Protein AF-A0A8T0GB14-F1 (afdb_monomer_lite)

pLDDT: mean 72.09, std 21.38, range [23.14, 96.38]

Foldseek 3Di:
DVVVVVVVVVVVVVVVVVVVVVVVVVVVVVVVVVVVVVVVVVVVVVVVVVVVCVVPDDDPVVVVVVVVVVVVVVVVVVVVVVVVVVVVVVVVVVVVVVVVVVVVVVVVVVVVVVVVVVVVVVVVVVVVVVVVVVVVLVVVLVVLVVVLVVLVVVLVVLVCVLVVPPDDDDDPPVVVVVSVVSVVVSVVSVVVSVVSVVVSVVSVVVVVVVVVVVVVVVVVVVVVVVVVVVVVVVVVVVVVVVVVVVVVVVVVVVVVVVVVVVVVVVVVVVVVVVVVVVVPPQDPVNVVVVVVVVVVVVVVVVVVVVVVVVVVVVVVVVVVVPDDPDDDDDDDDDDDDDDDDDDDDDDDDDDDPPVLVVLLVVLVVVLVVLVVVLVVLVVVLVVLVVVLVVLVVVVCDDDDDDDDDDDDDDDDDDDDDDDDDDDDDDDDDDDDDDDDDDDDDDDDDDDDDDDPPPPVVVSVVVSVVSVVVSVVSVVVSVVSVVVSVVSVVVSVVSVVVSVVVVVVVVVVVVVVVVVVVVVVPDDPDDDDDDD

Structure (mmCIF, N/CA/C/O backbone):
data_AF-A0A8T0GB14-F1
#
_entry.id   AF-A0A8T0GB14-F1
#
loop_
_atom_site.group_PDB
_atom_site.id
_atom_site.type_symbol
_atom_site.label_atom_id
_atom_site.label_alt_id
_atom_site.label_comp_id
_atom_site.label_asym_id
_atom_site.label_entity_id
_atom_site.label_seq_id
_atom_site.pdbx_PDB_ins_code
_atom_site.Cartn_x
_atom_site.Cartn_y
_atom_site.Cartn_z
_atom_site.occupancy
_atom_site.B_iso_or_equiv
_atom_site.auth_seq_id
_atom_site.auth_comp_id
_atom_site.auth_asym_id
_atom_site.auth_atom_id
_atom_site.pdbx_PDB_model_num
ATOM 1 N N . MET A 1 1 ? 64.952 -43.228 20.933 1.00 60.72 1 MET A N 1
ATOM 2 C CA . MET A 1 1 ? 64.023 -43.382 19.787 1.00 60.72 1 MET A CA 1
ATOM 3 C C . MET A 1 1 ? 62.955 -42.285 19.702 1.00 60.72 1 MET A C 1
ATOM 5 O O . MET A 1 1 ? 62.885 -41.648 18.663 1.00 60.72 1 MET A O 1
ATOM 9 N N . LYS A 1 2 ? 62.187 -41.974 20.763 1.00 69.00 2 LYS A N 1
ATOM 10 C CA . LYS A 1 2 ? 61.096 -40.966 20.701 1.00 69.00 2 LYS A CA 1
ATOM 11 C C . LYS A 1 2 ? 61.522 -39.554 20.239 1.00 69.00 2 LYS A C 1
ATOM 13 O O . LYS A 1 2 ? 60.806 -38.935 19.465 1.00 69.00 2 LYS A O 1
ATOM 18 N N . LYS A 1 3 ? 62.702 -39.059 20.646 1.00 72.75 3 LYS A N 1
ATOM 19 C CA . LYS A 1 3 ? 63.211 -37.730 20.233 1.00 72.75 3 LYS A CA 1
ATOM 20 C C . LYS A 1 3 ? 63.535 -37.641 18.733 1.00 72.75 3 LYS A C 1
ATOM 22 O O . LYS A 1 3 ? 63.173 -36.661 18.098 1.00 72.75 3 LYS A O 1
ATOM 27 N N . SER A 1 4 ? 64.155 -38.672 18.158 1.00 74.75 4 SER A N 1
ATOM 28 C CA . SER A 1 4 ? 64.484 -38.714 16.724 1.00 74.75 4 SER A CA 1
ATOM 29 C C . SER A 1 4 ? 63.230 -38.751 15.853 1.00 74.75 4 SER A C 1
ATOM 31 O O . SER A 1 4 ? 63.183 -38.092 14.824 1.00 74.75 4 SER A O 1
ATOM 33 N N . GLN A 1 5 ? 62.189 -39.461 16.297 1.00 78.00 5 GLN A N 1
ATOM 34 C CA . GLN A 1 5 ? 60.921 -39.524 15.575 1.00 78.00 5 GLN A CA 1
ATOM 35 C C . GLN A 1 5 ? 60.226 -38.158 15.537 1.00 78.00 5 GLN A C 1
ATOM 37 O O . GLN A 1 5 ? 59.779 -37.765 14.472 1.00 78.00 5 GLN A O 1
ATOM 42 N N . ILE A 1 6 ? 60.231 -37.410 16.651 1.00 82.19 6 ILE A N 1
ATOM 43 C CA . ILE A 1 6 ? 59.679 -36.043 16.735 1.00 82.19 6 ILE A CA 1
ATOM 44 C C . ILE A 1 6 ? 60.424 -35.070 15.809 1.00 82.19 6 ILE A C 1
ATOM 46 O O . ILE A 1 6 ? 59.791 -34.249 15.150 1.00 82.19 6 ILE A O 1
ATOM 50 N N . ILE A 1 7 ? 61.756 -35.162 15.737 1.00 84.06 7 ILE A N 1
ATOM 51 C CA . ILE A 1 7 ? 62.561 -34.304 14.853 1.00 84.06 7 ILE A CA 1
ATOM 52 C C . ILE A 1 7 ? 62.223 -34.587 13.384 1.00 84.06 7 ILE A C 1
ATOM 54 O O . ILE A 1 7 ? 62.016 -33.650 12.621 1.00 84.06 7 ILE A O 1
ATOM 58 N N . VAL A 1 8 ? 62.096 -35.859 12.997 1.00 83.88 8 VAL A N 1
ATOM 59 C CA . VAL A 1 8 ? 61.751 -36.239 11.618 1.00 83.88 8 VAL A CA 1
ATOM 60 C C . VAL A 1 8 ? 60.340 -35.778 11.241 1.00 83.88 8 VAL A C 1
ATOM 62 O O . VAL A 1 8 ? 60.168 -35.206 10.167 1.00 83.88 8 VAL A O 1
ATOM 65 N N . THR A 1 9 ? 59.333 -35.938 12.111 1.00 83.69 9 THR A N 1
ATOM 66 C CA . THR A 1 9 ? 57.984 -35.413 11.826 1.00 83.69 9 THR A CA 1
ATOM 67 C C . THR A 1 9 ? 57.949 -33.892 11.767 1.00 83.69 9 THR A C 1
ATOM 69 O O . THR A 1 9 ? 57.212 -33.344 10.951 1.00 83.69 9 THR A O 1
ATOM 72 N N . PHE A 1 10 ? 58.734 -33.198 12.596 1.00 87.00 10 PHE A N 1
ATOM 73 C CA . PHE A 1 10 ? 58.817 -31.740 12.559 1.00 87.00 10 PHE A CA 1
ATOM 74 C C . PHE A 1 10 ? 59.459 -31.239 11.259 1.00 87.00 10 PHE A C 1
ATOM 76 O O . PHE A 1 10 ? 58.881 -30.383 10.595 1.00 87.00 10 PHE A O 1
ATOM 83 N N . VAL A 1 11 ? 60.598 -31.812 10.854 1.00 88.38 11 VAL A N 1
ATOM 84 C CA . VAL A 1 11 ? 61.272 -31.471 9.588 1.00 88.38 11 VAL A CA 1
ATOM 85 C C . VAL A 1 11 ? 60.353 -31.743 8.398 1.00 88.38 11 VAL A C 1
ATOM 87 O O . VAL A 1 11 ? 60.154 -30.857 7.572 1.00 88.38 11 VAL A O 1
ATOM 90 N N . TYR A 1 12 ? 59.699 -32.908 8.367 1.00 92.12 12 TYR A N 1
ATOM 91 C CA . TYR A 1 12 ? 58.742 -33.246 7.313 1.00 92.12 12 TYR A CA 1
ATOM 92 C C . TYR A 1 12 ? 57.561 -32.269 7.261 1.00 92.12 12 TYR A C 1
ATOM 94 O O . TYR A 1 12 ? 57.138 -31.858 6.182 1.00 92.12 12 TYR A O 1
ATOM 102 N N . LYS A 1 13 ? 57.032 -31.850 8.418 1.00 90.12 13 LYS A N 1
ATOM 103 C CA . LYS A 1 13 ? 55.942 -30.870 8.483 1.00 90.12 13 LYS A CA 1
ATOM 104 C C . LYS A 1 13 ? 56.375 -29.510 7.929 1.00 90.12 13 LYS A C 1
ATOM 106 O O . LYS A 1 13 ? 55.649 -28.945 7.118 1.00 90.12 13 LYS A O 1
ATOM 111 N N . VAL A 1 14 ? 57.556 -29.022 8.308 1.00 92.38 14 VAL A N 1
ATOM 112 C CA . VAL A 1 14 ? 58.104 -27.744 7.819 1.00 92.38 14 VAL A CA 1
ATOM 113 C C . VAL A 1 14 ? 58.379 -27.794 6.312 1.00 92.38 14 VAL A C 1
ATOM 115 O O . VAL A 1 14 ? 58.058 -26.852 5.587 1.00 92.38 14 VAL A O 1
ATOM 118 N N . GLU A 1 15 ? 58.932 -28.896 5.806 1.00 90.94 15 GLU A N 1
ATOM 119 C CA . GLU A 1 15 ? 59.165 -29.084 4.369 1.00 90.94 15 GLU A CA 1
ATOM 120 C C . GLU A 1 15 ? 57.858 -29.168 3.576 1.00 90.94 15 GLU A C 1
ATOM 122 O O . GLU A 1 15 ? 57.756 -28.579 2.498 1.00 90.94 15 GLU A O 1
ATOM 127 N N . ASN A 1 16 ? 56.834 -29.824 4.126 1.00 92.56 16 ASN A N 1
ATOM 128 C CA . ASN A 1 16 ? 55.515 -29.901 3.510 1.00 92.56 16 ASN A CA 1
ATOM 129 C C . ASN A 1 16 ? 54.810 -28.531 3.512 1.00 92.56 16 ASN A C 1
ATOM 131 O O . ASN A 1 16 ? 54.265 -28.118 2.494 1.00 92.56 16 ASN A O 1
ATOM 135 N N . GLU A 1 17 ? 54.900 -27.760 4.601 1.00 91.81 17 GLU A N 1
ATOM 136 C CA . GLU A 1 17 ? 54.410 -26.373 4.651 1.00 91.81 17 GLU A CA 1
ATOM 137 C C . GLU A 1 17 ? 55.110 -25.487 3.606 1.00 91.81 17 GLU A C 1
ATOM 139 O O . GLU A 1 17 ? 54.452 -24.719 2.899 1.00 91.81 17 GLU A O 1
ATOM 144 N N . LYS A 1 18 ? 56.427 -25.653 3.428 1.00 93.50 18 LYS A N 1
ATOM 145 C CA . LYS A 1 18 ? 57.202 -24.958 2.390 1.00 93.50 18 LYS A CA 1
ATOM 146 C C . LYS A 1 18 ? 56.791 -25.380 0.975 1.00 93.50 18 LYS A C 1
ATOM 148 O O . LYS A 1 18 ? 56.713 -24.531 0.087 1.00 93.50 18 LYS A O 1
ATOM 153 N N . ALA A 1 19 ? 56.513 -26.663 0.749 1.00 91.88 19 ALA A N 1
ATOM 154 C CA . ALA A 1 19 ? 56.024 -27.167 -0.533 1.00 91.88 19 ALA A CA 1
ATOM 155 C C . ALA A 1 19 ? 54.613 -26.642 -0.851 1.00 91.88 19 ALA A C 1
ATOM 157 O O . ALA A 1 19 ? 54.366 -26.181 -1.964 1.00 91.88 19 ALA A O 1
ATOM 158 N N . VAL A 1 20 ? 53.711 -26.623 0.136 1.00 92.44 20 VAL A N 1
ATOM 159 C CA . VAL A 1 20 ? 52.361 -26.054 0.003 1.00 92.44 20 VAL A CA 1
ATOM 160 C C . VAL A 1 20 ? 52.416 -24.548 -0.269 1.00 92.44 20 VAL A C 1
ATOM 162 O O . VAL A 1 20 ? 51.656 -24.059 -1.103 1.00 92.44 20 VAL A O 1
ATOM 165 N N . ALA A 1 21 ? 53.321 -23.808 0.380 1.00 91.31 21 ALA A N 1
ATOM 166 C CA . ALA A 1 21 ? 53.520 -22.384 0.110 1.00 91.31 21 ALA A CA 1
ATOM 167 C C . ALA A 1 21 ? 53.960 -22.134 -1.343 1.00 91.31 21 ALA A C 1
ATOM 169 O O . ALA A 1 21 ? 53.352 -21.312 -2.026 1.00 91.31 21 ALA A O 1
ATOM 170 N N . LYS A 1 22 ? 54.927 -22.911 -1.851 1.00 94.56 22 LYS A N 1
ATOM 171 C CA . LYS A 1 22 ? 55.356 -22.845 -3.259 1.00 94.56 22 LYS A CA 1
ATOM 172 C C . LYS A 1 22 ? 54.243 -23.222 -4.236 1.00 94.56 22 LYS A C 1
ATOM 174 O O . LYS A 1 22 ? 54.102 -22.588 -5.273 1.00 94.56 22 LYS A O 1
ATOM 179 N N . LEU A 1 23 ? 53.428 -24.230 -3.918 1.00 92.06 23 LEU A N 1
ATOM 180 C CA . LEU A 1 23 ? 52.282 -24.594 -4.756 1.00 92.06 23 LEU A CA 1
ATOM 181 C C . LEU A 1 23 ? 51.249 -23.465 -4.823 1.00 92.06 23 LEU A C 1
ATOM 183 O O . LEU A 1 23 ? 50.716 -23.203 -5.897 1.00 92.06 23 LEU A O 1
ATOM 187 N N . LYS A 1 24 ? 50.990 -22.770 -3.710 1.00 93.50 24 LYS A N 1
ATOM 188 C CA . LYS A 1 24 ? 50.107 -21.594 -3.695 1.00 93.50 24 LYS A CA 1
ATOM 189 C C . LYS A 1 24 ? 50.677 -20.437 -4.514 1.00 93.50 24 LYS A C 1
ATOM 191 O O . LYS A 1 24 ? 49.921 -19.791 -5.230 1.00 93.50 24 LYS A O 1
ATOM 196 N N . GLU A 1 25 ? 51.984 -20.202 -4.432 1.00 93.62 25 GLU A N 1
ATOM 197 C CA . GLU A 1 25 ? 52.684 -19.189 -5.229 1.00 93.62 25 GLU A CA 1
ATOM 198 C C . GLU A 1 25 ? 52.573 -19.487 -6.732 1.00 93.62 25 GLU A C 1
ATOM 200 O O . GLU A 1 25 ? 52.092 -18.648 -7.486 1.00 93.62 25 GLU A O 1
ATOM 205 N N . VAL A 1 26 ? 52.875 -20.721 -7.153 1.00 95.00 26 VAL A N 1
ATOM 206 C CA . VAL A 1 26 ? 52.737 -21.156 -8.556 1.00 95.00 26 VAL A CA 1
ATOM 207 C C . VAL A 1 26 ? 51.280 -21.093 -9.027 1.00 95.00 26 VAL A C 1
ATOM 209 O O . VAL A 1 26 ? 51.012 -20.696 -10.161 1.00 95.00 26 VAL A O 1
ATOM 212 N N . GLN A 1 27 ? 50.312 -21.456 -8.179 1.00 91.62 27 GLN A N 1
ATOM 213 C CA . GLN A 1 27 ? 48.888 -21.326 -8.505 1.00 91.62 27 GLN A CA 1
ATOM 214 C C . GLN A 1 27 ? 48.469 -19.864 -8.686 1.00 91.62 27 GLN A C 1
ATOM 216 O O . GLN A 1 27 ? 47.694 -19.571 -9.598 1.00 91.62 27 GLN A O 1
ATOM 221 N N . LEU A 1 28 ? 48.968 -18.955 -7.844 1.00 94.94 28 LEU A N 1
ATOM 222 C CA . LEU A 1 28 ? 48.699 -17.523 -7.953 1.00 94.94 28 LEU A CA 1
ATOM 223 C C . LEU A 1 28 ? 49.321 -16.944 -9.229 1.00 94.94 28 LEU A C 1
ATOM 225 O O . LEU A 1 28 ? 48.623 -16.270 -9.981 1.00 94.94 28 LEU A O 1
ATOM 229 N N . GLU A 1 29 ? 50.579 -17.281 -9.515 1.00 94.19 29 GLU A N 1
ATOM 230 C CA . GLU A 1 29 ? 51.284 -16.861 -10.730 1.00 94.19 29 GLU A CA 1
ATOM 231 C C . GLU A 1 29 ? 50.587 -17.390 -11.993 1.00 94.19 29 GLU A C 1
ATOM 233 O O . GLU A 1 29 ? 50.380 -16.660 -12.959 1.00 94.19 29 GLU A O 1
ATOM 238 N N . THR A 1 30 ? 50.128 -18.644 -11.973 1.00 92.88 30 THR A N 1
ATOM 239 C CA . THR A 1 30 ? 49.357 -19.221 -13.085 1.00 92.88 30 THR A CA 1
ATOM 240 C C . THR A 1 30 ? 48.016 -18.504 -13.263 1.00 92.88 30 THR A C 1
ATOM 242 O O . THR A 1 30 ? 47.605 -18.249 -14.393 1.00 92.88 30 THR A O 1
ATOM 245 N N . LYS A 1 31 ? 47.335 -18.135 -12.168 1.00 93.31 31 LYS A N 1
ATOM 246 C CA . LYS A 1 31 ? 46.096 -17.341 -12.220 1.00 93.31 31 LYS A CA 1
ATOM 247 C C . LYS A 1 31 ? 46.329 -15.954 -12.815 1.00 93.31 31 LYS A C 1
ATOM 249 O O . LYS A 1 31 ? 45.532 -15.530 -13.645 1.00 93.31 31 LYS A O 1
ATOM 254 N N . GLN A 1 32 ? 47.407 -15.282 -12.413 1.00 95.56 32 GLN A N 1
ATOM 255 C CA . GLN A 1 32 ? 47.788 -13.974 -12.949 1.00 95.56 32 GLN A CA 1
ATOM 256 C C . GLN A 1 32 ? 48.099 -14.065 -14.444 1.00 95.56 32 GLN A C 1
ATOM 258 O O . GLN A 1 32 ? 47.478 -13.353 -15.223 1.00 95.56 32 GLN A O 1
ATOM 263 N N . ARG A 1 33 ? 48.927 -15.026 -14.875 1.00 94.50 33 ARG A N 1
ATOM 264 C CA . ARG A 1 33 ? 49.212 -15.239 -16.307 1.00 94.50 33 ARG A CA 1
ATOM 265 C C . ARG A 1 33 ? 47.964 -15.568 -17.124 1.00 94.50 33 ARG A C 1
ATOM 267 O O . ARG A 1 33 ? 47.837 -15.127 -18.261 1.00 94.50 33 ARG A O 1
ATOM 274 N N . LEU A 1 34 ? 47.028 -16.344 -16.572 1.00 93.25 34 LEU A N 1
ATOM 275 C CA . LEU A 1 34 ? 45.751 -16.618 -17.241 1.00 93.25 34 LEU A CA 1
ATOM 276 C C . LEU A 1 34 ? 44.894 -15.355 -17.382 1.00 93.25 34 LEU A C 1
ATOM 278 O O . LEU A 1 34 ? 44.252 -15.185 -18.418 1.00 93.25 34 LEU A O 1
ATOM 282 N N . GLN A 1 35 ? 44.884 -14.482 -16.373 1.00 94.19 35 GLN A N 1
ATOM 283 C CA . GLN A 1 35 ? 44.197 -13.194 -16.443 1.00 94.19 35 GLN A CA 1
ATOM 284 C C . GLN A 1 35 ? 44.847 -12.276 -17.487 1.00 94.19 35 GLN A C 1
ATOM 286 O O . GLN A 1 35 ? 44.140 -11.762 -18.348 1.00 94.19 35 GLN A O 1
ATOM 291 N N . GLU A 1 36 ? 46.175 -12.147 -17.474 1.00 95.00 36 GLU A N 1
ATOM 292 C CA . GLU A 1 36 ? 46.932 -11.354 -18.453 1.00 95.00 36 GLU A CA 1
ATOM 293 C C . GLU A 1 36 ? 46.667 -11.832 -19.887 1.00 95.00 36 GLU A C 1
ATOM 295 O O . GLU A 1 36 ? 46.323 -11.034 -20.757 1.00 95.00 36 GLU A O 1
ATOM 300 N N . MET A 1 37 ? 46.715 -13.147 -20.133 1.00 94.19 37 MET A N 1
ATOM 301 C CA . MET A 1 37 ? 46.383 -13.705 -21.449 1.00 94.19 37 MET A CA 1
ATOM 302 C C . MET A 1 37 ? 44.919 -13.465 -21.844 1.00 94.19 37 MET A C 1
ATOM 304 O O . MET A 1 37 ? 44.621 -13.295 -23.027 1.00 94.19 37 MET A O 1
ATOM 308 N N . ALA A 1 38 ? 43.983 -13.475 -20.890 1.00 92.50 38 ALA A N 1
ATOM 309 C CA . ALA A 1 38 ? 42.577 -13.190 -21.171 1.00 92.50 38 ALA A CA 1
ATOM 310 C C . ALA A 1 38 ? 42.362 -11.714 -21.547 1.00 92.50 38 ALA A C 1
ATOM 312 O O . ALA A 1 38 ? 41.638 -11.431 -22.506 1.00 92.50 38 ALA A O 1
ATOM 313 N N . GLU A 1 39 ? 43.017 -10.791 -20.840 1.00 94.75 39 GLU A N 1
ATOM 314 C CA . GLU A 1 39 ? 43.015 -9.356 -21.139 1.00 94.75 39 GLU A CA 1
ATOM 315 C C . GLU A 1 39 ? 43.662 -9.073 -22.504 1.00 94.75 39 GLU A C 1
ATOM 317 O O . GLU A 1 39 ? 43.070 -8.374 -23.331 1.00 94.75 39 GLU A O 1
ATOM 322 N N . GLU A 1 40 ? 44.808 -9.693 -22.806 1.00 95.06 40 GLU A N 1
ATOM 323 C CA . GLU A 1 40 ? 45.477 -9.572 -24.107 1.00 95.06 40 GLU A CA 1
ATOM 324 C C . GLU A 1 40 ? 44.607 -10.128 -25.243 1.00 95.06 40 GLU A C 1
ATOM 326 O O . GLU A 1 40 ? 44.440 -9.488 -26.284 1.00 95.06 40 GLU A O 1
ATOM 331 N N . LYS A 1 41 ? 43.971 -11.287 -25.038 1.00 93.56 41 LYS A N 1
ATOM 332 C CA . LYS A 1 41 ? 43.046 -11.867 -26.019 1.00 93.56 41 LYS A CA 1
ATOM 333 C C . LYS A 1 41 ? 41.851 -10.948 -26.281 1.00 93.56 41 LYS A C 1
ATOM 335 O O . LYS A 1 41 ? 41.466 -10.782 -27.440 1.00 93.56 41 LYS A O 1
ATOM 340 N N . ALA A 1 42 ? 41.269 -10.345 -25.243 1.00 92.62 42 ALA A N 1
ATOM 341 C CA . ALA A 1 42 ? 40.176 -9.383 -25.387 1.00 92.62 42 ALA A CA 1
ATOM 342 C C . ALA A 1 42 ? 40.632 -8.116 -26.131 1.00 92.62 42 ALA A C 1
ATOM 344 O O . ALA A 1 42 ? 39.936 -7.635 -27.029 1.00 92.62 42 ALA A O 1
ATOM 345 N N . TYR A 1 43 ? 41.830 -7.620 -25.817 1.00 95.31 43 TYR A N 1
ATOM 346 C CA . TYR A 1 43 ? 42.436 -6.476 -26.488 1.00 95.31 43 TYR A CA 1
ATOM 347 C C . TYR A 1 43 ? 42.681 -6.741 -27.982 1.00 95.31 43 TYR A C 1
ATOM 349 O O . TYR A 1 43 ? 42.285 -5.937 -28.831 1.00 95.31 43 TYR A O 1
ATOM 357 N N . LEU A 1 44 ? 43.261 -7.892 -28.331 1.00 93.94 44 LEU A N 1
ATOM 358 C CA . LEU A 1 44 ? 43.482 -8.296 -29.722 1.00 93.94 44 LEU A CA 1
ATOM 359 C C . LEU A 1 44 ? 42.164 -8.516 -30.476 1.00 93.94 44 LEU A C 1
ATOM 361 O O . LEU A 1 44 ? 42.044 -8.095 -31.627 1.00 93.94 44 LEU A O 1
ATOM 365 N N . ALA A 1 45 ? 41.155 -9.118 -29.837 1.00 91.88 45 ALA A N 1
ATOM 366 C CA . ALA A 1 45 ? 39.826 -9.280 -30.427 1.00 91.88 45 ALA A CA 1
ATOM 367 C C . ALA A 1 45 ? 39.168 -7.922 -30.736 1.00 91.88 45 ALA A C 1
ATOM 369 O O . ALA A 1 45 ? 38.631 -7.737 -31.829 1.00 91.88 45 ALA A O 1
ATOM 370 N N . SER A 1 46 ? 39.275 -6.954 -29.819 1.00 90.88 46 SER A N 1
ATOM 371 C CA . SER A 1 46 ? 38.805 -5.578 -30.025 1.00 90.88 46 SER A CA 1
ATOM 372 C C . SER A 1 46 ? 39.534 -4.890 -31.187 1.00 90.88 46 SER A C 1
ATOM 374 O O . SER A 1 46 ? 38.901 -4.319 -32.076 1.00 90.88 46 SER A O 1
ATOM 376 N N . GLN A 1 47 ? 40.864 -5.020 -31.267 1.00 92.00 47 GLN A N 1
ATOM 377 C CA . GLN A 1 47 ? 41.638 -4.488 -32.395 1.00 92.00 47 GLN A CA 1
ATOM 378 C C . GLN A 1 47 ? 41.239 -5.108 -33.741 1.00 92.00 47 GLN A C 1
ATOM 380 O O . GLN A 1 47 ? 41.144 -4.395 -34.743 1.00 92.00 47 GLN A O 1
ATOM 385 N N . LEU A 1 48 ? 41.004 -6.424 -33.783 1.00 88.56 48 LEU A N 1
ATOM 386 C CA . LEU A 1 48 ? 40.545 -7.109 -34.993 1.00 88.56 48 LEU A CA 1
ATOM 387 C C . LEU A 1 48 ? 39.153 -6.628 -35.415 1.00 88.56 48 LEU A C 1
ATOM 389 O O . LEU A 1 48 ? 38.950 -6.346 -36.597 1.00 88.56 48 LEU A O 1
ATOM 393 N N . ALA A 1 49 ? 38.225 -6.472 -34.467 1.00 85.56 49 ALA A N 1
ATOM 394 C CA . ALA A 1 49 ? 36.902 -5.912 -34.731 1.00 85.56 49 ALA A CA 1
ATOM 395 C C . ALA A 1 49 ? 36.998 -4.484 -35.298 1.00 85.56 49 ALA A C 1
ATOM 397 O O . ALA A 1 49 ? 36.397 -4.191 -36.332 1.00 85.56 49 ALA A O 1
ATOM 398 N N . ASN A 1 50 ? 37.837 -3.631 -34.703 1.00 84.38 50 ASN A N 1
ATOM 399 C CA . ASN A 1 50 ? 38.066 -2.265 -35.178 1.00 84.38 50 ASN A CA 1
ATOM 400 C C . ASN A 1 50 ? 38.649 -2.229 -36.599 1.00 84.38 50 ASN A C 1
ATOM 402 O O . ASN A 1 50 ? 38.168 -1.469 -37.440 1.00 84.38 50 ASN A O 1
ATOM 406 N N . ARG A 1 51 ? 39.633 -3.087 -36.916 1.00 84.69 51 ARG A N 1
ATOM 407 C CA . ARG A 1 51 ? 40.160 -3.201 -38.290 1.00 84.69 51 ARG A CA 1
ATOM 408 C C . ARG A 1 51 ? 39.106 -3.687 -39.278 1.00 84.69 51 ARG A C 1
ATOM 410 O O . ARG A 1 51 ? 39.102 -3.233 -40.419 1.00 84.69 51 ARG A O 1
ATOM 417 N N . HIS A 1 52 ? 38.242 -4.619 -38.879 1.00 82.38 52 HIS A N 1
ATOM 418 C CA . HIS A 1 52 ? 37.154 -5.080 -39.736 1.00 82.38 52 HIS A CA 1
ATOM 419 C C . HIS A 1 52 ? 36.171 -3.951 -40.050 1.00 82.38 52 HIS A C 1
ATOM 421 O O . HIS A 1 52 ? 35.839 -3.761 -41.217 1.00 82.38 52 HIS A O 1
ATOM 427 N N . ILE A 1 53 ? 35.779 -3.159 -39.051 1.00 79.88 53 ILE A N 1
ATOM 428 C CA . ILE A 1 53 ? 34.897 -1.999 -39.239 1.00 79.88 53 ILE A CA 1
ATOM 429 C C . ILE A 1 53 ? 35.542 -0.970 -40.180 1.00 79.88 53 ILE A C 1
ATOM 431 O O . ILE A 1 53 ? 34.892 -0.506 -41.112 1.00 79.88 53 ILE A O 1
ATOM 435 N N . GLN A 1 54 ? 36.836 -0.681 -40.014 1.00 77.62 54 GLN A N 1
ATOM 436 C CA . GLN A 1 54 ? 37.571 0.243 -40.892 1.00 77.62 54 GLN A CA 1
ATOM 437 C C . GLN A 1 54 ? 37.694 -0.252 -42.341 1.00 77.62 54 GLN A C 1
ATOM 439 O O . GLN A 1 54 ? 37.716 0.558 -43.260 1.00 77.62 54 GLN A O 1
ATOM 444 N N . ARG A 1 55 ? 37.781 -1.570 -42.571 1.00 78.12 55 ARG A N 1
ATOM 445 C CA . ARG A 1 55 ? 37.907 -2.141 -43.926 1.00 78.12 55 ARG A CA 1
ATOM 446 C C . ARG A 1 55 ? 36.606 -2.143 -44.727 1.00 78.12 55 ARG A C 1
ATOM 448 O O . ARG A 1 55 ? 36.676 -2.186 -45.951 1.00 78.12 55 ARG A O 1
ATOM 455 N N . TYR A 1 56 ? 35.453 -2.147 -44.061 1.00 70.56 56 TYR A N 1
ATOM 456 C CA . TYR A 1 56 ? 34.141 -2.261 -44.712 1.00 70.56 56 TYR A CA 1
ATOM 457 C C . TYR A 1 56 ? 33.253 -1.017 -44.546 1.00 70.56 56 TYR A C 1
ATOM 459 O O . TYR A 1 56 ? 32.172 -0.968 -45.128 1.00 70.56 56 TYR A O 1
ATOM 467 N N . GLY A 1 57 ? 33.687 -0.013 -43.779 1.00 66.50 57 GLY A N 1
ATOM 468 C CA . GLY A 1 57 ? 33.013 1.279 -43.681 1.00 66.50 57 GLY A CA 1
ATOM 469 C C . GLY A 1 57 ? 33.352 2.172 -44.874 1.00 66.50 57 GLY A C 1
ATOM 470 O O . GLY A 1 57 ? 34.496 2.587 -45.032 1.00 66.50 57 GLY A O 1
ATOM 471 N N . THR A 1 58 ? 32.365 2.468 -45.715 1.00 63.97 58 THR A N 1
ATOM 472 C CA . THR A 1 58 ? 32.471 3.488 -46.765 1.00 63.97 58 THR A CA 1
ATOM 473 C C . THR A 1 58 ? 32.315 4.877 -46.134 1.00 63.97 58 THR A C 1
ATOM 475 O O . THR A 1 58 ? 31.325 5.125 -45.449 1.00 63.97 58 THR A O 1
ATOM 478 N N . ASP A 1 59 ? 33.305 5.740 -46.366 1.00 69.12 59 ASP A N 1
ATOM 479 C CA . ASP A 1 59 ? 33.464 7.132 -45.911 1.00 69.12 59 ASP A CA 1
ATOM 480 C C . ASP A 1 59 ? 33.731 7.359 -44.407 1.00 69.12 59 ASP A C 1
ATOM 482 O O . ASP A 1 59 ? 32.839 7.386 -43.556 1.00 69.12 59 ASP A O 1
ATOM 486 N N . SER A 1 60 ? 35.015 7.599 -44.099 1.00 71.56 60 SER A N 1
ATOM 487 C CA . SER A 1 60 ? 35.549 7.878 -42.754 1.00 71.56 60 SER A CA 1
ATOM 488 C C . SER A 1 60 ? 34.868 9.069 -42.069 1.00 71.56 60 SER A C 1
ATOM 490 O O . SER A 1 60 ? 34.618 9.017 -40.864 1.00 71.56 60 SER A O 1
ATOM 492 N N . ASP A 1 61 ? 34.525 10.113 -42.826 1.00 74.12 61 ASP A N 1
ATOM 493 C CA . ASP A 1 61 ? 33.940 11.341 -42.277 1.00 74.12 61 ASP A CA 1
ATOM 494 C C . ASP A 1 61 ? 32.483 11.127 -41.829 1.00 74.12 61 ASP A C 1
ATOM 496 O O . ASP A 1 61 ? 32.099 11.544 -40.736 1.00 74.12 61 ASP A O 1
ATOM 500 N N . SER A 1 62 ? 31.695 10.365 -42.600 1.00 79.62 62 SER A N 1
ATOM 501 C CA . SER A 1 62 ? 30.314 10.007 -42.235 1.00 79.62 62 SER A CA 1
ATOM 502 C C . SER A 1 62 ? 30.260 9.075 -41.018 1.00 79.62 62 SER A C 1
ATOM 504 O O . SER A 1 62 ? 29.390 9.205 -40.151 1.00 79.62 62 SER A O 1
ATOM 506 N N . LEU A 1 63 ? 31.202 8.130 -40.919 1.00 80.62 63 LEU A N 1
ATOM 507 C CA . LEU A 1 63 ? 31.301 7.239 -39.762 1.00 80.62 63 LEU A CA 1
ATOM 508 C C . LEU A 1 63 ? 31.689 8.008 -38.490 1.00 80.62 63 LEU A C 1
ATOM 510 O O . LEU A 1 63 ? 31.147 7.726 -37.419 1.00 80.62 63 LEU A O 1
ATOM 514 N N . HIS A 1 64 ? 32.596 8.981 -38.605 1.00 83.75 64 HIS A N 1
ATOM 515 C CA . HIS A 1 64 ? 33.018 9.815 -37.484 1.00 83.75 64 HIS A CA 1
ATOM 516 C C . HIS A 1 64 ? 31.863 10.664 -36.939 1.00 83.75 64 HIS A C 1
ATOM 518 O O . HIS A 1 64 ? 31.629 10.671 -35.730 1.00 83.75 64 HIS A O 1
ATOM 524 N N . GLU A 1 65 ? 31.077 11.287 -37.819 1.00 87.00 65 GLU A N 1
ATOM 525 C CA . GLU A 1 65 ? 29.892 12.056 -37.426 1.00 87.00 65 GLU A CA 1
ATOM 526 C C . GLU A 1 65 ? 28.838 11.170 -36.734 1.00 87.00 65 GLU A C 1
ATOM 528 O O . GLU A 1 65 ? 28.313 11.519 -35.674 1.00 87.00 65 GLU A O 1
ATOM 533 N N . LYS A 1 66 ? 28.569 9.970 -37.271 1.00 86.12 66 LYS A N 1
ATOM 534 C CA . LYS A 1 66 ? 27.656 8.997 -36.642 1.00 86.12 66 LYS A CA 1
ATOM 535 C C . LYS A 1 66 ? 28.143 8.551 -35.264 1.00 86.12 66 LYS A C 1
ATOM 537 O O . LYS A 1 66 ? 27.329 8.434 -34.348 1.00 86.12 66 LYS A O 1
ATOM 542 N N . LEU A 1 67 ? 29.447 8.324 -35.099 1.00 87.31 67 LEU A N 1
ATOM 543 C CA . LEU A 1 67 ? 30.044 7.971 -33.811 1.00 87.31 67 LEU A CA 1
ATOM 544 C C . LEU A 1 67 ? 29.919 9.121 -32.808 1.00 87.31 67 LEU A C 1
ATOM 546 O O . LEU A 1 67 ? 29.519 8.892 -31.670 1.00 87.31 67 LEU A O 1
ATOM 550 N N . GLN A 1 68 ? 30.208 10.354 -33.227 1.00 89.94 68 GLN A N 1
ATOM 551 C CA . GLN A 1 68 ? 30.081 11.530 -32.371 1.00 89.94 68 GLN A CA 1
ATOM 552 C C . GLN A 1 68 ? 28.626 11.737 -31.928 1.00 89.94 68 GLN A C 1
ATOM 554 O O . GLN A 1 68 ? 28.367 11.894 -30.736 1.00 89.94 68 GLN A O 1
ATOM 559 N N . ASN A 1 69 ? 27.667 11.616 -32.849 1.00 90.56 69 ASN A N 1
ATOM 560 C CA . ASN A 1 69 ? 26.239 11.674 -32.537 1.00 90.56 69 ASN A CA 1
ATOM 561 C C . ASN A 1 69 ? 25.804 10.549 -31.581 1.00 90.56 69 ASN A C 1
ATOM 563 O O . ASN A 1 69 ? 25.031 10.790 -30.649 1.00 90.56 69 ASN A O 1
ATOM 567 N N . ALA A 1 70 ? 26.316 9.328 -31.766 1.00 90.94 70 ALA A N 1
ATOM 568 C CA . ALA A 1 70 ? 26.048 8.208 -30.867 1.00 90.94 70 ALA A CA 1
ATOM 569 C C . ALA A 1 70 ? 26.610 8.453 -29.457 1.00 90.94 70 ALA A C 1
ATOM 571 O O . ALA A 1 70 ? 25.890 8.244 -28.483 1.00 90.94 70 ALA A O 1
ATOM 572 N N . LEU A 1 71 ? 27.839 8.966 -29.338 1.00 92.75 71 LEU A N 1
ATOM 573 C CA . LEU A 1 71 ? 28.464 9.317 -28.056 1.00 92.75 71 LEU A CA 1
ATOM 574 C C . LEU A 1 71 ? 27.729 10.471 -27.357 1.00 92.75 71 LEU A C 1
ATOM 576 O O . LEU A 1 71 ? 27.492 10.424 -26.148 1.00 92.75 71 LEU A O 1
ATOM 580 N N . SER A 1 72 ? 27.300 11.494 -28.100 1.00 93.69 72 SER A N 1
ATOM 581 C CA . SER A 1 72 ? 26.476 12.581 -27.559 1.00 93.69 72 SER A CA 1
ATOM 582 C C . SER A 1 72 ? 25.121 12.072 -27.058 1.00 93.69 72 SER A C 1
ATOM 584 O O . SER A 1 72 ? 24.647 12.484 -26.001 1.00 93.69 72 SER A O 1
ATOM 586 N N . ARG A 1 73 ? 24.504 11.123 -27.769 1.00 93.31 73 ARG A N 1
ATOM 587 C CA . ARG A 1 73 ? 23.259 10.493 -27.317 1.00 93.31 73 ARG A CA 1
ATOM 588 C C . ARG A 1 73 ? 23.478 9.595 -26.100 1.00 93.31 73 ARG A C 1
ATOM 590 O O . ARG A 1 73 ? 22.658 9.610 -25.188 1.00 93.31 73 ARG A O 1
ATOM 597 N N . GLU A 1 74 ? 24.567 8.834 -26.063 1.00 94.31 74 GLU A N 1
ATOM 598 C CA . GLU A 1 74 ? 24.918 7.984 -24.924 1.00 94.31 74 GLU A CA 1
ATOM 599 C C . GLU A 1 74 ? 25.162 8.818 -23.663 1.00 94.31 74 GLU A C 1
ATOM 601 O O . GLU A 1 74 ? 24.643 8.492 -22.598 1.00 94.31 74 GLU A O 1
ATOM 606 N N . THR A 1 75 ? 25.895 9.926 -23.776 1.00 95.31 75 THR A N 1
ATOM 607 C CA . THR A 1 75 ? 26.142 10.831 -22.644 1.00 95.31 75 THR A CA 1
ATOM 608 C C . THR A 1 75 ? 24.850 11.466 -22.131 1.00 95.31 75 THR A C 1
ATOM 610 O O . THR A 1 75 ? 24.634 11.485 -20.921 1.00 95.31 75 THR A O 1
ATOM 613 N N . ALA A 1 76 ? 23.944 11.888 -23.020 1.00 92.56 76 ALA A N 1
ATOM 614 C CA . ALA A 1 76 ? 22.617 12.364 -22.628 1.00 92.56 76 ALA A CA 1
ATOM 615 C C . ALA A 1 76 ? 21.805 11.284 -21.888 1.00 92.56 76 ALA A C 1
ATOM 617 O O . ALA A 1 76 ? 21.259 11.546 -20.818 1.00 92.56 76 ALA A O 1
ATOM 618 N N . LEU A 1 77 ? 21.788 10.049 -22.405 1.00 94.12 77 LEU A N 1
ATOM 619 C CA . LEU A 1 77 ? 21.095 8.928 -21.762 1.00 94.12 77 LEU A CA 1
ATOM 620 C C . LEU A 1 77 ? 21.703 8.557 -20.403 1.00 94.12 77 LEU A C 1
ATOM 622 O O . LEU A 1 77 ? 20.959 8.212 -19.489 1.00 94.12 77 LEU A O 1
ATOM 626 N N . ARG A 1 78 ? 23.030 8.643 -20.240 1.00 96.38 78 ARG A N 1
ATOM 627 C CA . ARG A 1 78 ? 23.691 8.436 -18.939 1.00 96.38 78 ARG A CA 1
ATOM 628 C C . ARG A 1 78 ? 23.257 9.488 -17.921 1.00 96.38 78 ARG A C 1
ATOM 630 O O . ARG A 1 78 ? 22.870 9.126 -16.817 1.00 96.38 78 ARG A O 1
ATOM 637 N N . ILE A 1 79 ? 23.239 10.761 -18.318 1.00 95.69 79 ILE A N 1
ATOM 638 C CA . ILE A 1 79 ? 22.767 11.858 -17.460 1.00 95.69 79 ILE A CA 1
ATOM 639 C C . ILE A 1 79 ? 21.305 11.640 -17.053 1.00 95.69 79 ILE A C 1
ATOM 641 O O . ILE A 1 79 ? 20.950 11.835 -15.892 1.00 95.69 79 ILE A O 1
ATOM 645 N N . ASP A 1 80 ? 20.446 11.231 -17.988 1.00 93.62 80 ASP A N 1
ATOM 646 C CA . ASP A 1 80 ? 19.040 10.965 -17.685 1.00 93.62 80 ASP A CA 1
ATOM 647 C C . ASP A 1 80 ? 18.868 9.743 -16.770 1.00 93.62 80 ASP A C 1
ATOM 649 O O . ASP A 1 80 ? 18.049 9.783 -15.853 1.00 93.62 80 ASP A O 1
ATOM 653 N N . LEU A 1 81 ? 19.671 8.687 -16.944 1.00 94.38 81 LEU A N 1
ATOM 654 C CA . LEU A 1 81 ? 19.693 7.542 -16.028 1.00 94.38 81 LEU A CA 1
ATOM 655 C C . LEU A 1 81 ? 20.118 7.938 -14.611 1.00 94.38 81 LEU A C 1
ATOM 657 O O . LEU A 1 81 ? 19.500 7.474 -13.652 1.00 94.38 81 LEU A O 1
ATOM 661 N N . ASP A 1 82 ? 21.127 8.794 -14.467 1.00 96.19 82 ASP A N 1
ATOM 662 C CA . ASP A 1 82 ? 21.579 9.263 -13.156 1.00 96.19 82 ASP A CA 1
ATOM 663 C C . ASP A 1 82 ? 20.516 10.140 -12.480 1.00 96.19 82 ASP A C 1
ATOM 665 O O . ASP A 1 82 ? 20.169 9.896 -11.326 1.00 96.19 82 ASP A O 1
ATOM 669 N N . LYS A 1 83 ? 19.866 11.051 -13.220 1.00 95.62 83 LYS A N 1
ATOM 670 C CA . LYS A 1 83 ? 18.708 11.808 -12.703 1.00 95.62 83 LYS A CA 1
ATOM 671 C C . LYS A 1 83 ? 17.568 10.895 -12.257 1.00 95.62 83 LYS A C 1
ATOM 673 O O . LYS A 1 83 ? 16.943 11.139 -11.226 1.00 95.62 83 LYS A O 1
ATOM 678 N N . MET A 1 84 ? 17.277 9.845 -13.029 1.00 92.88 84 MET A N 1
ATOM 679 C CA . MET A 1 84 ? 16.258 8.867 -12.653 1.00 92.88 84 MET A CA 1
ATOM 680 C C . MET A 1 84 ? 16.657 8.137 -11.368 1.00 92.88 84 MET A C 1
ATOM 682 O O . MET A 1 84 ? 15.828 8.018 -10.468 1.00 92.88 84 MET A O 1
ATOM 686 N N . ARG A 1 85 ? 17.916 7.707 -11.228 1.00 96.06 85 ARG A N 1
ATOM 687 C CA . ARG A 1 85 ? 18.430 7.087 -9.994 1.00 96.06 85 ARG A CA 1
ATOM 688 C C . ARG A 1 85 ? 18.309 8.011 -8.785 1.00 96.06 85 ARG A C 1
ATOM 690 O O . ARG A 1 85 ? 17.822 7.564 -7.747 1.00 96.06 85 ARG A O 1
ATOM 697 N N . ASP A 1 86 ? 18.668 9.281 -8.932 1.00 95.38 86 ASP A N 1
ATOM 698 C CA . ASP A 1 86 ? 18.524 10.277 -7.868 1.00 95.38 86 ASP A CA 1
ATOM 699 C C . ASP A 1 86 ? 17.055 10.453 -7.468 1.00 95.38 86 ASP A C 1
ATOM 701 O O . ASP A 1 86 ? 16.729 10.434 -6.279 1.00 95.38 86 ASP A O 1
ATOM 705 N N . SER A 1 87 ? 16.149 10.525 -8.450 1.00 91.75 87 SER A N 1
ATOM 706 C CA . SER A 1 87 ? 14.708 10.631 -8.194 1.00 91.75 87 SER A CA 1
ATOM 707 C C . SER A 1 87 ? 14.142 9.405 -7.468 1.00 91.75 87 SER A C 1
ATOM 709 O O . SER A 1 87 ? 13.333 9.556 -6.552 1.00 91.75 87 SER A O 1
ATOM 711 N N . TYR A 1 88 ? 14.608 8.196 -7.806 1.00 91.94 88 TYR A N 1
ATOM 712 C CA . TYR A 1 88 ? 14.229 6.970 -7.103 1.00 91.94 88 TYR A CA 1
ATOM 713 C C . TYR A 1 88 ? 14.761 6.960 -5.669 1.00 91.94 88 TYR A C 1
ATOM 715 O O . TYR A 1 88 ? 14.005 6.649 -4.752 1.00 91.94 88 TYR A O 1
ATOM 723 N N . SER A 1 89 ? 16.019 7.359 -5.454 1.00 96.12 89 SER A N 1
ATOM 724 C CA . SER A 1 89 ? 16.592 7.459 -4.105 1.00 96.12 89 SER A CA 1
ATOM 725 C C . SER A 1 89 ? 15.856 8.493 -3.247 1.00 96.12 89 SER A C 1
ATOM 727 O O . SER A 1 89 ? 15.652 8.289 -2.048 1.00 96.12 89 SER A O 1
ATOM 729 N N . GLU A 1 90 ? 15.435 9.614 -3.834 1.00 95.50 90 GLU A N 1
ATOM 730 C CA . GLU A 1 90 ? 14.648 10.618 -3.123 1.00 95.50 90 GLU A CA 1
ATOM 731 C C . GLU A 1 90 ? 13.242 10.107 -2.783 1.00 95.50 90 GLU A C 1
ATOM 733 O O . GLU A 1 90 ? 12.778 10.297 -1.655 1.00 95.50 90 GLU A O 1
ATOM 738 N N . LEU A 1 91 ? 12.582 9.426 -3.724 1.00 94.31 91 LEU A N 1
ATOM 739 C CA . LEU A 1 91 ? 11.271 8.822 -3.504 1.00 94.31 91 LEU A CA 1
ATOM 740 C C . LEU A 1 91 ? 11.326 7.769 -2.391 1.00 94.31 91 LEU A C 1
ATOM 742 O O . LEU A 1 91 ? 10.512 7.816 -1.473 1.00 94.31 91 LEU A O 1
ATOM 746 N N . GLU A 1 92 ? 12.323 6.887 -2.417 1.00 94.38 92 GLU A N 1
ATOM 747 C CA . GLU A 1 92 ? 12.555 5.876 -1.383 1.00 94.38 92 GLU A CA 1
ATOM 748 C C . GLU A 1 92 ? 12.744 6.519 0.001 1.00 94.38 92 GLU A C 1
ATOM 750 O O . GLU A 1 92 ? 12.120 6.111 0.980 1.00 94.38 92 GLU A O 1
ATOM 755 N N . LYS A 1 93 ? 13.528 7.602 0.094 1.00 94.62 93 LYS A N 1
ATOM 756 C CA . LYS A 1 93 ? 13.689 8.358 1.350 1.00 94.62 93 LYS A CA 1
ATOM 757 C C . LYS A 1 93 ? 12.377 8.974 1.836 1.00 94.62 93 LYS A C 1
ATOM 759 O O . LYS A 1 93 ? 12.154 9.019 3.045 1.00 94.62 93 LYS A O 1
ATOM 764 N N . ARG A 1 94 ? 11.531 9.486 0.935 1.00 91.06 94 ARG A N 1
ATOM 765 C CA . ARG A 1 94 ? 10.222 10.058 1.297 1.00 91.06 94 ARG A CA 1
ATOM 766 C C . ARG A 1 94 ? 9.274 8.978 1.811 1.00 91.06 94 ARG A C 1
ATOM 768 O O . ARG A 1 94 ? 8.717 9.166 2.888 1.00 91.06 94 ARG A O 1
ATOM 775 N N . VAL A 1 95 ? 9.182 7.847 1.110 1.00 92.06 95 VAL A N 1
ATOM 776 C CA . VAL A 1 95 ? 8.379 6.686 1.526 1.00 92.06 95 VAL A CA 1
ATOM 777 C C . VAL A 1 95 ? 8.824 6.202 2.904 1.00 92.06 95 VAL A C 1
ATOM 779 O O . VAL A 1 95 ? 8.008 6.148 3.816 1.00 92.06 95 VAL A O 1
ATOM 782 N N . ASN A 1 96 ? 10.125 5.993 3.114 1.00 91.88 96 ASN A N 1
ATOM 783 C CA . ASN A 1 96 ? 10.644 5.537 4.406 1.00 91.88 96 ASN A CA 1
ATOM 784 C C . ASN A 1 96 ? 10.344 6.518 5.554 1.00 91.88 96 ASN A C 1
ATOM 786 O O . ASN A 1 96 ? 10.070 6.100 6.680 1.00 91.88 96 ASN A O 1
ATOM 790 N N . ARG A 1 97 ? 10.384 7.834 5.302 1.00 93.25 97 ARG A N 1
ATOM 791 C CA . ARG A 1 97 ? 10.018 8.847 6.310 1.00 93.25 97 ARG A CA 1
ATOM 792 C C . ARG A 1 97 ? 8.528 8.814 6.629 1.00 93.25 97 ARG A C 1
ATOM 794 O O . ARG A 1 97 ? 8.169 8.861 7.805 1.00 93.25 97 ARG A O 1
ATOM 801 N N . GLU A 1 98 ? 7.682 8.741 5.607 1.00 91.31 98 GLU A N 1
ATOM 802 C CA . GLU A 1 98 ? 6.231 8.697 5.772 1.00 91.31 98 GLU A CA 1
ATOM 803 C C . GLU A 1 98 ? 5.805 7.412 6.492 1.00 91.31 98 GLU A C 1
ATOM 805 O O . GLU A 1 98 ? 5.113 7.485 7.506 1.00 91.31 98 GLU A O 1
ATOM 810 N N . GLU A 1 99 ? 6.310 6.254 6.066 1.00 89.50 99 GLU A N 1
ATOM 811 C CA . GLU A 1 99 ? 6.065 4.968 6.722 1.00 89.50 99 GLU A CA 1
ATOM 812 C C . GLU A 1 99 ? 6.552 4.963 8.171 1.00 89.50 99 GLU A C 1
ATOM 814 O O . GLU A 1 99 ? 5.813 4.539 9.059 1.00 89.50 99 GLU A O 1
ATOM 819 N N . SER A 1 100 ? 7.743 5.505 8.446 1.00 91.19 100 SER A N 1
ATOM 820 C CA . SER A 1 100 ? 8.254 5.615 9.816 1.00 91.19 100 SER A CA 1
ATOM 821 C C . SER A 1 100 ? 7.377 6.518 10.688 1.00 91.19 100 SER A C 1
ATOM 823 O O . SER A 1 100 ? 7.088 6.172 11.833 1.00 91.19 100 SER A O 1
ATOM 825 N N . SER A 1 101 ? 6.917 7.660 10.165 1.00 91.81 101 SER A N 1
ATOM 826 C CA . SER A 1 101 ? 6.012 8.554 10.901 1.00 91.81 101 SER A CA 1
ATOM 827 C C . SER A 1 101 ? 4.655 7.900 11.171 1.00 91.81 101 SER A C 1
ATOM 829 O O . SER A 1 101 ? 4.192 7.883 12.309 1.00 91.81 101 SER A O 1
ATOM 831 N N . ARG A 1 102 ? 4.074 7.245 10.161 1.00 92.44 102 ARG A N 1
ATOM 832 C CA . ARG A 1 102 ? 2.812 6.515 10.278 1.00 92.44 102 ARG A CA 1
ATOM 833 C C . ARG A 1 102 ? 2.915 5.353 11.264 1.00 92.44 102 ARG A C 1
ATOM 835 O O . ARG A 1 102 ? 1.973 5.118 12.014 1.00 92.44 102 ARG A O 1
ATOM 842 N N . MET A 1 103 ? 4.036 4.633 11.273 1.00 90.50 103 MET A N 1
ATOM 843 C CA . MET A 1 103 ? 4.285 3.539 12.212 1.00 90.50 103 MET A CA 1
ATOM 844 C C . MET A 1 103 ? 4.342 4.055 13.651 1.00 90.50 103 MET A C 1
ATOM 846 O O . MET A 1 103 ? 3.634 3.524 14.500 1.00 90.50 103 MET A O 1
ATOM 850 N N . LYS A 1 104 ? 5.070 5.149 13.906 1.00 93.38 104 LYS A N 1
ATOM 851 C CA . LYS A 1 104 ? 5.119 5.792 15.232 1.00 93.38 104 LYS A CA 1
ATOM 852 C C . LYS A 1 104 ? 3.743 6.264 15.705 1.00 93.38 104 LYS A C 1
ATOM 854 O O . LYS A 1 104 ? 3.389 6.055 16.863 1.00 93.38 104 LYS A O 1
ATOM 859 N N . ASP A 1 105 ? 2.945 6.853 14.816 1.00 93.50 105 ASP A N 1
ATOM 860 C CA . ASP A 1 105 ? 1.580 7.280 15.144 1.00 93.50 105 ASP A CA 1
ATOM 861 C C . ASP A 1 105 ? 0.671 6.091 15.483 1.00 93.50 105 ASP A C 1
ATOM 863 O O . ASP A 1 105 ? -0.172 6.178 16.380 1.00 93.50 105 ASP A O 1
ATOM 867 N N . LEU A 1 106 ? 0.821 4.971 14.769 1.00 90.31 106 LEU A N 1
ATOM 868 C CA . LEU A 1 106 ? 0.081 3.740 15.045 1.00 90.31 106 LEU A CA 1
ATOM 869 C C . LEU A 1 106 ? 0.533 3.081 16.351 1.00 90.31 106 LEU A C 1
ATOM 871 O O . LEU A 1 106 ? -0.318 2.638 17.116 1.00 90.31 106 LEU A O 1
ATOM 875 N N . GLU A 1 107 ? 1.831 3.068 16.648 1.00 94.19 107 GLU A N 1
ATOM 876 C CA . GLU A 1 107 ? 2.371 2.586 17.924 1.00 94.19 107 GLU A CA 1
ATOM 877 C C . GLU A 1 107 ? 1.855 3.418 19.102 1.00 94.19 107 GLU A C 1
ATOM 879 O O . GLU A 1 107 ? 1.419 2.858 20.109 1.00 94.19 107 GLU A O 1
ATOM 884 N N . LEU A 1 108 ? 1.813 4.749 18.967 1.00 95.44 108 LEU A N 1
ATOM 885 C CA . LEU A 1 108 ? 1.249 5.632 19.989 1.00 95.44 108 LEU A CA 1
ATOM 886 C C . LEU A 1 108 ? -0.253 5.371 20.196 1.00 95.44 108 LEU A C 1
ATOM 888 O O . LEU A 1 108 ? -0.726 5.298 21.332 1.00 95.44 108 LEU A O 1
ATOM 892 N N . LYS A 1 109 ? -1.014 5.178 19.111 1.00 92.81 109 LYS A N 1
ATOM 893 C CA . LYS A 1 109 ? -2.441 4.811 19.182 1.00 92.81 109 LYS A CA 1
ATOM 894 C C . LYS A 1 109 ? -2.660 3.441 19.822 1.00 92.81 109 LYS A C 1
ATOM 896 O O . LYS A 1 109 ? -3.584 3.282 20.610 1.00 92.81 109 LYS A O 1
ATOM 901 N N . LEU A 1 110 ? -1.816 2.458 19.520 1.00 91.88 110 LEU A N 1
ATOM 902 C CA . LEU A 1 110 ? -1.888 1.141 20.153 1.00 91.88 110 LEU A CA 1
ATOM 903 C C . LEU A 1 110 ? -1.579 1.221 21.645 1.00 91.88 110 LEU A C 1
ATOM 905 O O . LEU A 1 110 ? -2.290 0.615 22.441 1.00 91.88 110 LEU A O 1
ATOM 909 N N . LYS A 1 111 ? -0.564 2.000 22.030 1.00 95.31 111 LYS A N 1
ATOM 910 C CA . LYS A 1 111 ? -0.213 2.202 23.436 1.00 95.31 111 LYS A CA 1
ATOM 911 C C . LYS A 1 111 ? -1.355 2.857 24.214 1.00 95.31 111 LYS A C 1
ATOM 913 O O . LYS A 1 111 ? -1.749 2.340 25.251 1.00 95.31 111 LYS A O 1
ATOM 918 N N . THR A 1 112 ? -1.930 3.932 23.677 1.00 93.94 112 THR A N 1
ATOM 919 C CA . THR A 1 112 ? -3.080 4.608 24.303 1.00 93.94 112 THR A CA 1
ATOM 920 C C . THR A 1 112 ? -4.297 3.689 24.414 1.00 93.94 112 THR A C 1
ATOM 922 O O . THR A 1 112 ? -4.912 3.634 25.473 1.00 93.94 112 THR A O 1
ATOM 925 N N . LEU A 1 113 ? -4.605 2.894 23.381 1.00 93.56 113 LEU A N 1
ATOM 926 C CA . LEU A 1 113 ? -5.678 1.894 23.449 1.00 93.56 113 LEU A CA 1
ATOM 927 C C . LEU A 1 113 ? -5.416 0.817 24.511 1.00 93.56 113 LEU A C 1
ATOM 929 O O . LEU A 1 113 ? -6.342 0.385 25.199 1.00 93.56 113 LEU A O 1
ATOM 933 N N . HIS A 1 114 ? -4.164 0.385 24.663 1.00 93.19 114 HIS A N 1
ATOM 934 C CA . HIS A 1 114 ? -3.790 -0.587 25.684 1.00 93.19 114 HIS A CA 1
ATOM 935 C C . HIS A 1 114 ? -3.989 -0.025 27.094 1.00 93.19 114 HIS A C 1
ATOM 937 O O . HIS A 1 114 ? -4.626 -0.677 27.917 1.00 93.19 114 HIS A O 1
ATOM 943 N N . GLU A 1 115 ? -3.532 1.206 27.334 1.00 93.81 115 GLU A N 1
ATOM 944 C CA . GLU A 1 115 ? -3.729 1.919 28.600 1.00 93.81 115 GLU A CA 1
ATOM 945 C C . GLU A 1 115 ? -5.226 2.091 28.918 1.00 93.81 115 GLU A C 1
ATOM 947 O O . GLU A 1 115 ? -5.648 1.833 30.047 1.00 93.81 115 GLU A O 1
ATOM 952 N N . THR A 1 116 ? -6.062 2.435 27.927 1.00 91.50 116 THR A N 1
ATOM 953 C CA . THR A 1 116 ? -7.520 2.528 28.131 1.00 91.50 116 THR A CA 1
ATOM 954 C C . THR A 1 116 ? -8.158 1.178 28.453 1.00 91.50 116 THR A C 1
ATOM 956 O O . THR A 1 116 ? -8.994 1.101 29.349 1.00 91.50 116 THR A O 1
ATOM 959 N N . LEU A 1 117 ? -7.735 0.098 27.787 1.00 92.94 117 LEU A N 1
ATOM 960 C CA . LEU A 1 117 ? -8.253 -1.247 28.048 1.00 92.94 117 LEU A CA 1
ATOM 961 C C . LEU A 1 117 ? -7.864 -1.735 29.450 1.00 92.94 117 LEU A C 1
ATOM 963 O O . LEU A 1 117 ? -8.646 -2.407 30.123 1.00 92.94 117 LEU A O 1
ATOM 967 N N . GLU A 1 118 ? -6.654 -1.415 29.904 1.00 93.88 118 GLU A N 1
ATOM 968 C CA . GLU A 1 118 ? -6.206 -1.732 31.259 1.00 93.88 118 GLU A CA 1
ATOM 969 C C . GLU A 1 118 ? -7.007 -0.963 32.313 1.00 93.88 118 GLU A C 1
ATOM 971 O O . GLU A 1 118 ? -7.449 -1.558 33.299 1.00 93.88 118 GLU A O 1
ATOM 976 N N . ALA A 1 119 ? -7.271 0.325 32.075 1.00 92.00 119 ALA A N 1
ATOM 977 C CA . ALA A 1 119 ? -8.126 1.136 32.936 1.00 92.00 119 ALA A CA 1
ATOM 978 C C . ALA A 1 119 ? -9.566 0.588 33.003 1.00 92.00 119 ALA A C 1
ATOM 980 O O . ALA A 1 119 ? -10.131 0.475 34.093 1.00 92.00 119 ALA A O 1
ATOM 981 N N . GLU A 1 120 ? -10.142 0.171 31.870 1.00 88.69 120 GLU A N 1
ATOM 982 C CA . GLU A 1 120 ? -11.463 -0.473 31.827 1.00 88.69 120 GLU A CA 1
ATOM 983 C C . GLU A 1 120 ? -11.487 -1.793 32.605 1.00 88.69 120 GLU A C 1
ATOM 985 O O . GLU A 1 120 ? -12.411 -2.036 33.380 1.00 88.69 120 GLU A O 1
ATOM 990 N N . ARG A 1 121 ? -10.453 -2.634 32.470 1.00 92.25 121 ARG A N 1
ATOM 991 C CA . ARG A 1 121 ? -10.340 -3.889 33.234 1.00 92.25 121 ARG A CA 1
ATOM 992 C C . ARG A 1 121 ? -10.268 -3.645 34.737 1.00 92.25 121 ARG A C 1
ATOM 994 O O . ARG A 1 121 ? -10.923 -4.352 35.500 1.00 92.25 121 ARG A O 1
ATOM 1001 N N . GLN A 1 122 ? -9.499 -2.646 35.168 1.00 92.00 122 GLN A N 1
ATOM 1002 C CA . GLN A 1 122 ? -9.421 -2.265 36.580 1.00 92.00 122 GLN A CA 1
ATOM 1003 C C . GLN A 1 122 ? -10.765 -1.736 37.092 1.00 92.00 122 GLN A C 1
ATOM 1005 O O . GLN A 1 122 ? -11.200 -2.123 38.177 1.00 92.00 122 GLN A O 1
ATOM 1010 N N . SER A 1 123 ? -11.451 -0.904 36.303 1.00 89.25 123 SER A N 1
ATOM 1011 C CA . SER A 1 123 ? -12.792 -0.413 36.630 1.00 89.25 123 SER A CA 1
ATOM 1012 C C . SER A 1 123 ? -13.800 -1.562 36.751 1.00 89.25 123 SER A C 1
ATOM 1014 O O . SER A 1 123 ? -14.538 -1.633 37.734 1.00 89.25 123 SER A O 1
ATOM 1016 N N . HIS A 1 124 ? -13.774 -2.521 35.822 1.00 88.56 124 HIS A N 1
ATOM 1017 C CA . HIS A 1 124 ? -14.640 -3.697 35.864 1.00 88.56 124 HIS A CA 1
ATOM 1018 C C . HIS A 1 124 ? -14.388 -4.552 37.111 1.00 88.56 124 HIS A C 1
ATOM 1020 O O . HIS A 1 124 ? -15.336 -4.917 37.802 1.00 88.56 124 HIS A O 1
ATOM 1026 N N . ALA A 1 125 ? -13.123 -4.808 37.457 1.00 89.50 125 ALA A N 1
ATOM 1027 C CA . ALA A 1 125 ? -12.772 -5.550 38.668 1.00 89.50 125 ALA A CA 1
ATOM 1028 C C . ALA A 1 125 ? -13.269 -4.846 39.946 1.00 89.50 125 ALA A C 1
ATOM 1030 O O . ALA A 1 125 ? -13.765 -5.497 40.867 1.00 89.50 125 ALA A O 1
ATOM 1031 N N . GLN A 1 126 ? -13.195 -3.510 40.002 1.00 86.94 126 GLN A N 1
ATOM 1032 C CA . GLN A 1 126 ? -13.755 -2.737 41.117 1.00 86.94 126 GLN A CA 1
ATOM 1033 C C . GLN A 1 126 ? -15.283 -2.851 41.185 1.00 86.94 126 GLN A C 1
ATOM 1035 O O . GLN A 1 126 ? -15.838 -3.025 42.271 1.00 86.94 126 GLN A O 1
ATOM 1040 N N . MET A 1 127 ? -15.964 -2.777 40.040 1.00 84.81 127 MET A N 1
ATOM 1041 C CA . MET A 1 127 ? -17.419 -2.926 39.958 1.00 84.81 127 MET A CA 1
ATOM 1042 C C . MET A 1 127 ? -17.877 -4.331 40.363 1.00 84.81 127 MET A C 1
ATOM 1044 O O . MET A 1 127 ? -18.846 -4.457 41.112 1.00 84.81 127 MET A O 1
ATOM 1048 N N . GLU A 1 128 ? -17.166 -5.381 39.949 1.00 86.50 128 GLU A N 1
ATOM 1049 C CA . GLU A 1 128 ? -17.427 -6.752 40.400 1.00 86.50 128 GLU A CA 1
ATOM 1050 C C . GLU A 1 128 ? -17.219 -6.904 41.909 1.00 86.50 128 GLU A C 1
ATOM 1052 O O . GLU A 1 128 ? -18.076 -7.474 42.583 1.00 86.50 128 GLU A O 1
ATOM 1057 N N . GLY A 1 129 ? -16.150 -6.323 42.465 1.00 86.44 129 GLY A N 1
ATOM 1058 C CA . GLY A 1 129 ? -15.921 -6.308 43.912 1.00 86.44 129 GLY A CA 1
ATOM 1059 C C . GLY A 1 129 ? -17.059 -5.632 44.685 1.00 86.44 129 GLY A C 1
ATOM 1060 O O . GLY A 1 129 ? -17.543 -6.173 45.681 1.00 86.44 129 GLY A O 1
ATOM 1061 N N . ARG A 1 130 ? -17.551 -4.485 44.193 1.00 83.12 130 ARG A N 1
ATOM 1062 C CA . ARG A 1 130 ? -18.720 -3.792 44.768 1.00 83.12 130 ARG A CA 1
ATOM 1063 C C . ARG A 1 130 ? -19.990 -4.635 44.665 1.00 83.12 130 ARG A C 1
ATOM 1065 O O . ARG A 1 130 ? -20.735 -4.727 45.637 1.00 83.12 130 ARG A O 1
ATOM 1072 N N . LYS A 1 131 ? -20.222 -5.281 43.520 1.00 89.19 131 LYS A N 1
ATOM 1073 C CA . LYS A 1 131 ? -21.369 -6.173 43.311 1.00 89.19 131 LYS A CA 1
ATOM 1074 C C . LYS A 1 131 ? -21.345 -7.351 44.288 1.00 89.19 131 LYS A C 1
ATOM 1076 O O . LYS A 1 131 ? -22.372 -7.654 44.885 1.00 89.19 131 LYS A O 1
ATOM 1081 N N . GLN A 1 132 ? -20.185 -7.978 44.489 1.00 88.88 132 GLN A N 1
ATOM 1082 C CA . GLN A 1 132 ? -20.022 -9.079 45.441 1.00 88.88 132 GLN A CA 1
ATOM 1083 C C . GLN A 1 132 ? -20.338 -8.631 46.877 1.00 88.88 132 GLN A C 1
ATOM 1085 O O . GLN A 1 132 ? -21.054 -9.326 47.594 1.00 88.88 132 GLN A O 1
ATOM 1090 N N . ALA A 1 133 ? -19.845 -7.454 47.279 1.00 83.25 133 ALA A N 1
ATOM 1091 C CA . ALA A 1 133 ? -20.117 -6.884 48.598 1.00 83.25 133 ALA A CA 1
ATOM 1092 C C . ALA A 1 133 ? -21.610 -6.575 48.798 1.00 83.25 133 ALA A C 1
ATOM 1094 O O . ALA A 1 133 ? -22.159 -6.853 49.862 1.00 83.25 133 ALA A O 1
ATOM 1095 N N . MET A 1 134 ? -22.282 -6.057 47.766 1.00 86.62 134 MET A N 1
ATOM 1096 C CA . MET A 1 134 ? -23.722 -5.796 47.801 1.00 86.62 134 MET A CA 1
ATOM 1097 C C . MET A 1 134 ? -24.527 -7.089 47.973 1.00 86.62 134 MET A C 1
ATOM 1099 O O . MET A 1 134 ? -25.403 -7.134 48.830 1.00 86.62 134 MET A O 1
ATOM 1103 N N . ILE A 1 135 ? -24.188 -8.153 47.233 1.00 87.31 135 ILE A N 1
ATOM 1104 C CA . ILE A 1 135 ? -24.837 -9.469 47.368 1.00 87.31 135 ILE A CA 1
ATOM 1105 C C . ILE A 1 135 ? -24.686 -10.000 48.800 1.00 87.31 135 ILE A C 1
ATOM 1107 O O . ILE A 1 135 ? -25.677 -10.373 49.422 1.00 87.31 135 ILE A O 1
ATOM 1111 N N . GLN A 1 136 ? -23.474 -9.960 49.366 1.00 88.50 136 GLN A N 1
ATOM 1112 C CA . GLN A 1 136 ? -23.233 -10.389 50.752 1.00 88.50 136 GLN A CA 1
ATOM 1113 C C . GLN A 1 136 ? -24.051 -9.573 51.765 1.00 88.50 136 GLN A C 1
ATOM 1115 O O . GLN A 1 136 ? -24.539 -10.107 52.762 1.00 88.50 136 GLN A O 1
ATOM 1120 N N . GLN A 1 137 ? -24.212 -8.270 51.520 1.00 83.62 137 GLN A N 1
ATOM 1121 C CA . GLN A 1 137 ? -24.998 -7.400 52.388 1.00 83.62 137 GLN A CA 1
ATOM 1122 C C . GLN A 1 137 ? -26.506 -7.673 52.266 1.00 83.62 137 GLN A C 1
ATOM 1124 O O . GLN A 1 137 ? -27.203 -7.664 53.281 1.00 83.62 137 GLN A O 1
ATOM 1129 N N . GLU A 1 138 ? -27.014 -7.952 51.063 1.00 85.00 138 GLU A N 1
ATOM 1130 C CA . GLU A 1 138 ? -28.406 -8.361 50.831 1.00 85.00 138 GLU A CA 1
ATOM 1131 C C . GLU A 1 138 ? -28.721 -9.710 51.492 1.00 85.00 138 GLU A C 1
ATOM 1133 O O . GLU A 1 138 ? -29.740 -9.826 52.175 1.00 85.00 138 GLU A O 1
ATOM 1138 N N . GLU A 1 139 ? -27.826 -10.696 51.377 1.00 90.19 139 GLU A N 1
ATOM 1139 C CA . GLU A 1 139 ? -27.938 -11.996 52.055 1.00 90.19 139 GLU A CA 1
ATOM 1140 C C . GLU A 1 139 ? -27.980 -11.837 53.584 1.00 90.19 139 GLU A C 1
ATOM 1142 O O . GLU A 1 139 ? -28.831 -12.430 54.255 1.00 90.19 139 GLU A O 1
ATOM 1147 N N . LEU A 1 140 ? -27.119 -10.980 54.148 1.00 89.81 140 LEU A N 1
ATOM 1148 C CA . LEU A 1 140 ? -27.128 -10.674 55.581 1.00 89.81 140 LEU A CA 1
ATOM 1149 C C . LEU A 1 140 ? -28.444 -10.014 56.017 1.00 89.81 140 LEU A C 1
ATOM 1151 O O . LEU A 1 140 ? -29.000 -10.372 57.056 1.00 89.81 140 LEU A O 1
ATOM 1155 N N . ILE A 1 141 ? -28.960 -9.058 55.236 1.00 86.25 141 ILE A N 1
ATOM 1156 C CA . ILE A 1 141 ? -30.246 -8.406 55.521 1.00 86.25 141 ILE A CA 1
ATOM 1157 C C . ILE A 1 141 ? -31.384 -9.431 55.480 1.00 86.25 141 ILE A C 1
ATOM 1159 O O . ILE A 1 141 ? -32.223 -9.414 56.381 1.00 86.25 141 ILE A O 1
ATOM 1163 N N . ALA A 1 142 ? -31.403 -10.325 54.489 1.00 88.94 142 ALA A N 1
ATOM 1164 C CA . ALA A 1 142 ? -32.416 -11.370 54.373 1.00 88.94 142 ALA A CA 1
ATOM 1165 C C . ALA A 1 142 ? -32.393 -12.317 55.586 1.00 88.94 142 ALA A C 1
ATOM 1167 O O . ALA A 1 142 ? -33.434 -12.542 56.203 1.00 88.94 142 ALA A O 1
ATOM 1168 N N . SER A 1 143 ? -31.208 -12.774 56.005 1.00 90.62 143 SER A N 1
ATOM 1169 C CA . SER A 1 143 ? -31.040 -13.614 57.202 1.00 90.62 143 SER A CA 1
ATOM 1170 C C . SER A 1 143 ? -31.490 -12.904 58.489 1.00 90.62 143 SER A C 1
ATOM 1172 O O . SER A 1 143 ? -32.181 -13.482 59.335 1.00 90.62 143 SER A O 1
ATOM 1174 N N . LEU A 1 144 ? -31.168 -11.614 58.641 1.00 87.44 144 LEU A N 1
ATOM 1175 C CA . LEU A 1 144 ? -31.648 -10.815 59.773 1.00 87.44 144 LEU A CA 1
ATOM 1176 C C . LEU A 1 144 ? -33.174 -10.642 59.754 1.00 87.44 144 LEU A C 1
ATOM 1178 O O . LEU A 1 144 ? -33.807 -10.647 60.806 1.00 87.44 144 LEU A O 1
ATOM 1182 N N . GLN A 1 145 ? -33.788 -10.493 58.580 1.00 88.88 145 GLN A N 1
ATOM 1183 C CA . GLN A 1 145 ? -35.245 -10.403 58.460 1.00 88.88 145 GLN A CA 1
ATOM 1184 C C . GLN A 1 145 ? -35.935 -11.728 58.802 1.00 88.88 145 GLN A C 1
ATOM 1186 O O . GLN A 1 145 ? -36.953 -11.711 59.496 1.00 88.88 145 GLN A O 1
ATOM 1191 N N . GLU A 1 146 ? -35.377 -12.854 58.359 1.00 91.75 146 GLU A N 1
ATOM 1192 C CA . GLU A 1 146 ? -35.871 -14.196 58.680 1.00 91.75 146 GLU A CA 1
ATOM 1193 C C . GLU A 1 146 ? -35.815 -14.457 60.190 1.00 91.75 146 GLU A C 1
ATOM 1195 O O . GLU A 1 146 ? -36.840 -14.737 60.808 1.00 91.75 146 GLU A O 1
ATOM 1200 N N . THR A 1 147 ? -34.660 -14.228 60.823 1.00 89.38 147 THR A N 1
ATOM 1201 C CA . THR A 1 147 ? -34.501 -14.408 62.279 1.00 89.38 147 THR A CA 1
ATOM 1202 C C . THR A 1 147 ? -35.441 -13.521 63.100 1.00 89.38 147 THR A C 1
ATOM 1204 O O . THR A 1 147 ? -36.013 -13.984 64.089 1.00 89.38 147 THR A O 1
ATOM 1207 N N . VAL A 1 148 ? -35.659 -12.264 62.692 1.00 88.06 148 VAL A N 1
ATOM 1208 C CA . VAL A 1 148 ? -36.649 -11.379 63.332 1.00 88.06 148 VAL A CA 1
ATOM 1209 C C . VAL A 1 148 ? -38.071 -11.926 63.165 1.00 88.06 148 VAL A C 1
ATOM 1211 O O . VAL A 1 148 ? -38.847 -11.903 64.122 1.00 88.06 148 VAL A O 1
ATOM 1214 N N . SER A 1 149 ? -38.422 -12.443 61.985 1.00 91.31 149 SER A N 1
ATOM 1215 C CA . SER A 1 149 ? -39.737 -13.042 61.720 1.00 91.31 149 SER A CA 1
ATOM 1216 C C . SER A 1 149 ? -39.987 -14.301 62.559 1.00 91.31 149 SER A C 1
ATOM 1218 O O . SER A 1 149 ? -41.071 -14.459 63.136 1.00 91.31 149 SER A O 1
ATOM 1220 N N . ASP A 1 150 ? -38.983 -15.167 62.692 1.00 90.00 150 ASP A N 1
ATOM 1221 C CA . ASP A 1 150 ? -39.048 -16.380 63.510 1.00 90.00 150 ASP A CA 1
ATOM 1222 C C . ASP A 1 150 ? -39.206 -16.047 64.992 1.00 90.00 150 ASP A C 1
ATOM 1224 O O . ASP A 1 150 ? -40.087 -16.585 65.671 1.00 90.00 150 ASP A O 1
ATOM 1228 N N . GLN A 1 151 ? -38.406 -15.104 65.498 1.00 83.62 151 GLN A N 1
ATOM 1229 C CA . GLN A 1 151 ? -38.526 -14.639 66.878 1.00 83.62 151 GLN A CA 1
ATOM 1230 C C . GLN A 1 151 ? -39.887 -13.991 67.139 1.00 83.62 151 GLN A C 1
ATOM 1232 O O . GLN A 1 151 ? -40.517 -14.296 68.151 1.00 83.62 151 GLN A O 1
ATOM 1237 N N . ALA A 1 152 ? -40.389 -13.164 66.219 1.00 83.19 152 ALA A N 1
ATOM 1238 C CA . ALA A 1 152 ? -41.724 -12.582 66.325 1.00 83.19 152 ALA A CA 1
ATOM 1239 C C . ALA A 1 152 ? -42.819 -13.662 66.344 1.00 83.19 152 ALA A C 1
ATOM 1241 O O . ALA A 1 152 ? -43.779 -13.558 67.107 1.00 83.19 152 ALA A O 1
ATOM 1242 N N . SER A 1 153 ? -42.673 -14.724 65.547 1.00 86.12 153 SER A N 1
ATOM 1243 C CA . SER A 1 153 ? -43.601 -15.862 65.538 1.00 86.12 153 SER A CA 1
ATOM 1244 C C . SER A 1 153 ? -43.560 -16.652 66.846 1.00 86.12 153 SER A C 1
ATOM 1246 O O . SER A 1 153 ? -44.614 -16.991 67.382 1.00 86.12 153 SER A O 1
ATOM 1248 N N . LYS A 1 154 ? -42.368 -16.872 67.410 1.00 86.81 154 LYS A N 1
ATOM 1249 C CA . LYS A 1 154 ? -42.191 -17.526 68.713 1.00 86.81 154 LYS A CA 1
ATOM 1250 C C . LYS A 1 154 ? -42.781 -16.703 69.858 1.00 86.81 154 LYS A C 1
ATOM 1252 O O . LYS A 1 154 ? -43.447 -17.268 70.720 1.00 86.81 154 LYS A O 1
ATOM 1257 N N . ILE A 1 155 ? -42.587 -15.380 69.838 1.00 80.56 155 ILE A N 1
ATOM 1258 C CA . ILE A 1 155 ? -43.225 -14.458 70.787 1.00 80.56 155 ILE A CA 1
ATOM 1259 C C . ILE A 1 155 ? -44.743 -14.599 70.690 1.00 80.56 155 ILE A C 1
ATOM 1261 O O . ILE A 1 155 ? -45.373 -14.861 71.705 1.00 80.56 155 ILE A O 1
ATOM 1265 N N . ARG A 1 156 ? -45.319 -14.515 69.480 1.00 83.50 156 ARG A N 1
ATOM 1266 C CA . ARG A 1 156 ? -46.768 -14.686 69.282 1.00 83.50 156 ARG A CA 1
ATOM 1267 C C . ARG A 1 156 ? -47.276 -16.010 69.858 1.00 83.50 156 ARG A C 1
ATOM 1269 O O . ARG A 1 156 ? -48.250 -15.992 70.596 1.00 83.50 156 ARG A O 1
ATOM 1276 N N . ALA A 1 157 ? -46.606 -17.128 69.576 1.00 80.00 157 ALA A N 1
ATOM 1277 C CA . ALA A 1 157 ? -47.004 -18.443 70.081 1.00 80.00 157 ALA A CA 1
ATOM 1278 C C . ALA A 1 157 ? -46.983 -18.522 71.620 1.00 80.00 157 ALA A C 1
ATOM 1280 O O . ALA A 1 157 ? -47.941 -19.006 72.222 1.00 80.00 157 ALA A O 1
ATOM 1281 N N . LEU A 1 158 ? -45.925 -18.008 72.258 1.00 77.69 158 LEU A N 1
ATOM 1282 C CA . LEU A 1 158 ? -45.824 -17.949 73.721 1.00 77.69 158 LEU A CA 1
ATOM 1283 C C . LEU A 1 158 ? -46.888 -17.022 74.329 1.00 77.69 158 LEU A C 1
ATOM 1285 O O . LEU A 1 158 ? -47.480 -17.363 75.351 1.00 77.69 158 LEU A O 1
ATOM 1289 N N . THR A 1 159 ? -47.178 -15.884 73.691 1.00 78.50 159 THR A N 1
ATOM 1290 C CA . THR A 1 159 ? -48.259 -14.979 74.108 1.00 78.50 159 THR A CA 1
ATOM 1291 C C . THR A 1 159 ? -49.621 -15.671 74.029 1.00 78.50 159 THR A C 1
ATOM 1293 O O . THR A 1 159 ? -50.375 -15.630 74.995 1.00 78.50 159 THR A O 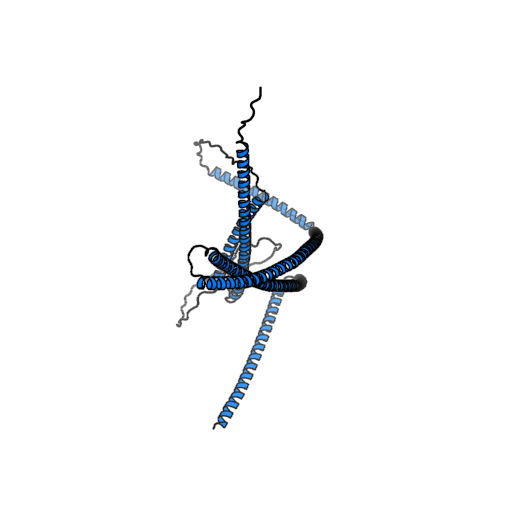1
ATOM 1296 N N . THR A 1 160 ? -49.915 -16.392 72.942 1.00 79.44 160 THR A N 1
ATOM 1297 C CA . THR A 1 160 ? -51.169 -17.153 72.811 1.00 79.44 160 THR A CA 1
ATOM 1298 C C . THR A 1 160 ? -51.277 -18.284 73.837 1.00 79.44 160 THR A C 1
ATOM 1300 O O . THR A 1 160 ? -52.368 -18.545 74.331 1.00 79.44 160 THR A O 1
ATOM 1303 N N . MET A 1 161 ? -50.172 -18.942 74.209 1.00 75.44 161 MET A N 1
ATOM 1304 C CA . MET A 1 161 ? -50.172 -19.926 75.302 1.00 75.44 161 MET A CA 1
ATOM 1305 C C . MET A 1 161 ? -50.497 -19.299 76.666 1.00 75.44 161 MET A C 1
ATOM 1307 O O . MET A 1 161 ? -51.199 -19.914 77.466 1.00 75.44 161 MET A O 1
ATOM 1311 N N . LEU A 1 162 ? -50.003 -18.087 76.935 1.00 69.56 162 LEU A N 1
ATOM 1312 C CA . LEU A 1 162 ? -50.308 -17.354 78.168 1.00 69.56 162 LEU A CA 1
ATOM 1313 C C . LEU A 1 162 ? -51.777 -16.917 78.230 1.00 69.56 162 LEU A C 1
ATOM 1315 O O . LEU A 1 162 ? -52.401 -17.052 79.281 1.00 69.56 162 LEU A O 1
ATOM 1319 N N . GLU A 1 163 ? -52.321 -16.432 77.111 1.00 71.62 163 GLU A N 1
ATOM 1320 C CA . GLU A 1 163 ? -53.710 -15.961 76.993 1.00 71.62 163 GLU A CA 1
ATOM 1321 C C . GLU A 1 163 ? -54.728 -17.115 76.909 1.00 71.62 163 GLU A C 1
ATOM 1323 O O . GLU A 1 163 ? -55.827 -17.012 77.441 1.00 71.62 163 GLU A O 1
ATOM 1328 N N . GLY A 1 164 ? -54.368 -18.249 76.296 1.00 60.34 164 GLY A N 1
ATOM 1329 C CA . GLY A 1 164 ? -55.232 -19.429 76.144 1.00 60.34 164 GLY A CA 1
ATOM 1330 C C . GLY A 1 164 ? -55.369 -20.306 77.397 1.00 60.34 164 GLY A C 1
ATOM 1331 O O . GLY A 1 164 ? -56.167 -21.242 77.410 1.00 60.34 164 GLY A O 1
ATOM 1332 N N . GLY A 1 165 ? -54.622 -20.014 78.465 1.00 53.06 165 GLY A N 1
ATOM 1333 C CA . GLY A 1 165 ? -54.649 -20.738 79.741 1.00 53.06 165 GLY A CA 1
ATOM 1334 C C . GLY A 1 165 ? -55.720 -20.254 80.728 1.00 53.06 165 GLY A C 1
ATOM 1335 O O . GLY A 1 165 ? -55.422 -20.154 81.922 1.00 53.06 165 GLY A O 1
ATOM 1336 N N . GLU A 1 166 ? -56.920 -19.910 80.248 1.00 45.81 166 GLU A N 1
ATOM 1337 C CA . GLU A 1 166 ? -58.065 -19.465 81.071 1.00 45.81 166 GLU A CA 1
ATOM 1338 C C . GLU A 1 166 ? -59.182 -20.522 81.223 1.00 45.81 166 GLU A C 1
ATOM 1340 O O . GLU A 1 166 ? -60.207 -20.273 81.857 1.00 45.81 166 GLU A O 1
ATOM 1345 N N . GLY A 1 167 ? -58.990 -21.746 80.723 1.00 47.12 167 GLY A N 1
ATOM 1346 C CA . GLY A 1 167 ? -59.998 -22.808 80.785 1.00 47.12 167 GLY A CA 1
ATOM 1347 C C . GLY A 1 167 ? -59.564 -24.051 81.562 1.00 47.12 167 GLY A C 1
ATOM 1348 O O . GLY A 1 167 ? -58.945 -24.930 80.985 1.00 47.12 167 GLY A O 1
ATOM 1349 N N . GLN A 1 168 ? -60.034 -24.154 82.812 1.00 40.47 168 GLN A N 1
ATOM 1350 C CA . GLN A 1 168 ? -60.156 -25.359 83.662 1.00 40.47 168 GLN A CA 1
ATOM 1351 C C . GLN A 1 168 ? -58.938 -25.859 84.472 1.00 40.47 168 GLN A C 1
ATOM 1353 O O . GLN A 1 168 ? -58.110 -26.617 83.990 1.00 40.47 168 GLN A O 1
ATOM 1358 N N . GLY A 1 169 ? -59.019 -25.650 85.799 1.00 41.62 169 GLY A N 1
ATOM 1359 C CA . GLY A 1 169 ? -58.787 -26.740 86.762 1.00 41.62 169 GLY A CA 1
ATOM 1360 C C . GLY A 1 169 ? -57.641 -26.588 87.770 1.00 41.62 169 GLY A C 1
ATOM 1361 O O . GLY A 1 169 ? -56.610 -27.219 87.619 1.00 41.62 169 GLY A O 1
ATOM 1362 N N . LYS A 1 170 ? -57.889 -25.851 88.867 1.00 47.06 170 LYS A N 1
ATOM 1363 C CA . LYS A 1 170 ? -57.295 -26.007 90.220 1.00 47.06 170 LYS A CA 1
ATOM 1364 C C . LYS A 1 170 ? -55.981 -26.827 90.311 1.00 47.06 170 LYS A C 1
ATOM 1366 O O . LYS A 1 170 ? -56.021 -27.961 90.770 1.00 47.06 170 LYS A O 1
ATOM 1371 N N . ASN A 1 171 ? -54.834 -26.221 89.988 1.00 47.41 171 ASN A N 1
ATOM 1372 C CA . ASN A 1 171 ? -53.506 -26.565 90.534 1.00 47.41 171 ASN A CA 1
ATOM 1373 C C . ASN A 1 171 ? -52.572 -25.335 90.446 1.00 47.41 171 ASN A C 1
ATOM 1375 O O . ASN A 1 171 ? -51.707 -25.209 89.587 1.00 47.41 171 ASN A O 1
ATOM 1379 N N . SER A 1 172 ? -52.766 -24.387 91.365 1.00 49.06 172 SER A N 1
ATOM 1380 C CA . SER A 1 172 ? -52.356 -22.977 91.244 1.00 49.06 172 SER A CA 1
ATOM 1381 C C . SER A 1 172 ? -50.875 -22.643 91.489 1.00 49.06 172 SER A C 1
ATOM 1383 O O . SER A 1 172 ? -50.529 -21.462 91.507 1.00 49.06 172 SER A O 1
ATOM 1385 N N . VAL A 1 173 ? -49.994 -23.621 91.718 1.00 51.88 173 VAL A N 1
ATOM 1386 C CA . VAL A 1 173 ? -48.575 -23.346 92.041 1.00 51.88 173 VAL A CA 1
ATOM 1387 C C . VAL A 1 173 ? -47.632 -23.716 90.893 1.00 51.88 173 VAL A C 1
ATOM 1389 O O . VAL A 1 173 ? -46.740 -22.929 90.596 1.00 51.88 173 VAL A O 1
ATOM 1392 N N . SER A 1 174 ? -47.867 -24.832 90.189 1.00 51.00 174 SER A N 1
ATOM 1393 C CA . SER A 1 174 ? -47.069 -25.214 89.006 1.00 51.00 174 SER A CA 1
ATOM 1394 C C . SER A 1 174 ? -47.378 -24.314 87.806 1.00 51.00 174 SER A C 1
ATOM 1396 O O . SER A 1 174 ? -46.468 -23.734 87.228 1.00 51.00 174 SER A O 1
ATOM 1398 N N . GLU A 1 175 ? -48.662 -24.074 87.511 1.00 55.41 175 GLU A N 1
ATOM 1399 C CA . GLU A 1 175 ? -49.073 -23.224 86.381 1.00 55.41 175 GLU A CA 1
ATOM 1400 C C . GLU A 1 175 ? -48.607 -21.765 86.519 1.00 55.41 175 GLU A C 1
ATOM 1402 O O . GLU A 1 175 ? -48.358 -21.093 85.524 1.00 55.41 175 GLU A O 1
ATOM 1407 N N . ASN A 1 176 ? -48.467 -21.250 87.744 1.00 58.06 176 ASN A N 1
ATOM 1408 C CA . ASN A 1 176 ? -47.980 -19.885 87.973 1.00 58.06 176 ASN A CA 1
ATOM 1409 C C . ASN A 1 176 ? -46.462 -19.749 87.784 1.00 58.06 176 ASN A C 1
ATOM 1411 O O . ASN A 1 176 ? -45.995 -18.667 87.423 1.00 58.06 176 ASN A O 1
ATOM 1415 N N . LEU A 1 177 ? -45.700 -20.818 88.033 1.00 60.38 177 LEU A N 1
ATOM 1416 C CA . LEU A 1 177 ? -44.266 -20.883 87.747 1.00 60.38 177 LEU A CA 1
ATOM 1417 C C . LEU A 1 177 ? -44.034 -20.944 86.234 1.00 60.38 177 LEU A C 1
ATOM 1419 O O . LEU A 1 177 ? -43.314 -20.095 85.711 1.00 60.38 177 LEU A O 1
ATOM 1423 N N . ASP A 1 178 ? -44.758 -21.818 85.531 1.00 66.75 178 ASP A N 1
ATOM 1424 C CA . ASP A 1 178 ? -44.680 -21.950 84.070 1.00 66.75 178 ASP A CA 1
ATOM 1425 C C . ASP A 1 178 ? -45.103 -20.653 83.350 1.00 66.75 178 ASP A C 1
ATOM 1427 O O . ASP A 1 178 ? -44.452 -20.212 82.401 1.00 66.75 178 ASP A O 1
ATOM 1431 N N . LYS A 1 179 ? -46.148 -19.964 83.844 1.00 69.81 179 LYS A N 1
ATOM 1432 C CA . LYS A 1 179 ? -46.557 -18.646 83.323 1.00 69.81 179 LYS A CA 1
ATOM 1433 C C . LYS A 1 179 ? -45.503 -17.561 83.582 1.00 69.81 179 LYS A C 1
ATOM 1435 O O . LYS A 1 179 ? -45.251 -16.745 82.698 1.00 69.81 179 LYS A O 1
ATOM 1440 N N . LYS A 1 180 ? -44.856 -17.538 84.756 1.00 73.50 180 LYS A N 1
ATOM 1441 C CA . LYS A 1 180 ? -43.773 -16.577 85.053 1.00 73.50 180 LYS A CA 1
ATOM 1442 C C . LYS A 1 180 ? -42.529 -16.814 84.198 1.00 73.50 180 LYS A C 1
ATOM 1444 O O . LYS A 1 180 ? -41.934 -15.843 83.732 1.00 73.50 180 LYS A O 1
ATOM 1449 N N . GLU A 1 181 ? -42.150 -18.069 83.981 1.00 74.81 181 GLU A N 1
ATOM 1450 C CA . GLU A 1 181 ? -41.018 -18.431 83.122 1.00 74.81 181 GLU A CA 1
ATOM 1451 C C . GLU A 1 181 ? -41.292 -18.087 81.652 1.00 74.81 181 GLU A C 1
ATOM 1453 O O . GLU A 1 181 ? -40.435 -17.501 80.984 1.00 74.81 181 GLU A O 1
ATOM 1458 N N . ALA A 1 182 ? -42.511 -18.343 81.163 1.00 70.38 182 ALA A N 1
ATOM 1459 C CA . ALA A 1 182 ? -42.940 -17.926 79.829 1.00 70.38 182 ALA A CA 1
ATOM 1460 C C . ALA A 1 182 ? -42.944 -16.393 79.673 1.00 70.38 182 ALA A C 1
ATOM 1462 O O . ALA A 1 182 ? -42.475 -15.875 78.657 1.00 70.38 182 ALA A O 1
ATOM 1463 N N . GLN A 1 183 ? -43.391 -15.651 80.694 1.00 74.75 183 GLN A N 1
ATOM 1464 C CA . GLN A 1 183 ? -43.362 -14.185 80.697 1.00 74.75 183 GLN A CA 1
ATOM 1465 C C . GLN A 1 183 ? -41.923 -13.641 80.629 1.00 74.75 183 GLN A C 1
ATOM 1467 O O . GLN A 1 183 ? -41.636 -12.752 79.826 1.00 74.75 183 GLN A O 1
ATOM 1472 N N . GLN A 1 184 ? -40.997 -14.208 81.414 1.00 79.50 184 GLN A N 1
ATOM 1473 C CA . GLN A 1 184 ? -39.578 -13.842 81.352 1.00 79.50 184 GLN A CA 1
ATOM 1474 C C . GLN A 1 184 ? -38.959 -14.170 79.989 1.00 79.50 184 GLN A C 1
ATOM 1476 O O . GLN A 1 184 ? -38.206 -13.358 79.445 1.00 79.50 184 GLN A O 1
ATOM 1481 N N . GLN A 1 185 ? -39.286 -15.319 79.387 1.00 78.12 185 GLN A N 1
ATOM 1482 C CA . GLN A 1 185 ? -38.820 -15.644 78.035 1.00 78.12 185 GLN A CA 1
ATOM 1483 C C . GLN A 1 185 ? -39.336 -14.655 76.988 1.00 78.12 185 GLN A C 1
ATOM 1485 O O . GLN A 1 185 ? -38.571 -14.271 76.102 1.00 78.12 185 GLN A O 1
ATOM 1490 N N . ILE A 1 186 ? -40.585 -14.196 77.098 1.00 76.81 186 ILE A N 1
ATOM 1491 C CA . ILE A 1 186 ? -41.136 -13.172 76.203 1.00 76.8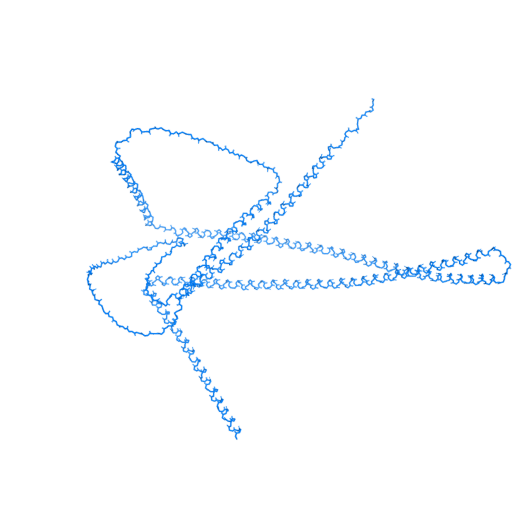1 186 ILE A CA 1
ATOM 1492 C C . ILE A 1 186 ? -40.385 -11.851 76.352 1.00 76.81 186 ILE A C 1
ATOM 1494 O O . ILE A 1 186 ? -39.976 -11.292 75.338 1.00 76.81 186 ILE A O 1
ATOM 1498 N N . GLU A 1 187 ? -40.142 -11.370 77.572 1.00 80.94 187 GLU A N 1
ATOM 1499 C CA . GLU A 1 187 ? -39.373 -10.134 77.784 1.00 80.94 187 GLU A CA 1
ATOM 1500 C C . GLU A 1 187 ? -37.949 -10.247 77.222 1.00 80.94 187 GLU A C 1
ATOM 1502 O O . GLU A 1 187 ? -37.451 -9.329 76.563 1.00 80.94 187 GLU A O 1
ATOM 1507 N N . THR A 1 188 ? -37.310 -11.406 77.407 1.00 82.44 188 THR A N 1
ATOM 1508 C CA . THR A 1 188 ? -35.959 -11.660 76.892 1.00 82.44 188 THR A CA 1
ATOM 1509 C C . THR A 1 188 ? -35.941 -11.686 75.359 1.00 82.44 188 THR A C 1
ATOM 1511 O O . THR A 1 188 ? -35.072 -11.070 74.737 1.00 82.44 188 THR A O 1
ATOM 1514 N N . LEU A 1 189 ? -36.919 -12.346 74.731 1.00 79.44 189 LEU A N 1
ATOM 1515 C CA . LEU A 1 189 ? -37.064 -12.393 73.273 1.00 79.44 189 LEU A CA 1
ATOM 1516 C C . LEU A 1 189 ? -37.432 -11.022 72.692 1.00 79.44 189 LEU A C 1
ATOM 1518 O O . LEU A 1 189 ? -36.881 -10.635 71.668 1.00 79.44 189 LEU A O 1
ATOM 1522 N N . GLN A 1 190 ? -38.285 -10.241 73.354 1.00 79.75 190 GLN A N 1
ATOM 1523 C CA . GLN A 1 190 ? -38.609 -8.872 72.940 1.00 79.75 190 GLN A CA 1
ATOM 1524 C C . GLN A 1 190 ? -37.383 -7.954 73.001 1.00 79.75 190 GLN A C 1
ATOM 1526 O O . GLN A 1 190 ? -37.162 -7.153 72.090 1.00 79.75 190 GLN A O 1
ATOM 1531 N N . ALA A 1 191 ? -36.548 -8.088 74.035 1.00 83.50 191 ALA A N 1
ATOM 1532 C CA . ALA A 1 191 ? -35.286 -7.360 74.121 1.00 83.50 191 ALA A CA 1
ATOM 1533 C C . ALA A 1 191 ? -34.319 -7.753 72.987 1.00 83.50 191 ALA A C 1
ATOM 1535 O O . ALA A 1 191 ? -33.665 -6.882 72.406 1.00 83.50 191 ALA A O 1
ATOM 1536 N N . GLN A 1 192 ? -34.261 -9.041 72.628 1.00 81.25 192 GLN A N 1
ATOM 1537 C CA . GLN A 1 192 ? -33.461 -9.529 71.499 1.00 81.25 192 GLN A CA 1
ATOM 1538 C C . GLN A 1 192 ? -33.985 -9.027 70.149 1.00 81.25 192 GLN A C 1
ATOM 1540 O O . GLN A 1 192 ? -33.192 -8.493 69.374 1.00 81.25 192 GLN A O 1
ATOM 1545 N N . VAL A 1 193 ? -35.297 -9.092 69.900 1.00 81.88 193 VAL A N 1
ATOM 1546 C CA . VAL A 1 193 ? -35.928 -8.546 68.685 1.00 81.88 193 VAL A CA 1
ATOM 1547 C C . VAL A 1 193 ? -35.642 -7.056 68.566 1.00 81.88 193 VAL A C 1
ATOM 1549 O O . VAL A 1 193 ? -35.196 -6.601 67.521 1.00 81.88 193 VAL A O 1
ATOM 1552 N N . LYS A 1 194 ? -35.785 -6.288 69.650 1.00 85.44 194 LYS A N 1
ATOM 1553 C CA . LYS A 1 194 ? -35.507 -4.846 69.640 1.00 85.44 194 LYS A CA 1
ATOM 1554 C C . LYS A 1 194 ? -34.044 -4.533 69.309 1.00 85.44 194 LYS A C 1
ATOM 1556 O O . LYS A 1 194 ? -33.763 -3.561 68.607 1.00 85.44 194 LYS A O 1
ATOM 1561 N N . LYS A 1 195 ? -33.106 -5.359 69.786 1.00 85.38 195 LYS A N 1
ATOM 1562 C CA . LYS A 1 195 ? -31.678 -5.237 69.461 1.00 85.38 195 LYS A CA 1
ATOM 1563 C C . LYS A 1 195 ? -31.404 -5.602 67.998 1.00 85.38 195 LYS A C 1
ATOM 1565 O O . LYS A 1 195 ? -30.694 -4.865 67.319 1.00 85.38 195 LYS A O 1
ATOM 1570 N N . LEU A 1 196 ? -32.014 -6.674 67.492 1.00 80.75 196 LEU A N 1
ATOM 1571 C CA . LEU A 1 196 ? -31.904 -7.088 66.090 1.00 80.75 196 LEU A CA 1
ATOM 1572 C C . LEU A 1 196 ? -32.553 -6.082 65.131 1.00 80.75 196 LEU A C 1
ATOM 1574 O O . LEU A 1 196 ? -31.977 -5.777 64.094 1.00 80.75 196 LEU A O 1
ATOM 1578 N N . GLU A 1 197 ? -33.684 -5.478 65.492 1.00 78.38 197 GLU A N 1
ATOM 1579 C CA . GLU A 1 197 ? -34.318 -4.400 64.728 1.00 78.38 197 GLU A CA 1
ATOM 1580 C C . GLU A 1 197 ? -33.441 -3.144 64.663 1.00 78.38 197 GLU A C 1
ATOM 1582 O O . GLU A 1 197 ? -33.380 -2.481 63.624 1.00 78.38 197 GLU A O 1
ATOM 1587 N N . GLN A 1 198 ? -32.740 -2.806 65.750 1.00 82.31 198 GLN A N 1
ATOM 1588 C CA . GLN A 1 198 ? -31.757 -1.720 65.741 1.00 82.31 198 GLN A CA 1
ATOM 1589 C C . GLN A 1 198 ? -30.570 -2.047 64.831 1.00 82.31 198 GLN A C 1
ATOM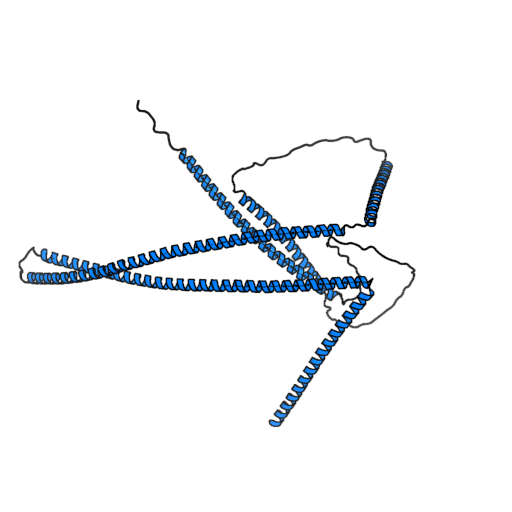 1591 O O . GLN A 1 198 ? -30.183 -1.196 64.028 1.00 82.31 198 GLN A O 1
ATOM 1596 N N . SER A 1 199 ? -30.045 -3.273 64.892 1.00 79.12 199 SER A N 1
ATOM 1597 C CA . SER A 1 199 ? -28.998 -3.746 63.978 1.00 79.12 199 SER A CA 1
ATOM 1598 C C . SER A 1 199 ? -29.461 -3.745 62.516 1.00 79.12 199 SER A C 1
ATOM 1600 O O . SER A 1 199 ? -28.721 -3.288 61.650 1.00 79.12 199 SER A O 1
ATOM 1602 N N . LEU A 1 200 ? -30.706 -4.139 62.232 1.00 77.44 200 LEU A N 1
ATOM 1603 C CA . LEU A 1 200 ? -31.301 -4.096 60.893 1.00 77.44 200 LEU A CA 1
ATOM 1604 C C . LEU A 1 200 ? -31.444 -2.655 60.381 1.00 77.44 200 LEU A C 1
ATOM 1606 O O . LEU A 1 200 ? -31.146 -2.370 59.222 1.00 77.44 200 LEU A O 1
ATOM 1610 N N . ARG A 1 201 ? -31.886 -1.719 61.232 1.00 77.56 201 ARG A N 1
ATOM 1611 C CA . ARG A 1 201 ? -31.977 -0.295 60.863 1.00 77.56 201 ARG A CA 1
ATOM 1612 C C . ARG A 1 201 ? -30.604 0.324 60.626 1.00 77.56 201 ARG A C 1
ATOM 1614 O O . ARG A 1 201 ? -30.483 1.141 59.716 1.00 77.56 201 ARG A O 1
ATOM 1621 N N . ALA A 1 202 ? -29.599 -0.045 61.417 1.00 77.69 202 ALA A N 1
ATOM 1622 C CA . ALA A 1 202 ? -28.222 0.392 61.210 1.00 77.69 202 ALA A CA 1
ATOM 1623 C C . ALA A 1 202 ? -27.682 -0.129 59.869 1.00 77.69 202 ALA A C 1
ATOM 1625 O O . ALA A 1 202 ? -27.252 0.677 59.045 1.00 77.69 202 ALA A O 1
ATOM 1626 N N . ALA A 1 203 ? -27.838 -1.430 59.600 1.00 71.50 203 ALA A N 1
ATOM 1627 C CA . ALA A 1 203 ? -27.423 -2.057 58.347 1.00 71.50 203 ALA A CA 1
ATOM 1628 C C . ALA A 1 203 ? -28.102 -1.421 57.120 1.00 71.50 203 ALA A C 1
ATOM 1630 O O . ALA A 1 203 ? -27.420 -1.103 56.150 1.00 71.50 203 ALA A O 1
ATOM 1631 N N . LYS A 1 204 ? -29.417 -1.145 57.182 1.00 71.88 204 LYS A N 1
ATOM 1632 C CA . LYS A 1 204 ? -30.171 -0.472 56.101 1.00 71.88 204 LYS A CA 1
ATOM 1633 C C . LYS A 1 204 ? -29.767 0.990 55.881 1.00 71.88 204 LYS A C 1
ATOM 1635 O O . LYS A 1 204 ? -29.796 1.478 54.752 1.00 71.88 204 LYS A O 1
ATOM 1640 N N . LYS A 1 205 ? -29.417 1.721 56.946 1.00 70.81 205 LYS A N 1
ATOM 1641 C CA . LYS A 1 205 ? -28.933 3.109 56.829 1.00 70.81 205 LYS A CA 1
ATOM 1642 C C . LYS A 1 205 ? -27.586 3.171 56.117 1.00 70.81 205 LYS A C 1
ATOM 1644 O O . LYS A 1 205 ? -27.369 4.082 55.324 1.00 70.81 205 LYS A O 1
ATOM 1649 N N . GLU A 1 206 ? -26.712 2.209 56.387 1.00 61.28 206 GLU A N 1
ATOM 1650 C CA . GLU A 1 206 ? -25.396 2.112 55.757 1.00 61.28 206 GLU A CA 1
ATOM 1651 C C . GLU A 1 206 ? -25.509 1.839 54.246 1.00 61.28 206 GLU A C 1
ATOM 1653 O O . GLU A 1 206 ? -24.841 2.500 53.450 1.00 61.28 206 GLU A O 1
ATOM 1658 N N . THR A 1 207 ? -26.453 0.983 53.834 1.00 57.31 207 THR A N 1
ATOM 1659 C CA . THR A 1 207 ? -26.777 0.729 52.415 1.00 57.31 207 THR A CA 1
ATOM 1660 C C . THR A 1 207 ? -27.353 1.970 51.723 1.00 57.31 207 THR A C 1
ATOM 1662 O O . THR A 1 207 ? -26.922 2.333 50.631 1.00 57.31 207 THR A O 1
ATOM 1665 N N . GLY A 1 208 ? -28.279 2.689 52.369 1.00 53.72 208 GLY A N 1
ATOM 1666 C CA . GLY A 1 208 ? -28.859 3.921 51.809 1.00 53.72 208 GLY A CA 1
ATOM 1667 C C . GLY A 1 208 ? -27.849 5.069 51.632 1.00 53.72 208 GLY A C 1
ATOM 1668 O O . GLY A 1 208 ? -27.959 5.867 50.697 1.00 53.72 208 GLY A O 1
ATOM 1669 N N . LEU A 1 209 ? -26.831 5.143 52.494 1.00 53.28 209 LEU A N 1
ATOM 1670 C CA . LEU A 1 209 ? -25.740 6.123 52.403 1.00 53.28 209 LEU A CA 1
ATOM 1671 C C . LEU A 1 209 ? -24.703 5.784 51.319 1.00 53.28 209 LEU A C 1
ATOM 1673 O O . LEU A 1 209 ? -24.102 6.701 50.759 1.00 53.28 209 LEU A O 1
ATOM 1677 N N . GLN A 1 210 ? -24.501 4.506 50.984 1.00 51.72 210 GLN A N 1
ATOM 1678 C CA . GLN A 1 210 ? -23.643 4.114 49.857 1.00 51.72 210 GLN A CA 1
ATOM 1679 C C . GLN A 1 210 ? -24.317 4.357 48.499 1.00 51.72 210 GLN A C 1
ATOM 1681 O O . GLN A 1 210 ? -23.677 4.895 47.599 1.00 51.72 210 GLN A O 1
ATOM 1686 N N . VAL A 1 211 ? -25.616 4.069 48.365 1.00 50.59 211 VAL A N 1
ATOM 1687 C CA . VAL A 1 211 ? -26.372 4.305 47.117 1.00 50.59 211 VAL A CA 1
ATOM 1688 C C . VAL A 1 211 ? -26.456 5.799 46.770 1.00 50.59 211 VAL A C 1
ATOM 1690 O O . VAL A 1 211 ? -26.320 6.185 45.611 1.00 50.59 211 VAL A O 1
ATOM 1693 N N . THR A 1 212 ? -26.609 6.670 47.771 1.00 49.88 212 THR A N 1
ATOM 1694 C CA . THR A 1 212 ? -26.669 8.130 47.559 1.00 49.88 212 THR A CA 1
ATOM 1695 C C . THR A 1 212 ? -25.311 8.751 47.218 1.00 49.88 212 THR A C 1
ATOM 1697 O O . THR A 1 212 ? -25.262 9.691 46.425 1.00 49.88 212 THR A O 1
ATOM 1700 N N . LYS A 1 213 ? -24.201 8.206 47.738 1.00 54.53 213 LYS A N 1
ATOM 1701 C CA . LYS A 1 213 ? -22.845 8.602 47.318 1.00 54.53 213 LYS A CA 1
ATOM 1702 C C . LYS A 1 213 ? -22.509 8.110 45.904 1.00 54.53 213 LYS A C 1
ATOM 1704 O O . LYS A 1 213 ? -21.995 8.897 45.115 1.00 54.53 213 LYS A O 1
ATOM 1709 N N . SER A 1 214 ? -22.890 6.873 45.561 1.00 52.59 214 SER A N 1
ATOM 1710 C CA . SER A 1 214 ? -22.747 6.300 44.208 1.00 52.59 214 SER A CA 1
ATOM 1711 C C . SER A 1 214 ? -23.476 7.136 43.159 1.00 52.59 214 SER A C 1
ATOM 1713 O O . SER A 1 214 ? -22.886 7.524 42.156 1.00 52.59 214 SER A O 1
ATOM 1715 N N . GLY A 1 215 ? -24.729 7.518 43.429 1.00 55.28 215 GLY A N 1
ATOM 1716 C CA . GLY A 1 215 ? -25.524 8.321 42.499 1.00 55.28 215 GLY A CA 1
ATOM 1717 C C . GLY A 1 215 ? -24.977 9.735 42.264 1.00 55.28 215 GLY A C 1
ATOM 1718 O O . GLY A 1 215 ? -25.170 10.293 41.189 1.00 55.28 215 GLY A O 1
ATOM 1719 N N . MET A 1 216 ? -24.269 10.328 43.231 1.00 55.88 216 MET A N 1
ATOM 1720 C CA . MET A 1 216 ? -23.600 11.621 43.040 1.00 55.88 216 MET A CA 1
ATOM 1721 C C . MET A 1 216 ? -22.338 11.500 42.176 1.00 55.88 216 MET A C 1
ATOM 1723 O O . MET A 1 216 ? -22.151 12.311 41.267 1.00 55.88 216 MET A O 1
ATOM 1727 N N . GLU A 1 217 ? -21.503 10.486 42.420 1.00 60.81 217 GLU A N 1
ATOM 1728 C CA . GLU A 1 217 ? -20.296 10.219 41.624 1.00 60.81 217 GLU A CA 1
ATOM 1729 C C . GLU A 1 217 ? -20.638 9.792 40.185 1.00 60.81 217 GLU A C 1
ATOM 1731 O O . GLU A 1 217 ? -20.009 10.252 39.231 1.00 60.81 217 GLU A O 1
ATOM 1736 N N . GLU A 1 218 ? -21.687 8.990 39.995 1.00 63.53 218 GLU A N 1
ATOM 1737 C CA . GLU A 1 218 ? -22.222 8.615 38.677 1.00 63.53 218 GLU A CA 1
ATOM 1738 C C . GLU A 1 218 ? -22.755 9.827 37.902 1.00 63.53 218 GLU A C 1
ATOM 1740 O O . GLU A 1 218 ? -22.547 9.960 36.699 1.00 63.53 218 GLU A O 1
ATOM 1745 N N . ASN A 1 219 ? -23.390 10.776 38.588 1.00 69.19 219 ASN A N 1
ATOM 1746 C CA . ASN A 1 219 ? -23.910 11.984 37.950 1.00 69.19 219 ASN A CA 1
ATOM 1747 C C . ASN A 1 219 ? -22.791 12.991 37.610 1.00 69.19 219 ASN A C 1
ATOM 1749 O O . ASN A 1 219 ? -22.890 13.785 36.671 1.00 69.19 219 ASN A O 1
ATOM 1753 N N . GLU A 1 220 ? -21.683 12.963 38.351 1.00 71.88 220 GLU A N 1
ATOM 1754 C CA . GLU A 1 220 ? -20.500 13.759 38.032 1.00 71.88 220 GLU A CA 1
ATOM 1755 C C . GLU A 1 220 ? -19.667 13.142 36.902 1.00 71.88 220 GLU A C 1
ATOM 1757 O O . GLU A 1 220 ? -19.224 13.859 36.003 1.00 71.88 220 GLU A O 1
ATOM 1762 N N . THR A 1 221 ? -19.527 11.815 36.878 1.00 76.50 221 THR A N 1
ATOM 1763 C CA . THR A 1 221 ? -18.918 11.088 35.753 1.00 76.50 221 THR A CA 1
ATOM 1764 C C . THR A 1 221 ? -19.758 11.207 34.484 1.00 76.50 221 THR A C 1
ATOM 1766 O O . THR A 1 221 ? -19.195 11.455 33.422 1.00 76.50 221 THR A O 1
ATOM 1769 N N . PHE A 1 222 ? -21.090 11.173 34.576 1.00 76.19 222 PHE A N 1
ATOM 1770 C CA . PHE A 1 222 ? -21.979 11.452 33.446 1.00 76.19 222 PHE A CA 1
ATOM 1771 C C . PHE A 1 222 ? -21.781 12.869 32.891 1.00 76.19 222 PHE A C 1
ATOM 1773 O O . PHE A 1 222 ? -21.662 13.048 31.679 1.00 76.19 222 PHE A O 1
ATOM 1780 N N . ARG A 1 223 ? -21.654 13.884 33.760 1.00 81.69 223 ARG A N 1
ATOM 1781 C CA . ARG A 1 223 ? -21.336 15.257 33.327 1.00 81.69 223 ARG A CA 1
ATOM 1782 C C . ARG A 1 223 ? -19.958 15.368 32.674 1.00 81.69 223 ARG A C 1
ATOM 1784 O O . ARG A 1 223 ? -19.830 16.084 31.682 1.00 81.69 223 ARG A O 1
ATOM 1791 N N . ARG A 1 224 ? -18.944 14.656 33.180 1.00 84.31 224 ARG A N 1
ATOM 1792 C CA . ARG A 1 224 ? -17.613 14.603 32.545 1.00 84.31 224 ARG A CA 1
ATOM 1793 C C . ARG A 1 224 ? -17.666 13.917 31.184 1.00 84.31 224 ARG A C 1
ATOM 1795 O O . ARG A 1 224 ? -17.195 14.506 30.220 1.00 84.31 224 ARG A O 1
ATOM 1802 N N . MET A 1 225 ? -18.324 12.763 31.071 1.00 83.00 225 MET A N 1
ATOM 1803 C CA . MET A 1 225 ? -18.516 12.076 29.788 1.00 83.00 225 MET A CA 1
ATOM 1804 C C . MET A 1 225 ? -19.286 12.938 28.784 1.00 83.00 225 MET A C 1
ATOM 1806 O O . MET A 1 225 ? -18.949 12.962 27.606 1.00 83.00 225 MET A O 1
ATOM 1810 N N . GLN A 1 226 ? -20.291 13.696 29.228 1.00 83.62 226 GLN A N 1
ATOM 1811 C CA . GLN A 1 226 ? -21.018 14.620 28.358 1.00 83.62 226 GLN A CA 1
ATOM 1812 C C . GLN A 1 226 ? -20.125 15.778 27.880 1.00 83.62 226 GLN A C 1
ATOM 1814 O O . GLN A 1 226 ? -20.182 16.154 26.708 1.00 83.62 226 GLN A O 1
ATOM 1819 N N . ALA A 1 227 ? -19.271 16.320 28.752 1.00 87.31 227 ALA A N 1
ATOM 1820 C CA . ALA A 1 227 ? -18.296 17.344 28.379 1.00 87.31 227 ALA A CA 1
ATOM 1821 C C . ALA A 1 227 ? -17.225 16.800 27.416 1.00 87.31 227 ALA A C 1
ATOM 1823 O O . ALA A 1 227 ? -16.890 17.466 26.435 1.00 87.31 227 ALA A O 1
ATOM 1824 N N . GLU A 1 228 ? -16.736 15.581 27.648 1.00 88.31 228 GLU A N 1
ATOM 1825 C CA . GLU A 1 228 ? -15.795 14.888 26.766 1.00 88.31 228 GLU A CA 1
ATOM 1826 C C . GLU A 1 228 ? -16.419 14.577 25.405 1.00 88.31 228 GLU A C 1
ATOM 1828 O O . GLU A 1 228 ? -15.791 14.836 24.383 1.00 88.31 228 GLU A O 1
ATOM 1833 N N . LEU A 1 229 ? -17.678 14.132 25.352 1.00 87.38 229 LEU A N 1
ATOM 1834 C CA . LEU A 1 229 ? -18.398 13.906 24.097 1.00 87.38 229 LEU A CA 1
ATOM 1835 C C . LEU A 1 229 ? -18.495 15.194 23.267 1.00 87.38 229 LEU A C 1
ATOM 1837 O O . LEU A 1 229 ? -18.242 15.181 22.062 1.00 87.38 229 LEU A O 1
ATOM 1841 N N . VAL A 1 230 ? -18.811 16.323 23.911 1.00 91.12 230 VAL A N 1
ATOM 1842 C CA . VAL A 1 230 ? -18.847 17.638 23.252 1.00 91.12 230 VAL A CA 1
ATOM 1843 C C . VAL A 1 230 ? -17.448 18.065 22.798 1.00 91.12 230 VAL A C 1
ATOM 1845 O O . VAL A 1 230 ? -17.303 18.620 21.707 1.00 91.12 230 VAL A O 1
ATOM 1848 N N . ALA A 1 231 ? -16.407 17.798 23.589 1.00 89.81 231 ALA A N 1
ATOM 1849 C CA . ALA A 1 231 ? -15.025 18.088 23.213 1.00 89.81 231 ALA A CA 1
ATOM 1850 C C . ALA A 1 231 ? -14.573 17.251 22.004 1.00 89.81 231 ALA A C 1
ATOM 1852 O O . ALA A 1 231 ? -14.006 17.800 21.060 1.00 89.81 231 ALA A O 1
ATOM 1853 N N . VAL A 1 232 ? -14.897 15.956 21.982 1.00 88.69 232 VAL A N 1
ATOM 1854 C CA . VAL A 1 232 ? -14.613 15.045 20.865 1.00 88.69 232 VAL A CA 1
ATOM 1855 C C . VAL A 1 232 ? -15.393 15.453 19.616 1.00 88.69 232 VAL A C 1
ATOM 1857 O O . VAL A 1 232 ? -14.809 15.495 18.536 1.00 88.69 232 VAL A O 1
ATOM 1860 N N . GLN A 1 233 ? -16.670 15.832 19.735 1.00 85.12 233 GLN A N 1
ATOM 1861 C CA . GLN A 1 233 ? -17.445 16.364 18.605 1.00 85.12 233 GLN A CA 1
ATOM 1862 C C . GLN A 1 233 ? -16.836 17.651 18.041 1.00 85.12 233 GLN A C 1
ATOM 1864 O O . GLN A 1 233 ? -16.711 17.792 16.825 1.00 85.12 233 GLN A O 1
ATOM 1869 N N . ARG A 1 234 ? -16.398 18.578 18.904 1.00 89.25 234 ARG A N 1
ATOM 1870 C CA . ARG A 1 234 ? -15.700 19.798 18.467 1.00 89.25 234 ARG A CA 1
ATOM 1871 C C . ARG A 1 234 ? -14.382 19.477 17.771 1.00 89.25 234 ARG A C 1
ATOM 1873 O O . ARG A 1 234 ? -14.098 20.055 16.727 1.00 89.25 234 ARG A O 1
ATOM 1880 N N . GLN A 1 235 ? -13.604 18.541 18.308 1.00 89.50 235 GLN A N 1
ATOM 1881 C CA . GLN A 1 235 ? -12.347 18.115 17.700 1.00 89.50 235 GLN A CA 1
ATOM 1882 C C . GLN A 1 235 ? -12.574 17.409 16.354 1.00 89.50 235 GLN A C 1
ATOM 1884 O O . GLN A 1 235 ? -11.803 17.610 15.416 1.00 89.50 235 GLN A O 1
ATOM 1889 N N . ALA A 1 236 ? -13.634 16.607 16.234 1.00 84.81 236 ALA A N 1
ATOM 1890 C CA . ALA A 1 236 ? -14.020 15.962 14.985 1.00 84.81 236 ALA A CA 1
ATOM 1891 C C . ALA A 1 236 ? -14.397 16.998 13.918 1.00 84.81 236 ALA A C 1
ATOM 1893 O O . ALA A 1 236 ? -13.872 16.928 12.810 1.00 84.81 236 ALA A O 1
ATOM 1894 N N . HIS A 1 237 ? -15.207 18.003 14.266 1.00 86.38 237 HIS A N 1
ATOM 1895 C CA . HIS A 1 237 ? -15.532 19.094 13.344 1.00 86.38 237 HIS A CA 1
ATOM 1896 C C . HIS A 1 237 ? -14.314 19.938 12.962 1.00 86.38 237 HIS A C 1
ATOM 1898 O O . HIS A 1 237 ? -14.163 20.281 11.796 1.00 86.38 237 HIS A O 1
ATOM 1904 N N . GLN A 1 238 ? -13.394 20.217 13.889 1.00 90.12 238 GLN A N 1
ATOM 1905 C CA . GLN A 1 238 ? -12.145 20.910 13.549 1.00 90.12 238 GLN A CA 1
ATOM 1906 C C . GLN A 1 238 ? -11.295 20.107 12.554 1.00 90.12 238 GLN A C 1
ATOM 1908 O O . GLN A 1 238 ? -10.815 20.664 11.569 1.00 90.12 238 GLN A O 1
ATOM 1913 N N . LYS A 1 239 ? -11.165 18.789 12.752 1.00 90.19 239 LYS A N 1
ATOM 1914 C CA . LYS A 1 239 ? -10.472 17.910 11.794 1.00 90.19 239 LYS A CA 1
ATOM 1915 C C . LYS A 1 239 ? -11.195 17.841 10.448 1.00 90.19 239 LYS A C 1
ATOM 1917 O O . LYS A 1 239 ? -10.551 17.790 9.401 1.00 90.19 239 LYS A O 1
ATOM 1922 N N . GLU A 1 240 ? -12.522 17.853 10.445 1.00 89.81 240 GLU A N 1
ATOM 1923 C CA . GLU A 1 240 ? -13.327 17.916 9.224 1.00 89.81 240 GLU A CA 1
ATOM 1924 C C . GLU A 1 240 ? -13.104 19.240 8.470 1.00 89.81 240 GLU A C 1
ATOM 1926 O O . GLU A 1 240 ? -12.909 19.250 7.256 1.00 89.81 240 GLU A O 1
ATOM 1931 N N . GLU A 1 241 ? -13.031 20.370 9.171 1.00 91.94 241 GLU A N 1
ATOM 1932 C CA . GLU A 1 241 ? -12.686 21.657 8.564 1.00 91.94 241 GLU A CA 1
ATOM 1933 C C . GLU A 1 241 ? -11.257 21.678 8.005 1.00 91.94 241 GLU A C 1
ATOM 1935 O O . GLU A 1 241 ? -11.040 22.161 6.892 1.00 91.94 241 GLU A O 1
ATOM 1940 N N . GLU A 1 242 ? -10.277 21.143 8.735 1.00 90.88 242 GLU A N 1
ATOM 1941 C CA . GLU A 1 242 ? -8.888 21.040 8.273 1.00 90.88 242 GLU A CA 1
ATOM 1942 C C . GLU A 1 242 ? -8.766 20.150 7.035 1.00 90.88 242 GLU A C 1
ATOM 1944 O O . GLU A 1 242 ? -8.147 20.545 6.044 1.00 90.88 242 GLU A O 1
ATOM 1949 N N . THR A 1 243 ? -9.411 18.982 7.042 1.00 87.19 243 THR A N 1
ATOM 1950 C CA . THR A 1 243 ? -9.445 18.094 5.872 1.00 87.19 243 THR A CA 1
ATOM 1951 C C . THR A 1 243 ? -10.130 18.764 4.685 1.00 87.19 243 THR A C 1
ATOM 1953 O O . THR A 1 243 ? -9.612 18.691 3.572 1.00 87.19 243 THR A O 1
ATOM 1956 N N . ASN A 1 244 ? -11.213 19.514 4.899 1.00 89.19 244 ASN A N 1
ATOM 1957 C CA . ASN A 1 244 ? -11.855 20.301 3.846 1.00 89.19 244 ASN A CA 1
ATOM 1958 C C . ASN A 1 244 ? -10.942 21.411 3.291 1.00 89.19 244 ASN A C 1
ATOM 1960 O O . ASN A 1 244 ? -10.912 21.619 2.074 1.00 89.19 244 ASN A O 1
ATOM 1964 N N . ARG A 1 245 ? -10.145 22.084 4.135 1.00 94.44 245 ARG A N 1
ATOM 1965 C CA . ARG A 1 245 ? -9.130 23.062 3.688 1.00 94.44 245 ARG A CA 1
ATOM 1966 C C . ARG A 1 245 ? -8.037 22.397 2.852 1.00 94.44 245 ARG A C 1
ATOM 1968 O O . ARG A 1 245 ? -7.685 22.922 1.796 1.00 94.44 245 ARG A O 1
ATOM 1975 N N . ILE A 1 246 ? -7.547 21.231 3.276 1.00 90.50 246 ILE A N 1
ATOM 1976 C CA . ILE A 1 246 ? -6.550 20.448 2.530 1.00 90.50 246 ILE A CA 1
ATOM 1977 C C . ILE A 1 246 ? -7.124 20.005 1.179 1.00 90.50 246 ILE A C 1
ATOM 1979 O O . ILE A 1 246 ? -6.491 20.214 0.147 1.00 90.50 246 ILE A O 1
ATOM 1983 N N . ILE A 1 247 ? -8.347 19.468 1.154 1.00 89.44 247 ILE A N 1
ATOM 1984 C CA . ILE A 1 247 ? -9.034 19.073 -0.085 1.00 89.44 247 ILE A CA 1
ATOM 1985 C C . ILE A 1 247 ? -9.184 20.272 -1.024 1.00 89.44 247 ILE A C 1
ATOM 1987 O O . ILE A 1 247 ? -8.954 20.142 -2.227 1.00 89.44 247 ILE A O 1
ATOM 1991 N N . HIS A 1 248 ? -9.554 21.445 -0.505 1.00 93.31 248 HIS A N 1
ATOM 1992 C CA . HIS A 1 248 ? -9.641 22.659 -1.311 1.00 93.31 248 HIS A CA 1
ATOM 1993 C C . HIS A 1 248 ? -8.275 23.048 -1.895 1.00 93.31 248 HIS A C 1
ATOM 1995 O O . HIS A 1 248 ? -8.182 23.335 -3.088 1.00 93.31 248 HIS A O 1
ATOM 2001 N N . HIS A 1 249 ? -7.207 23.015 -1.093 1.00 92.94 249 HIS A N 1
ATOM 2002 C CA . HIS A 1 249 ? -5.851 23.301 -1.565 1.00 92.94 249 HIS A CA 1
ATOM 2003 C C . HIS A 1 249 ? -5.412 22.332 -2.674 1.00 92.94 249 HIS A C 1
ATOM 2005 O O . HIS A 1 249 ? -5.000 22.774 -3.745 1.00 92.94 249 HIS A O 1
ATOM 2011 N N . LEU A 1 250 ? -5.619 21.027 -2.474 1.00 91.12 250 LEU A N 1
ATOM 2012 C CA . LEU A 1 250 ? -5.310 19.992 -3.464 1.00 91.12 250 LEU A CA 1
ATOM 2013 C C . LEU A 1 250 ? -6.129 20.137 -4.753 1.00 91.12 250 LEU A C 1
ATOM 2015 O O . LEU A 1 250 ? -5.629 19.829 -5.834 1.00 91.12 250 LEU A O 1
ATOM 2019 N N . LYS A 1 251 ? -7.381 20.609 -4.676 1.00 90.56 251 LYS A N 1
ATOM 2020 C CA . LYS A 1 251 ? -8.193 20.921 -5.866 1.00 90.56 251 LYS A CA 1
ATOM 2021 C C . LYS A 1 251 ? -7.603 22.084 -6.661 1.00 90.56 251 LYS A C 1
ATOM 2023 O O . LYS A 1 251 ? -7.514 21.991 -7.883 1.00 90.56 251 LYS A O 1
ATOM 2028 N N . VAL A 1 252 ? -7.185 23.152 -5.981 1.00 94.31 252 VAL A N 1
ATOM 2029 C CA . VAL A 1 252 ? -6.540 24.310 -6.622 1.00 94.31 252 VAL A CA 1
ATOM 2030 C C . VAL A 1 252 ? -5.215 23.901 -7.268 1.00 94.31 252 VAL A C 1
ATOM 2032 O O . VAL A 1 252 ? -4.951 24.266 -8.413 1.00 94.31 252 VAL A O 1
ATOM 2035 N N . GLU A 1 253 ? -4.404 23.102 -6.575 1.00 91.62 253 GLU A N 1
ATOM 2036 C CA . GLU A 1 253 ? -3.132 22.606 -7.101 1.00 91.62 253 GLU A CA 1
ATOM 2037 C C . GLU A 1 253 ? -3.330 21.671 -8.305 1.00 91.62 253 GLU A C 1
ATOM 2039 O O . GLU A 1 253 ? -2.641 21.816 -9.315 1.00 91.62 253 GLU A O 1
ATOM 2044 N N . ASN A 1 254 ? -4.334 20.786 -8.271 1.00 89.69 254 ASN A N 1
ATOM 2045 C CA . ASN A 1 254 ? -4.691 19.956 -9.425 1.00 89.69 254 ASN A CA 1
ATOM 2046 C C . ASN A 1 254 ? -5.097 20.788 -10.646 1.00 89.69 254 ASN A C 1
ATOM 2048 O O . ASN A 1 254 ? -4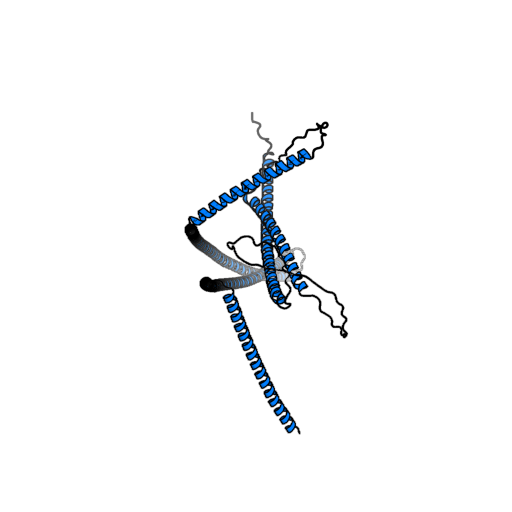.643 20.509 -11.755 1.00 89.69 254 ASN A O 1
ATOM 2052 N N . GLU A 1 255 ? -5.932 21.816 -10.470 1.00 93.00 255 GLU A N 1
ATOM 2053 C CA . GLU A 1 255 ? -6.306 22.695 -11.585 1.00 93.00 255 GLU A CA 1
ATOM 2054 C C . GLU A 1 255 ? -5.099 23.487 -12.112 1.00 93.00 255 GLU A C 1
ATOM 2056 O O . GLU A 1 255 ? -4.971 23.668 -13.325 1.00 93.00 255 GLU A O 1
ATOM 2061 N N . LYS A 1 256 ? -4.152 23.869 -11.245 1.00 95.44 256 LYS A N 1
ATOM 2062 C CA . LYS A 1 256 ? -2.878 24.471 -11.664 1.00 95.44 256 LYS A CA 1
ATOM 2063 C C . LYS A 1 256 ? -2.047 23.503 -12.514 1.00 95.44 256 LYS A C 1
ATOM 2065 O O . LYS A 1 256 ? -1.663 23.856 -13.628 1.00 95.44 256 LYS A O 1
ATOM 2070 N N . ILE A 1 257 ? -1.835 22.268 -12.053 1.00 91.12 257 ILE A N 1
ATOM 2071 C CA . ILE A 1 257 ? -1.090 21.229 -12.791 1.00 91.12 257 ILE A CA 1
ATOM 2072 C C . ILE A 1 257 ? -1.770 20.913 -14.130 1.00 91.12 257 ILE A C 1
ATOM 2074 O O . ILE A 1 257 ? -1.121 20.751 -15.168 1.00 91.12 257 ILE A O 1
ATOM 2078 N N . LYS A 1 258 ? -3.100 20.859 -14.147 1.00 92.75 258 LYS A N 1
ATOM 2079 C CA . LYS A 1 258 ? -3.890 20.679 -15.367 1.00 92.75 258 LYS A CA 1
ATOM 2080 C C . LYS A 1 258 ? -3.694 21.844 -16.339 1.00 92.75 258 LYS A C 1
ATOM 2082 O O . LYS A 1 258 ? -3.496 21.616 -17.529 1.00 92.75 258 LYS A O 1
ATOM 2087 N N . HIS A 1 259 ? -3.675 23.083 -15.856 1.00 92.38 259 HIS A N 1
ATOM 2088 C CA . HIS A 1 259 ? -3.396 24.244 -16.698 1.00 92.38 259 HIS A CA 1
ATOM 2089 C C . HIS A 1 259 ? -1.961 24.232 -17.259 1.00 92.38 259 HIS A C 1
ATOM 2091 O O . HIS A 1 259 ? -1.751 24.483 -18.451 1.00 92.38 259 HIS A O 1
ATOM 2097 N N . GLU A 1 260 ? -0.975 23.879 -16.433 1.00 92.19 260 GLU A N 1
ATOM 2098 C CA . GLU A 1 260 ? 0.431 23.756 -16.833 1.00 92.19 260 GLU A CA 1
ATOM 2099 C C . GLU A 1 260 ? 0.642 22.639 -17.864 1.00 92.19 260 GLU A C 1
ATOM 2101 O O . GLU A 1 260 ? 1.313 22.848 -18.877 1.00 92.19 260 GLU A O 1
ATOM 2106 N N . SER A 1 261 ? 0.030 21.470 -17.661 1.00 85.62 261 SER A N 1
ATOM 2107 C CA . SER A 1 261 ? 0.113 20.342 -18.597 1.00 85.62 261 SER A CA 1
ATOM 2108 C C . SER A 1 261 ? -0.558 20.652 -19.935 1.00 85.62 261 SER A C 1
ATOM 2110 O O . SER A 1 261 ? 0.046 20.409 -20.979 1.00 85.62 261 SER A O 1
ATOM 2112 N N . VAL A 1 262 ? -1.743 21.274 -19.936 1.00 92.44 262 VAL A N 1
ATOM 2113 C CA . VAL A 1 262 ? -2.401 21.753 -21.165 1.00 92.44 262 VAL A CA 1
ATOM 2114 C C . VAL A 1 262 ? -1.509 22.749 -21.908 1.00 92.44 262 VAL A C 1
ATOM 2116 O O . VAL A 1 262 ? -1.369 22.666 -23.130 1.00 92.44 262 VAL A O 1
ATOM 2119 N N . THR A 1 263 ? -0.865 23.664 -21.185 1.00 92.38 263 THR A N 1
ATOM 2120 C CA . THR A 1 263 ? 0.051 24.648 -21.777 1.00 92.38 263 THR A CA 1
ATOM 2121 C C . THR A 1 263 ? 1.299 23.982 -22.354 1.00 92.38 263 THR A C 1
ATOM 2123 O O . THR A 1 263 ? 1.674 24.267 -23.490 1.00 92.38 263 THR A O 1
ATOM 2126 N N . ARG A 1 264 ? 1.902 23.025 -21.639 1.00 92.44 264 ARG A N 1
ATOM 2127 C CA . ARG A 1 264 ? 3.052 22.251 -22.128 1.00 92.44 264 ARG A CA 1
ATOM 2128 C C . ARG A 1 264 ? 2.702 21.446 -23.379 1.00 92.44 264 ARG A C 1
ATOM 2130 O O . ARG A 1 264 ? 3.465 21.473 -24.340 1.00 92.44 264 ARG A O 1
ATOM 2137 N N . ILE A 1 265 ? 1.545 20.783 -23.400 1.00 88.94 265 ILE A N 1
ATOM 2138 C CA . ILE A 1 265 ? 1.055 20.043 -24.574 1.00 88.94 265 ILE A CA 1
ATOM 2139 C C . ILE A 1 265 ? 0.857 20.990 -25.760 1.00 88.94 265 ILE A C 1
ATOM 2141 O O . ILE A 1 265 ? 1.272 20.666 -26.871 1.00 88.94 265 ILE A O 1
ATOM 2145 N N . ARG A 1 266 ? 0.270 22.175 -25.539 1.00 93.38 266 ARG A N 1
ATOM 2146 C CA . ARG A 1 266 ? 0.111 23.193 -26.588 1.00 93.38 266 ARG A CA 1
ATOM 2147 C C . ARG A 1 266 ? 1.466 23.618 -27.161 1.00 93.38 266 ARG A C 1
ATOM 2149 O O . ARG A 1 266 ? 1.620 23.622 -28.379 1.00 93.38 266 ARG A O 1
ATOM 2156 N N . ASN A 1 267 ? 2.446 23.899 -26.303 1.00 91.56 267 ASN A N 1
ATOM 2157 C CA . ASN A 1 267 ? 3.788 24.309 -26.721 1.00 91.56 267 ASN A CA 1
ATOM 2158 C C . ASN A 1 267 ? 4.518 23.197 -27.490 1.00 91.56 267 ASN A C 1
ATOM 2160 O O . ASN A 1 267 ? 5.129 23.465 -28.520 1.00 91.56 267 ASN A O 1
ATOM 2164 N N . LEU A 1 268 ? 4.414 21.943 -27.035 1.00 89.69 268 LEU A N 1
ATOM 2165 C CA . LEU A 1 268 ? 4.981 20.788 -27.739 1.00 89.69 268 LEU A CA 1
ATOM 2166 C C . LEU A 1 268 ? 4.322 20.581 -29.104 1.00 89.69 268 LEU A C 1
ATOM 2168 O O . LEU A 1 268 ? 5.014 20.359 -30.093 1.00 89.69 268 LEU A O 1
ATOM 2172 N N . LYS A 1 269 ? 2.993 20.708 -29.183 1.00 89.19 269 LYS A N 1
ATOM 2173 C CA . LYS A 1 269 ? 2.266 20.625 -30.453 1.00 89.19 269 LYS A CA 1
ATOM 2174 C C . LYS A 1 269 ? 2.717 21.720 -31.421 1.00 89.19 269 LYS A C 1
ATOM 2176 O O . LYS A 1 269 ? 2.915 21.434 -32.597 1.00 89.19 269 LYS A O 1
ATOM 2181 N N . GLN A 1 270 ? 2.925 22.939 -30.924 1.00 88.06 270 GLN A N 1
ATOM 2182 C CA . GLN A 1 270 ? 3.441 24.045 -31.726 1.00 88.06 270 GLN A CA 1
ATOM 2183 C C . GLN A 1 270 ? 4.877 23.776 -32.199 1.00 88.06 270 GLN A C 1
ATOM 2185 O O . GLN A 1 270 ? 5.140 23.923 -33.384 1.00 88.06 270 GLN A O 1
ATOM 2190 N N . GLN A 1 271 ? 5.775 23.286 -31.334 1.00 87.00 271 GLN A N 1
ATOM 2191 C CA . GLN A 1 271 ? 7.137 22.897 -31.732 1.00 87.00 271 GLN A CA 1
ATOM 2192 C C . GLN A 1 271 ? 7.159 21.798 -32.799 1.00 87.00 271 GLN A C 1
ATOM 2194 O O . GLN A 1 271 ? 7.923 21.897 -33.756 1.00 87.00 271 GLN A O 1
ATOM 2199 N N . ILE A 1 272 ? 6.326 20.764 -32.651 1.00 80.75 272 ILE A N 1
ATOM 2200 C CA . ILE A 1 272 ? 6.203 19.690 -33.646 1.00 80.75 272 ILE A CA 1
ATOM 2201 C C . ILE A 1 272 ? 5.703 20.263 -34.973 1.00 80.75 272 ILE A C 1
ATOM 2203 O O . ILE A 1 272 ? 6.235 19.917 -36.021 1.00 80.75 272 ILE A O 1
ATOM 2207 N N . GLN A 1 273 ? 4.724 21.169 -34.938 1.00 83.00 273 GLN A N 1
ATOM 2208 C CA . GLN A 1 273 ? 4.202 21.811 -36.141 1.00 83.00 273 GLN A CA 1
ATOM 2209 C C . GLN A 1 273 ? 5.250 22.702 -36.823 1.00 83.00 273 GLN A C 1
ATOM 2211 O O . GLN A 1 273 ? 5.362 22.669 -38.044 1.00 83.00 273 GLN A O 1
ATOM 2216 N N . THR A 1 274 ? 6.052 23.448 -36.059 1.00 78.56 274 THR A N 1
ATOM 2217 C CA . THR A 1 274 ? 7.144 24.267 -36.605 1.00 78.56 274 THR A CA 1
ATOM 2218 C C . THR A 1 274 ? 8.262 23.405 -37.194 1.00 78.56 274 THR A C 1
ATOM 2220 O O . THR A 1 274 ? 8.747 23.729 -38.272 1.00 78.56 274 THR A O 1
ATOM 2223 N N . ARG A 1 275 ? 8.625 22.280 -36.557 1.00 75.75 275 ARG A N 1
ATOM 2224 C CA . ARG A 1 275 ? 9.585 21.311 -37.123 1.00 75.75 275 ARG A CA 1
ATOM 2225 C C . ARG A 1 275 ? 9.059 20.642 -38.392 1.00 75.75 275 ARG A C 1
ATOM 2227 O O . ARG A 1 275 ? 9.754 20.582 -39.392 1.00 75.75 275 ARG A O 1
ATOM 2234 N N . ALA A 1 276 ? 7.796 20.223 -38.393 1.00 70.94 276 ALA A N 1
ATOM 2235 C CA . ALA A 1 276 ? 7.174 19.652 -39.584 1.00 70.94 276 ALA A CA 1
ATOM 2236 C C . ALA A 1 276 ? 7.143 20.646 -40.761 1.00 70.94 276 ALA A C 1
ATOM 2238 O O . ALA A 1 276 ? 7.250 20.236 -41.911 1.00 70.94 276 ALA A O 1
ATOM 2239 N N . GLN A 1 277 ? 7.020 21.949 -40.483 1.00 67.12 277 GLN A N 1
ATOM 2240 C CA . GLN A 1 277 ? 7.089 22.997 -41.504 1.00 67.12 277 GLN A CA 1
ATOM 2241 C C . GLN A 1 277 ? 8.524 23.314 -41.948 1.00 67.12 277 GLN A C 1
ATOM 2243 O O . GLN A 1 277 ? 8.719 23.594 -43.127 1.00 67.12 277 GLN A O 1
ATOM 2248 N N . SER A 1 278 ? 9.527 23.242 -41.063 1.00 61.22 278 SER A N 1
ATOM 2249 C CA . SER A 1 278 ? 10.936 23.404 -41.459 1.00 61.22 278 SER A CA 1
ATOM 2250 C C . SER A 1 278 ? 11.442 22.236 -42.309 1.00 61.22 278 SER A C 1
ATOM 2252 O O . SER A 1 278 ? 12.201 22.449 -43.252 1.00 61.22 278 SER A O 1
ATOM 2254 N N . ASP A 1 279 ? 10.955 21.025 -42.031 1.00 54.09 279 ASP A N 1
ATOM 2255 C CA . ASP A 1 279 ? 11.360 19.789 -42.711 1.00 54.09 279 ASP A CA 1
ATOM 2256 C C . ASP A 1 279 ? 10.627 19.576 -44.057 1.00 54.09 279 ASP A C 1
ATOM 2258 O O . ASP A 1 279 ? 10.887 18.605 -44.759 1.00 54.09 279 ASP A O 1
ATOM 2262 N N . HIS A 1 280 ? 9.703 20.469 -44.440 1.00 48.12 280 HIS A N 1
ATOM 2263 C CA . HIS A 1 280 ? 8.954 20.432 -45.712 1.00 48.12 280 HIS A CA 1
ATOM 2264 C C . HIS A 1 280 ? 9.474 21.419 -46.769 1.00 48.12 280 HIS A C 1
ATOM 2266 O O . HIS A 1 280 ? 8.751 21.794 -47.695 1.00 48.12 280 HIS A O 1
ATOM 2272 N N . SER A 1 281 ? 10.747 21.801 -46.688 1.00 52.53 281 SER A N 1
ATOM 2273 C CA . SER A 1 281 ? 11.436 22.502 -47.778 1.00 52.53 281 SER A CA 1
ATOM 2274 C C . SER A 1 281 ? 11.778 21.514 -48.907 1.00 52.53 281 SER A C 1
ATOM 2276 O O . SER A 1 281 ? 12.945 21.240 -49.166 1.00 52.53 281 SER A O 1
ATOM 2278 N N . ILE A 1 282 ? 10.757 20.926 -49.541 1.00 56.06 282 ILE A N 1
ATOM 2279 C CA . ILE A 1 282 ? 10.908 20.034 -50.699 1.00 56.06 282 ILE A CA 1
ATOM 2280 C C . ILE A 1 282 ? 11.531 20.863 -51.823 1.00 56.06 282 ILE A C 1
ATOM 2282 O O . ILE A 1 282 ? 10.942 21.854 -52.262 1.00 56.06 282 ILE A O 1
ATOM 2286 N N . SER A 1 283 ? 12.730 20.493 -52.277 1.00 59.75 283 SER A N 1
ATOM 2287 C CA . SER A 1 283 ? 13.370 21.212 -53.384 1.00 59.75 283 SER A CA 1
ATOM 2288 C C . SER A 1 283 ? 12.542 21.032 -54.665 1.00 59.75 283 SER A C 1
ATOM 2290 O O . SER A 1 283 ? 11.940 19.978 -54.877 1.00 59.75 283 SER A O 1
ATOM 2292 N N . GLU A 1 284 ? 12.512 22.026 -55.559 1.00 58.06 284 GLU A N 1
ATOM 2293 C CA . GLU A 1 284 ? 11.763 21.949 -56.833 1.00 58.06 284 GLU A CA 1
ATOM 2294 C C . GLU A 1 284 ? 12.104 20.691 -57.666 1.00 58.06 284 GLU A C 1
ATOM 2296 O O . GLU A 1 284 ? 11.274 20.193 -58.431 1.00 58.06 284 GLU A O 1
ATOM 2301 N N . SER A 1 285 ? 13.300 20.129 -57.460 1.00 58.97 285 SER A N 1
ATOM 2302 C CA . SER A 1 285 ? 13.762 18.871 -58.056 1.00 58.97 285 SER A CA 1
ATOM 2303 C C . SER A 1 285 ? 12.935 17.653 -57.611 1.00 58.97 285 SER A C 1
ATOM 2305 O O . SER A 1 285 ? 12.554 16.819 -58.435 1.00 58.97 285 SER A O 1
ATOM 2307 N N . GLU A 1 286 ? 12.576 17.568 -56.328 1.00 62.75 286 GLU A N 1
ATOM 2308 C CA . GLU A 1 286 ? 11.800 16.449 -55.774 1.00 62.75 286 GLU A CA 1
ATOM 2309 C C . GLU A 1 286 ? 10.328 16.508 -56.205 1.00 62.75 286 GLU A C 1
ATOM 2311 O O . GLU A 1 286 ? 9.740 15.488 -56.567 1.00 62.75 286 GLU A O 1
ATOM 2316 N N . LEU A 1 287 ? 9.740 17.706 -56.272 1.00 68.00 287 LEU A N 1
ATOM 2317 C CA . LEU A 1 287 ? 8.388 17.910 -56.811 1.00 68.00 287 LEU A CA 1
ATOM 2318 C C . LEU A 1 287 ? 8.291 17.512 -58.293 1.00 68.00 287 LEU A C 1
ATOM 2320 O O . LEU A 1 287 ? 7.311 16.886 -58.710 1.00 68.00 287 LEU A O 1
ATOM 2324 N N . SER A 1 288 ? 9.322 17.822 -59.083 1.00 74.44 288 SER A N 1
ATOM 2325 C CA . SER A 1 288 ? 9.426 17.400 -60.485 1.00 74.44 288 SER A CA 1
ATOM 2326 C C . SER A 1 288 ? 9.530 15.874 -60.620 1.00 74.44 288 SER A C 1
ATOM 2328 O O . SER A 1 288 ? 8.835 15.270 -61.445 1.00 74.44 288 SER A O 1
ATOM 2330 N N . ALA A 1 289 ? 10.314 15.223 -59.753 1.00 71.81 289 ALA A N 1
ATOM 2331 C CA . ALA A 1 289 ? 10.433 13.767 -59.717 1.00 71.81 289 ALA A CA 1
ATOM 2332 C C . ALA A 1 289 ? 9.100 13.081 -59.363 1.00 71.81 289 ALA A C 1
ATOM 2334 O O . ALA A 1 289 ? 8.696 12.134 -60.042 1.00 71.81 289 ALA A O 1
ATOM 2335 N N . VAL A 1 290 ? 8.362 13.595 -58.373 1.00 72.81 290 VAL A N 1
ATOM 2336 C CA . VAL A 1 290 ? 7.053 13.049 -57.968 1.00 72.81 290 VAL A CA 1
ATOM 2337 C C . VAL A 1 290 ? 6.006 13.190 -59.078 1.00 72.81 290 VAL A C 1
ATOM 2339 O O . VAL A 1 290 ? 5.237 12.259 -59.328 1.00 72.81 290 VAL A O 1
ATOM 2342 N N . ASN A 1 291 ? 5.984 14.319 -59.791 1.00 80.00 291 ASN A N 1
ATOM 2343 C CA . ASN A 1 291 ? 5.069 14.505 -60.921 1.00 80.00 291 ASN A CA 1
ATOM 2344 C C . ASN A 1 291 ? 5.394 13.553 -62.079 1.00 80.00 291 ASN A C 1
ATOM 2346 O O . ASN A 1 291 ? 4.487 12.955 -62.660 1.00 80.00 291 ASN A O 1
ATOM 2350 N N . ARG A 1 292 ? 6.683 13.320 -62.350 1.00 82.62 292 ARG A N 1
ATOM 2351 C CA . ARG A 1 292 ? 7.119 12.352 -63.363 1.00 82.62 292 ARG A CA 1
ATOM 2352 C C . ARG A 1 292 ? 6.730 10.916 -63.008 1.00 82.62 292 ARG A C 1
ATOM 2354 O O . ARG A 1 292 ? 6.339 10.162 -63.896 1.00 82.62 292 ARG A O 1
ATOM 2361 N N . VAL A 1 293 ? 6.788 10.541 -61.729 1.00 79.75 293 VAL A N 1
ATOM 2362 C CA . VAL A 1 293 ? 6.314 9.227 -61.258 1.00 79.75 293 VAL A CA 1
ATOM 2363 C C . VAL A 1 293 ? 4.809 9.074 -61.494 1.00 79.75 293 VAL A C 1
ATOM 2365 O O . VAL A 1 293 ? 4.391 8.065 -62.059 1.00 79.75 293 VAL A O 1
ATOM 2368 N N . LYS A 1 294 ? 3.999 10.092 -61.179 1.00 86.12 294 LYS A N 1
ATOM 2369 C CA . LYS A 1 294 ? 2.545 10.058 -61.430 1.00 86.12 294 LYS A CA 1
ATOM 2370 C C . LYS A 1 294 ? 2.192 9.910 -62.912 1.00 86.12 294 LYS A C 1
ATOM 2372 O O . LYS A 1 294 ? 1.265 9.172 -63.255 1.00 86.12 294 LYS A O 1
ATOM 2377 N N . ASP A 1 295 ? 2.930 10.570 -63.800 1.00 87.50 295 ASP A N 1
ATOM 2378 C CA . ASP A 1 295 ? 2.719 10.429 -65.244 1.00 87.50 295 ASP A CA 1
ATOM 2379 C C . ASP A 1 295 ? 3.064 9.018 -65.741 1.00 87.50 295 ASP A C 1
ATOM 2381 O O . ASP A 1 295 ? 2.324 8.445 -66.547 1.00 87.50 295 ASP A O 1
ATOM 2385 N N . LEU A 1 296 ? 4.137 8.416 -65.217 1.00 87.62 296 LEU A N 1
ATOM 2386 C CA . LEU A 1 296 ? 4.509 7.032 -65.526 1.00 87.62 296 LEU A CA 1
ATOM 2387 C C . LEU A 1 296 ? 3.482 6.024 -64.991 1.00 87.62 296 LEU A C 1
ATOM 2389 O O . LEU A 1 296 ? 3.126 5.079 -65.697 1.00 87.62 296 LEU A O 1
ATOM 2393 N N . GLU A 1 297 ? 2.940 6.239 -63.791 1.00 83.38 297 GLU A N 1
ATOM 2394 C CA . GLU A 1 297 ? 1.860 5.415 -63.233 1.00 83.38 297 GLU A CA 1
ATOM 2395 C C . GLU A 1 297 ? 0.595 5.471 -64.099 1.00 83.38 297 GLU A C 1
ATOM 2397 O O . GLU A 1 297 ? -0.018 4.437 -64.388 1.00 83.38 297 GLU A O 1
ATOM 2402 N N . LYS A 1 298 ? 0.235 6.663 -64.588 1.00 90.44 298 LYS A N 1
ATOM 2403 C CA . LYS A 1 298 ? -0.899 6.853 -65.502 1.00 90.44 298 LYS A CA 1
ATOM 2404 C C . LYS A 1 298 ? -0.681 6.134 -66.836 1.00 90.44 298 LYS A C 1
ATOM 2406 O O . LYS A 1 298 ? -1.605 5.502 -67.354 1.00 90.44 298 LYS A O 1
ATOM 2411 N N . GLN A 1 299 ? 0.535 6.178 -67.382 1.00 88.69 299 GLN A N 1
ATOM 2412 C CA . GLN A 1 299 ? 0.893 5.432 -68.594 1.00 88.69 299 GLN A CA 1
ATOM 2413 C C . GLN A 1 299 ? 0.813 3.912 -68.376 1.00 88.69 299 GLN A C 1
ATOM 2415 O O . GLN A 1 299 ? 0.250 3.201 -69.211 1.00 88.69 299 GLN A O 1
ATOM 2420 N N . LEU A 1 300 ? 1.287 3.413 -67.231 1.00 87.75 300 LEU A N 1
ATOM 2421 C CA . LEU A 1 300 ? 1.186 1.999 -66.852 1.00 87.75 300 LEU A CA 1
ATOM 2422 C C . LEU A 1 300 ? -0.268 1.535 -66.711 1.00 87.75 300 LEU A C 1
ATOM 2424 O O . LEU A 1 300 ? -0.622 0.455 -67.191 1.00 87.75 300 LEU A O 1
ATOM 2428 N N . ALA A 1 301 ? -1.127 2.347 -66.093 1.00 84.75 301 ALA A N 1
ATOM 2429 C CA . ALA A 1 301 ? -2.555 2.060 -65.981 1.00 84.75 301 ALA A CA 1
ATOM 2430 C C . ALA A 1 301 ? -3.227 1.977 -67.364 1.00 84.75 301 ALA A C 1
ATOM 2432 O O . ALA A 1 301 ? -3.966 1.028 -67.636 1.00 84.75 301 ALA A O 1
ATOM 2433 N N . ASN A 1 302 ? -2.907 2.906 -68.270 1.00 86.56 302 ASN A N 1
ATOM 2434 C CA . ASN A 1 302 ? -3.420 2.893 -69.642 1.00 86.56 302 ASN A CA 1
ATOM 2435 C C . ASN A 1 302 ? -2.962 1.654 -70.426 1.00 86.56 302 ASN A C 1
ATOM 2437 O O . ASN A 1 302 ? -3.774 1.031 -71.113 1.00 86.56 302 ASN A O 1
ATOM 2441 N N . LEU A 1 303 ? -1.696 1.246 -70.286 1.00 86.94 303 LEU A N 1
ATOM 2442 C CA . LEU A 1 303 ? -1.179 0.021 -70.905 1.00 86.94 303 LEU A CA 1
ATOM 2443 C C . LEU A 1 303 ? -1.879 -1.230 -70.365 1.00 86.94 303 LEU A C 1
ATOM 2445 O O . LEU A 1 303 ? -2.272 -2.094 -71.148 1.00 86.94 303 LEU A O 1
ATOM 2449 N N . ARG A 1 304 ? -2.105 -1.316 -69.047 1.00 85.38 304 ARG A N 1
ATOM 2450 C CA . ARG A 1 304 ? -2.857 -2.427 -68.437 1.00 85.38 304 ARG A CA 1
ATOM 2451 C C . ARG A 1 304 ? -4.280 -2.521 -68.985 1.00 85.38 304 ARG A C 1
ATOM 2453 O O . ARG A 1 304 ? -4.717 -3.614 -69.337 1.00 85.38 304 ARG A O 1
ATOM 2460 N N . ILE A 1 305 ? -4.980 -1.393 -69.114 1.00 85.94 305 ILE A N 1
ATOM 2461 C CA . ILE A 1 305 ? -6.328 -1.349 -69.701 1.00 85.94 305 ILE A CA 1
ATOM 2462 C C . ILE A 1 305 ? -6.293 -1.787 -71.171 1.00 85.94 305 ILE A C 1
ATOM 2464 O O . ILE A 1 305 ? -7.123 -2.595 -71.586 1.00 85.94 305 ILE A O 1
ATOM 2468 N N . HIS A 1 306 ? -5.329 -1.297 -71.956 1.00 88.75 306 HIS A N 1
ATOM 2469 C CA . HIS A 1 306 ? -5.183 -1.662 -73.365 1.00 88.75 306 HIS A CA 1
ATOM 2470 C C . HIS A 1 306 ? -4.939 -3.167 -73.546 1.00 88.75 306 HIS A C 1
ATOM 2472 O O . HIS A 1 306 ? -5.651 -3.813 -74.313 1.00 88.75 306 HIS A O 1
ATOM 2478 N N . TYR A 1 307 ? -3.986 -3.749 -72.812 1.00 86.75 307 TYR A N 1
ATOM 2479 C CA . TYR A 1 307 ? -3.709 -5.184 -72.900 1.00 86.75 307 TYR A CA 1
ATOM 2480 C C . TYR A 1 307 ? -4.861 -6.036 -72.368 1.00 86.75 307 TYR A C 1
ATOM 2482 O O . TYR A 1 307 ? -5.177 -7.053 -72.975 1.00 86.75 307 TYR A O 1
ATOM 2490 N N . SER A 1 308 ? -5.553 -5.605 -71.310 1.00 84.56 308 SER A N 1
ATOM 2491 C CA . SER A 1 308 ? -6.756 -6.291 -70.825 1.00 84.56 308 SER A CA 1
ATOM 2492 C C . SER A 1 308 ? -7.865 -6.320 -71.885 1.00 84.56 308 SER A C 1
ATOM 2494 O O . SER A 1 308 ? -8.448 -7.376 -72.130 1.00 84.56 308 SER A O 1
ATOM 2496 N N . ARG A 1 309 ? -8.106 -5.203 -72.588 1.00 87.88 309 ARG A N 1
ATOM 2497 C CA . ARG A 1 309 ? -9.050 -5.159 -73.720 1.00 87.88 309 ARG A CA 1
ATOM 2498 C C . ARG A 1 309 ? -8.600 -6.044 -74.879 1.00 87.88 309 ARG A C 1
ATOM 2500 O O . ARG A 1 309 ? -9.416 -6.788 -75.405 1.00 87.88 309 ARG A O 1
ATOM 2507 N N . LYS A 1 310 ? -7.311 -6.015 -75.232 1.00 88.62 310 LYS A N 1
ATOM 2508 C CA . LYS A 1 310 ? -6.729 -6.854 -76.292 1.00 88.62 310 LYS A CA 1
ATOM 2509 C C . LYS A 1 310 ? -6.895 -8.345 -75.985 1.00 88.62 310 LYS A C 1
ATOM 2511 O O . LYS A 1 310 ? -7.276 -9.111 -76.859 1.00 88.62 310 LYS A O 1
ATOM 2516 N N . VAL A 1 311 ? -6.642 -8.754 -74.740 1.00 87.38 311 VAL A N 1
ATOM 2517 C CA . VAL A 1 311 ? -6.838 -10.136 -74.278 1.00 87.38 311 VAL A CA 1
ATOM 2518 C C . VAL A 1 311 ? -8.308 -10.524 -74.354 1.00 87.38 311 VAL A C 1
ATOM 2520 O O . VAL A 1 311 ? -8.611 -11.619 -74.815 1.00 87.38 311 VAL A O 1
ATOM 2523 N N . LYS A 1 312 ? -9.223 -9.631 -73.962 1.00 87.56 312 LYS A N 1
ATOM 2524 C CA . LYS A 1 312 ? -10.660 -9.886 -74.067 1.00 87.56 312 LYS A CA 1
ATOM 2525 C C . LYS A 1 312 ? -11.110 -10.047 -75.523 1.00 87.56 312 LYS A C 1
ATOM 2527 O O . LYS A 1 312 ? -11.777 -11.020 -75.829 1.00 87.56 312 LYS A O 1
ATOM 2532 N N . GLU A 1 313 ? -10.667 -9.169 -76.419 1.00 86.12 313 GLU A N 1
ATOM 2533 C CA . GLU A 1 313 ? -10.971 -9.245 -77.855 1.00 86.12 313 GLU A CA 1
ATOM 2534 C C . GLU A 1 313 ? -10.404 -10.524 -78.499 1.00 86.12 313 GLU A C 1
ATOM 2536 O O . GLU A 1 313 ? -11.059 -11.161 -79.319 1.00 86.12 313 GLU A O 1
ATOM 2541 N N . LEU A 1 314 ? -9.191 -10.936 -78.115 1.00 85.00 314 LEU A N 1
ATOM 2542 C CA . LEU A 1 314 ? -8.604 -12.200 -78.571 1.00 85.00 314 LEU A CA 1
ATOM 2543 C C . LEU A 1 314 ? -9.340 -13.416 -77.999 1.00 85.00 314 LEU A C 1
ATOM 2545 O O . LEU A 1 314 ? -9.491 -14.410 -78.700 1.00 85.00 314 LEU A O 1
ATOM 2549 N N . SER A 1 315 ? -9.813 -13.328 -76.755 1.00 80.62 315 SER A N 1
ATOM 2550 C CA . SER A 1 315 ? -10.606 -14.385 -76.118 1.00 80.62 315 SER A CA 1
ATOM 2551 C C . SER A 1 315 ? -11.982 -14.511 -76.773 1.00 80.62 315 SER A C 1
ATOM 2553 O O . SER A 1 315 ? -12.395 -15.621 -77.072 1.00 80.62 315 SER A O 1
ATOM 2555 N N . GLU A 1 316 ? -12.645 -13.394 -77.087 1.00 82.81 316 GLU A N 1
ATOM 2556 C CA . GLU A 1 316 ? -13.912 -13.373 -77.832 1.00 82.81 316 GLU A CA 1
ATOM 2557 C C . GLU A 1 316 ? -13.730 -13.936 -79.247 1.00 82.81 316 GLU A C 1
ATOM 2559 O O . GLU A 1 316 ? -14.508 -14.788 -79.658 1.00 82.81 316 GLU A O 1
ATOM 2564 N N . LYS A 1 317 ? -12.653 -13.576 -79.964 1.00 83.25 317 LYS A N 1
ATOM 2565 C CA . LYS A 1 317 ? -12.339 -14.168 -81.281 1.00 83.25 317 LYS A CA 1
ATOM 2566 C C . LYS A 1 317 ? -12.030 -15.666 -81.205 1.00 83.25 317 LYS A C 1
ATOM 2568 O O . LYS A 1 317 ? -12.354 -16.399 -82.134 1.00 83.25 317 LYS A O 1
ATOM 2573 N N . LEU A 1 318 ? -11.411 -16.131 -80.119 1.00 76.81 318 LEU A N 1
ATOM 2574 C CA . LEU A 1 318 ? -11.162 -17.554 -79.877 1.00 76.81 318 LEU A CA 1
ATOM 2575 C C . LEU A 1 318 ? -12.463 -18.300 -79.547 1.00 76.81 318 LEU A C 1
ATOM 2577 O O . LEU A 1 318 ? -12.676 -19.420 -80.003 1.00 76.81 318 LEU A O 1
ATOM 2581 N N . GLU A 1 319 ? -13.353 -17.672 -78.786 1.00 76.75 319 GLU A N 1
ATOM 2582 C CA . GLU A 1 319 ? -14.659 -18.220 -78.438 1.00 76.75 319 GLU A CA 1
ATOM 2583 C C . GLU A 1 319 ? -15.582 -18.271 -79.667 1.00 76.75 319 GLU A C 1
ATOM 2585 O O . GLU A 1 319 ? -16.235 -19.279 -79.913 1.00 76.75 319 GLU A O 1
ATOM 2590 N N . GLU A 1 320 ? -15.552 -17.243 -80.514 1.00 69.69 320 GLU A N 1
ATOM 2591 C CA . GLU A 1 320 ? -16.298 -17.167 -81.773 1.00 69.69 320 GLU A CA 1
ATOM 2592 C C . GLU A 1 320 ? -15.758 -18.144 -82.832 1.00 69.69 320 GLU A C 1
ATOM 2594 O O . GLU A 1 320 ? -16.536 -18.741 -83.573 1.00 69.69 320 GLU A O 1
ATOM 2599 N N . ALA A 1 321 ? -14.446 -18.403 -82.843 1.00 64.19 321 ALA A N 1
ATOM 2600 C CA . ALA A 1 321 ? -13.836 -19.451 -83.663 1.00 64.19 321 ALA A CA 1
ATOM 2601 C C . ALA A 1 321 ? -14.055 -20.877 -83.116 1.00 64.19 321 ALA A C 1
ATOM 2603 O O . ALA A 1 321 ? -13.942 -21.839 -83.876 1.00 64.19 321 ALA A O 1
ATOM 2604 N N . SER A 1 322 ? -14.356 -21.034 -81.820 1.00 59.34 322 SER A N 1
ATOM 2605 C CA . SER A 1 322 ? -14.544 -22.348 -81.177 1.00 59.34 322 SER A CA 1
ATOM 2606 C C . SER A 1 322 ? -16.005 -22.787 -81.039 1.00 59.34 322 SER A C 1
ATOM 2608 O O . SER A 1 322 ? -16.251 -23.912 -80.608 1.00 59.34 322 SER A O 1
ATOM 2610 N N . LYS A 1 323 ? -16.979 -21.963 -81.451 1.00 54.88 323 LYS A N 1
ATOM 2611 C CA . LYS A 1 323 ? -18.397 -22.352 -81.500 1.00 54.88 323 LYS A CA 1
ATOM 2612 C C . LYS A 1 323 ? -18.717 -23.165 -82.768 1.00 54.88 323 LYS A C 1
ATOM 2614 O O . LYS A 1 323 ? -18.731 -22.599 -83.863 1.00 54.88 323 LYS A O 1
ATOM 2619 N N . PRO A 1 324 ? -19.040 -24.472 -82.673 1.00 46.81 324 PRO A N 1
ATOM 2620 C CA . PRO A 1 324 ? -19.702 -25.178 -83.764 1.00 46.81 324 PRO A CA 1
ATOM 2621 C C . PRO A 1 324 ? -21.143 -24.663 -83.914 1.00 46.81 324 PRO A C 1
ATOM 2623 O O . PRO A 1 324 ? -21.822 -24.396 -82.925 1.00 46.81 324 PRO A O 1
ATOM 2626 N N . LYS A 1 325 ? -21.615 -24.524 -85.160 1.00 51.25 325 LYS A N 1
ATOM 2627 C CA . LYS A 1 325 ? -23.002 -24.165 -85.504 1.00 51.25 325 LYS A CA 1
ATOM 2628 C C . LYS A 1 325 ? -23.995 -25.148 -84.867 1.00 51.25 325 LYS A C 1
ATOM 2630 O O . LYS A 1 325 ? -24.264 -26.179 -85.477 1.00 51.25 325 LYS A O 1
ATOM 2635 N N . LEU A 1 326 ? -24.546 -24.846 -83.691 1.00 48.03 326 LEU A N 1
ATOM 2636 C CA . LEU A 1 326 ? -25.730 -25.532 -83.162 1.00 48.03 326 LEU A CA 1
ATOM 2637 C C . LEU A 1 326 ? -26.353 -24.778 -81.967 1.00 48.03 326 LEU A C 1
ATOM 2639 O O . LEU A 1 326 ? -26.189 -25.186 -80.827 1.00 48.03 326 LEU A O 1
ATOM 2643 N N . GLU A 1 327 ? -27.090 -23.695 -82.211 1.00 39.97 327 GLU A N 1
ATOM 2644 C CA . GLU A 1 327 ? -28.059 -23.172 -81.230 1.00 39.97 327 GLU A CA 1
ATOM 2645 C C . GLU A 1 327 ? -29.315 -22.678 -81.956 1.00 39.97 327 GLU A C 1
ATOM 2647 O O . GLU A 1 327 ? -29.529 -21.492 -82.172 1.00 39.97 327 GLU A O 1
ATOM 2652 N N . ASP A 1 328 ? -30.150 -23.640 -82.333 1.00 39.62 328 ASP A N 1
ATOM 2653 C CA . ASP A 1 328 ? -31.592 -23.526 -82.154 1.00 39.62 328 ASP A CA 1
ATOM 2654 C C . ASP A 1 328 ? -31.959 -24.584 -81.106 1.00 39.62 328 ASP A C 1
ATOM 2656 O O . ASP A 1 328 ? -31.390 -25.674 -81.112 1.00 39.62 328 ASP A O 1
ATOM 2660 N N . VAL A 1 329 ? -32.942 -24.283 -80.253 1.00 43.84 329 VAL A N 1
ATOM 2661 C CA . VAL A 1 329 ? -33.502 -25.158 -79.199 1.00 43.84 329 VAL A CA 1
ATOM 2662 C C . VAL A 1 329 ? -32.779 -25.089 -77.844 1.00 43.84 329 VAL A C 1
ATOM 2664 O O . VAL A 1 329 ? -32.059 -25.995 -77.456 1.00 43.84 329 VAL A O 1
ATOM 2667 N N . LEU A 1 330 ? -33.064 -24.051 -77.050 1.00 38.44 330 LEU A N 1
ATOM 2668 C CA . LEU A 1 330 ? -33.862 -24.190 -75.813 1.00 38.44 330 LEU A CA 1
ATOM 2669 C C . LEU A 1 330 ? -33.886 -22.884 -75.023 1.00 38.44 330 LEU A C 1
ATOM 2671 O O . LEU A 1 330 ? -33.118 -22.606 -74.109 1.00 38.44 330 LEU A O 1
ATOM 2675 N N . ASN A 1 331 ? -34.888 -22.102 -75.386 1.00 37.94 331 ASN A N 1
ATOM 2676 C CA . ASN A 1 331 ? -35.449 -21.049 -74.573 1.00 37.94 331 ASN A CA 1
ATOM 2677 C C . ASN A 1 331 ? -36.389 -21.672 -73.514 1.00 37.94 331 ASN A C 1
ATOM 2679 O O . ASN A 1 331 ? -37.093 -22.634 -73.824 1.00 37.94 331 ASN A O 1
ATOM 2683 N N . ARG A 1 332 ? -36.506 -21.001 -72.356 1.00 36.62 332 ARG A N 1
ATOM 2684 C CA . ARG A 1 332 ? -37.615 -21.029 -71.362 1.00 36.62 332 ARG A CA 1
ATOM 2685 C C . ARG A 1 332 ? -37.569 -22.020 -70.187 1.00 36.62 332 ARG A C 1
ATOM 2687 O O . ARG A 1 332 ? -37.808 -23.210 -70.351 1.00 36.62 332 ARG A O 1
ATOM 2694 N N . ASN A 1 333 ? -37.473 -21.434 -68.983 1.00 34.62 333 ASN A N 1
ATOM 2695 C CA . ASN A 1 333 ? -38.278 -21.620 -67.745 1.00 34.62 333 ASN A CA 1
ATOM 2696 C C . ASN A 1 333 ? -37.383 -21.256 -66.537 1.00 34.62 333 ASN A C 1
ATOM 2698 O O . ASN A 1 333 ? -36.213 -21.603 -66.561 1.00 34.62 333 ASN A O 1
ATOM 2702 N N . LYS A 1 334 ? -37.768 -20.632 -65.416 1.00 36.19 334 LYS A N 1
ATOM 2703 C CA . LYS A 1 334 ? -38.989 -20.073 -64.790 1.00 36.19 334 LYS A CA 1
ATOM 2704 C C . LYS A 1 334 ? -38.456 -19.366 -63.511 1.00 36.19 334 LYS A C 1
ATOM 2706 O O . LYS A 1 334 ? -37.604 -19.936 -62.846 1.00 36.19 334 LYS A O 1
ATOM 2711 N N . THR A 1 335 ? -38.674 -18.069 -63.278 1.00 31.19 335 THR A N 1
ATOM 2712 C CA . THR A 1 335 ? -39.683 -17.445 -62.378 1.00 31.19 335 THR A CA 1
ATOM 2713 C C . THR A 1 335 ? -39.772 -17.922 -60.910 1.00 31.19 335 THR A C 1
ATOM 2715 O O . THR A 1 335 ? -40.044 -19.097 -60.686 1.00 31.19 335 THR A O 1
ATOM 2718 N N . LEU A 1 336 ? -39.795 -16.921 -59.996 1.00 33.88 336 LEU A N 1
ATOM 2719 C CA . LEU A 1 336 ? -40.399 -16.852 -58.631 1.00 33.88 336 LEU A CA 1
ATOM 2720 C C . LEU A 1 336 ? -39.566 -17.480 -57.486 1.00 33.88 336 LEU A C 1
ATOM 2722 O O . LEU A 1 336 ? -39.041 -18.566 -57.662 1.00 33.88 336 LEU A O 1
ATOM 2726 N N . THR A 1 337 ? -39.330 -16.866 -56.311 1.00 32.62 337 THR A N 1
ATOM 2727 C CA . THR A 1 337 ? -40.223 -16.216 -55.306 1.00 32.62 337 THR A CA 1
ATOM 2728 C C . THR A 1 337 ? -39.414 -15.251 -54.392 1.00 32.62 337 THR A C 1
ATOM 2730 O O . THR A 1 337 ? -38.319 -15.604 -53.976 1.00 32.62 337 THR A O 1
ATOM 2733 N N . SER A 1 338 ? -39.773 -13.976 -54.169 1.00 27.30 338 SER A N 1
ATOM 2734 C CA . SER A 1 338 ? -40.745 -13.396 -53.205 1.00 27.30 338 SER A CA 1
ATOM 2735 C C . SER A 1 338 ? -40.441 -13.549 -51.693 1.00 27.30 338 SER A C 1
ATOM 2737 O O . SER A 1 338 ? -40.657 -14.616 -51.138 1.00 27.30 338 SER A O 1
ATOM 2739 N N . SER A 1 339 ? -40.084 -12.411 -51.065 1.00 29.05 339 SER A N 1
ATOM 2740 C CA . SER A 1 339 ? -40.656 -11.804 -49.835 1.00 29.05 339 SER A CA 1
ATOM 2741 C C . SER A 1 339 ? -40.767 -12.606 -48.525 1.00 29.05 339 SER A C 1
ATOM 2743 O O . SER A 1 339 ? -41.462 -13.612 -48.476 1.00 29.05 339 SER A O 1
ATOM 2745 N N . MET A 1 340 ? -40.211 -12.056 -47.430 1.00 29.31 340 MET A N 1
ATOM 2746 C CA . MET A 1 340 ? -40.938 -11.646 -46.202 1.00 29.31 340 MET A CA 1
ATOM 2747 C C . MET A 1 340 ? -39.952 -11.318 -45.057 1.00 29.31 340 MET A C 1
ATOM 2749 O O . MET A 1 340 ? -39.079 -12.105 -44.707 1.00 29.31 340 MET A O 1
ATOM 2753 N N . ALA A 1 341 ? -40.140 -10.154 -44.441 1.00 32.25 341 ALA A N 1
ATOM 2754 C CA . ALA A 1 341 ? -39.642 -9.752 -43.120 1.00 32.25 341 ALA A CA 1
ATOM 2755 C C . ALA A 1 341 ? -40.863 -9.264 -42.308 1.00 32.25 341 ALA A C 1
ATOM 2757 O O . ALA A 1 341 ? -41.882 -8.968 -42.937 1.00 32.25 341 ALA A O 1
ATOM 2758 N N . PRO A 1 342 ? -40.790 -8.983 -40.990 1.00 47.66 342 PRO A N 1
ATOM 2759 C CA . PRO A 1 342 ? -39.993 -9.520 -39.872 1.00 47.66 342 PRO A CA 1
ATOM 2760 C C . PRO A 1 342 ? -40.936 -9.953 -38.704 1.00 47.66 342 PRO A C 1
ATOM 2762 O O . PRO A 1 342 ? -42.146 -10.059 -38.910 1.00 47.66 342 PRO A O 1
ATOM 2765 N N . PRO A 1 343 ? -40.454 -10.112 -37.449 1.00 38.66 343 PRO A N 1
ATOM 2766 C CA . PRO A 1 343 ? -41.297 -9.617 -36.357 1.00 38.66 343 PRO A CA 1
ATOM 2767 C C . PRO A 1 343 ? -40.587 -8.781 -35.280 1.00 38.66 343 PRO A C 1
ATOM 2769 O O . PRO A 1 343 ? -39.466 -9.033 -34.842 1.00 38.66 343 PRO A O 1
ATOM 2772 N N . SER A 1 344 ? -41.370 -7.794 -34.849 1.00 31.61 344 SER A N 1
ATOM 2773 C CA . SER A 1 344 ? -41.261 -6.887 -33.710 1.00 31.61 344 SER A CA 1
ATOM 2774 C C . SER A 1 344 ? -41.092 -7.610 -32.365 1.00 31.61 344 SER A C 1
ATOM 2776 O O . SER A 1 344 ? -41.788 -8.587 -32.084 1.00 31.61 344 SER A O 1
ATOM 2778 N N . ARG A 1 345 ? -40.220 -7.084 -31.490 1.00 34.03 345 ARG A N 1
ATOM 2779 C CA . ARG A 1 345 ? -40.218 -7.394 -30.053 1.00 34.03 345 ARG A CA 1
ATOM 2780 C C . ARG A 1 345 ? -40.457 -6.131 -29.225 1.00 34.03 345 ARG A C 1
ATOM 2782 O O . ARG A 1 345 ? -39.723 -5.153 -29.294 1.00 34.03 345 ARG A O 1
ATOM 2789 N N . VAL A 1 346 ? -41.522 -6.252 -28.445 1.00 28.95 346 VAL A N 1
ATOM 2790 C CA . VAL A 1 346 ? -42.097 -5.406 -27.400 1.00 28.95 346 VAL A CA 1
ATOM 2791 C C . VAL A 1 346 ? -41.060 -4.640 -26.568 1.00 28.95 346 VAL A C 1
ATOM 2793 O O . VAL A 1 346 ? -40.190 -5.229 -25.928 1.00 28.95 346 VAL A O 1
ATOM 2796 N N . ALA A 1 347 ? -41.218 -3.316 -26.529 1.00 30.97 347 ALA A N 1
ATOM 2797 C CA . ALA A 1 347 ? -40.537 -2.424 -25.603 1.00 30.97 347 ALA A CA 1
ATOM 2798 C C . ALA A 1 347 ? -41.258 -2.432 -24.245 1.00 30.97 347 ALA A C 1
ATOM 2800 O O . ALA A 1 347 ? -42.365 -1.912 -24.113 1.00 30.97 347 ALA A O 1
ATOM 2801 N N . THR A 1 348 ? -40.618 -3.001 -23.226 1.00 31.56 348 THR A N 1
ATOM 2802 C CA . THR A 1 348 ? -41.052 -2.870 -21.831 1.00 31.56 348 THR A CA 1
ATOM 2803 C C . THR A 1 348 ? -40.345 -1.671 -21.209 1.00 31.56 348 THR A C 1
ATOM 2805 O O . THR A 1 348 ? -39.228 -1.770 -20.706 1.00 31.56 348 THR A O 1
ATOM 2808 N N . THR A 1 349 ? -40.996 -0.515 -21.240 1.00 38.84 349 THR A N 1
ATOM 2809 C CA . THR A 1 349 ? -40.658 0.646 -20.413 1.00 38.84 349 THR A CA 1
ATOM 2810 C C . THR A 1 349 ? -41.021 0.333 -18.964 1.00 38.84 349 THR A C 1
ATOM 2812 O O . THR A 1 349 ? -42.198 0.171 -18.655 1.00 38.84 349 THR A O 1
ATOM 2815 N N . ARG A 1 350 ? -40.043 0.273 -18.050 1.00 38.88 350 ARG A N 1
ATOM 2816 C CA . ARG A 1 350 ? -40.268 0.500 -16.610 1.00 38.88 350 ARG A CA 1
ATOM 2817 C C . ARG A 1 350 ? -38.972 0.896 -15.904 1.00 38.88 350 ARG A C 1
ATOM 2819 O O . ARG A 1 350 ? -37.940 0.258 -16.065 1.00 38.88 350 ARG A O 1
ATOM 2826 N N . LEU A 1 351 ? -39.081 1.988 -15.151 1.00 40.38 351 LEU A N 1
ATOM 2827 C CA . LEU A 1 351 ? -38.068 2.668 -14.350 1.00 40.38 351 LEU A CA 1
ATOM 2828 C C . LEU A 1 351 ? -37.089 1.714 -13.641 1.00 40.38 351 LEU A C 1
ATOM 2830 O O . LEU A 1 351 ? -37.461 1.034 -12.685 1.00 40.38 351 LEU A O 1
ATOM 2834 N N . ILE A 1 352 ? -35.827 1.759 -14.062 1.00 42.47 352 ILE A N 1
ATOM 2835 C CA . ILE A 1 352 ? -34.649 1.223 -13.369 1.00 42.47 352 ILE A CA 1
ATOM 2836 C C . ILE A 1 352 ? -33.628 2.365 -13.382 1.00 42.47 352 ILE A C 1
ATOM 2838 O O . ILE A 1 352 ? -33.505 3.032 -14.410 1.00 42.47 352 ILE A O 1
ATOM 2842 N N . GLN A 1 353 ? -32.920 2.629 -12.275 1.00 49.06 353 GLN A N 1
ATOM 2843 C CA . GLN A 1 353 ? -31.845 3.632 -12.257 1.00 49.06 353 GLN A CA 1
ATOM 2844 C C . GLN A 1 353 ? -30.888 3.387 -13.447 1.00 49.06 353 GLN A C 1
ATOM 2846 O O . GLN A 1 353 ? -30.208 2.356 -13.464 1.00 49.06 353 GLN A O 1
ATOM 2851 N N . PRO A 1 354 ? -30.806 4.296 -14.442 1.00 56.12 354 PRO A N 1
ATOM 2852 C CA . PRO A 1 354 ? -30.083 4.044 -15.695 1.00 56.12 354 PRO A CA 1
ATOM 2853 C C . PRO A 1 354 ? -28.586 3.771 -15.495 1.00 56.12 354 PRO A C 1
ATOM 2855 O O . PRO A 1 354 ? -27.953 3.105 -16.312 1.00 56.12 354 PRO A O 1
ATOM 2858 N N . ALA A 1 355 ? -28.023 4.265 -14.391 1.00 56.16 355 ALA A N 1
ATOM 2859 C CA . ALA A 1 355 ? -26.600 4.186 -14.094 1.00 56.16 355 ALA A CA 1
ATOM 2860 C C . ALA A 1 355 ? -26.125 2.765 -13.734 1.00 56.16 355 ALA A C 1
ATOM 2862 O O . ALA A 1 355 ? -25.069 2.342 -14.200 1.00 56.16 355 ALA A O 1
ATOM 2863 N N . GLN A 1 356 ? -26.902 1.996 -12.960 1.00 58.31 356 GLN A N 1
ATOM 2864 C CA . GLN A 1 356 ? -26.455 0.692 -12.443 1.00 58.31 356 GLN A CA 1
ATOM 2865 C C . GLN A 1 356 ? -26.535 -0.426 -13.495 1.00 58.31 356 GLN A C 1
ATOM 2867 O O . GLN A 1 356 ? -25.625 -1.246 -13.604 1.00 58.31 356 GLN A O 1
ATOM 2872 N N . GLY A 1 357 ? -27.583 -0.433 -14.327 1.00 64.31 357 GLY A N 1
ATOM 2873 C CA . GLY A 1 357 ? -27.727 -1.421 -15.404 1.00 64.31 357 GLY A CA 1
ATOM 2874 C C . GLY A 1 357 ? -26.707 -1.237 -16.533 1.0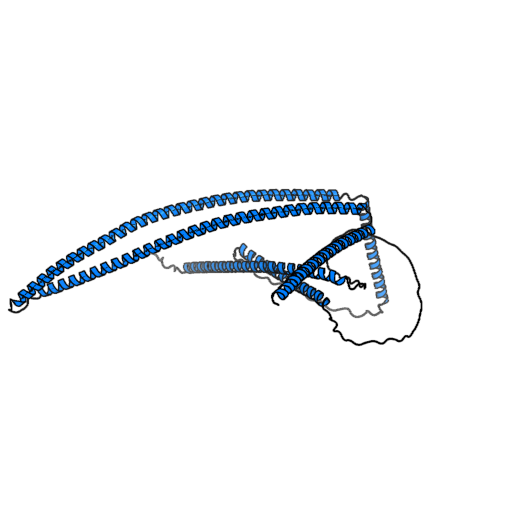0 64.31 357 GLY A C 1
ATOM 2875 O O . GLY A 1 357 ? -26.226 -2.219 -17.100 1.00 64.31 357 GLY A O 1
ATOM 2876 N N . LYS A 1 358 ? -26.339 0.016 -16.833 1.00 76.25 358 LYS A N 1
ATOM 2877 C CA . LYS A 1 358 ? -25.286 0.334 -17.804 1.00 76.25 358 LYS A CA 1
ATOM 2878 C C . LYS A 1 358 ? -23.910 -0.099 -17.289 1.00 76.25 358 LYS A C 1
ATOM 2880 O O . LYS A 1 358 ? -23.195 -0.792 -18.004 1.00 76.25 358 LYS A O 1
ATOM 2885 N N . ALA A 1 359 ? -23.593 0.215 -16.030 1.00 69.12 359 ALA A N 1
ATOM 2886 C CA . ALA A 1 359 ? -22.336 -0.183 -15.397 1.00 69.12 359 ALA A CA 1
ATOM 2887 C C . ALA A 1 359 ? -22.164 -1.711 -15.324 1.00 69.12 359 ALA A C 1
ATOM 2889 O O . ALA A 1 359 ? -21.071 -2.217 -15.562 1.00 69.12 359 ALA A O 1
ATOM 2890 N N . LEU A 1 360 ? -23.240 -2.461 -15.055 1.00 74.62 360 LEU A N 1
ATOM 2891 C CA . LEU A 1 360 ? -23.196 -3.925 -15.046 1.00 74.62 360 LEU A CA 1
ATOM 2892 C C . LEU A 1 360 ? -22.948 -4.513 -16.445 1.00 74.62 360 LEU A C 1
ATOM 2894 O O . LEU A 1 360 ? -22.227 -5.500 -16.579 1.00 74.62 360 LEU A O 1
ATOM 2898 N N . ARG A 1 361 ? -23.530 -3.914 -17.490 1.00 76.50 361 ARG A N 1
ATOM 2899 C CA . ARG A 1 361 ? -23.294 -4.329 -18.880 1.00 76.50 361 ARG A CA 1
ATOM 2900 C C . ARG A 1 361 ? -21.850 -4.063 -19.303 1.00 76.50 361 ARG A C 1
ATOM 2902 O O . ARG A 1 361 ? -21.194 -4.976 -19.787 1.00 76.50 361 ARG A O 1
ATOM 2909 N N . GLU A 1 362 ? -21.348 -2.860 -19.035 1.00 77.31 362 GLU A N 1
ATOM 2910 C CA . GLU A 1 362 ? -19.958 -2.485 -19.320 1.00 77.31 362 GLU A CA 1
ATOM 2911 C C . GLU A 1 362 ? -18.959 -3.364 -18.548 1.00 77.31 362 GLU A C 1
ATOM 2913 O O . GLU A 1 362 ? -17.918 -3.730 -19.088 1.00 77.31 362 GLU A O 1
ATOM 2918 N N . ALA A 1 363 ? -19.268 -3.751 -17.305 1.00 72.25 363 ALA A N 1
ATOM 2919 C CA . ALA A 1 363 ? -18.433 -4.674 -16.534 1.00 72.25 363 ALA A CA 1
ATOM 2920 C C . ALA A 1 363 ? -18.387 -6.077 -17.164 1.00 72.25 363 ALA A C 1
ATOM 2922 O O . ALA A 1 363 ? -17.310 -6.653 -17.282 1.00 72.25 363 ALA A O 1
ATOM 2923 N N . LYS A 1 364 ? -19.528 -6.605 -17.629 1.00 77.50 364 LYS A N 1
ATOM 2924 C CA . LYS A 1 364 ? -19.592 -7.907 -18.318 1.00 77.50 364 LYS A CA 1
ATOM 2925 C C . LYS A 1 364 ? -18.843 -7.910 -19.651 1.00 77.50 364 LYS A C 1
ATOM 2927 O O . LYS A 1 364 ? -18.146 -8.872 -19.947 1.00 77.50 364 LYS A O 1
ATOM 2932 N N . GLU A 1 365 ? -18.948 -6.834 -20.427 1.00 80.19 365 GLU A N 1
ATOM 2933 C CA . GLU A 1 365 ? -18.199 -6.678 -21.682 1.00 80.19 365 GLU A CA 1
ATOM 2934 C C . GLU A 1 365 ? -16.684 -6.603 -21.435 1.00 80.19 365 GLU A C 1
ATOM 2936 O O . GLU A 1 365 ? -15.908 -7.211 -22.169 1.00 80.19 365 GLU A O 1
ATOM 2941 N N . ARG A 1 366 ? -16.246 -5.920 -20.367 1.00 77.62 366 ARG A N 1
ATOM 2942 C CA . ARG A 1 366 ? -14.827 -5.882 -19.975 1.00 77.62 366 ARG A CA 1
ATOM 2943 C C . ARG A 1 366 ? -14.294 -7.248 -19.548 1.00 77.62 366 ARG A C 1
ATOM 2945 O O . ARG A 1 366 ? -13.181 -7.575 -19.941 1.00 77.62 366 ARG A O 1
ATOM 2952 N N . ILE A 1 367 ? -15.075 -8.027 -18.796 1.00 76.50 367 ILE A N 1
ATOM 2953 C CA . ILE A 1 367 ? -14.704 -9.396 -18.402 1.00 76.50 367 ILE A CA 1
ATOM 2954 C C . ILE A 1 367 ? -14.503 -10.263 -19.648 1.00 76.50 367 ILE A C 1
ATOM 2956 O O . ILE A 1 367 ? -13.441 -10.853 -19.797 1.00 76.50 367 ILE A O 1
ATOM 2960 N N . ALA A 1 368 ? -15.454 -10.253 -20.589 1.00 79.31 368 ALA A N 1
ATOM 2961 C CA . ALA A 1 368 ? -15.346 -11.039 -21.822 1.00 79.31 368 ALA A CA 1
ATOM 2962 C C . ALA A 1 368 ? -14.089 -10.678 -22.641 1.00 79.31 368 ALA A C 1
ATOM 2964 O O . ALA A 1 368 ? -13.354 -11.556 -23.086 1.00 79.31 368 ALA A O 1
ATOM 2965 N N . LEU A 1 369 ? -13.787 -9.381 -22.778 1.00 80.06 369 LEU A N 1
ATOM 2966 C CA . LEU A 1 369 ? -12.567 -8.929 -23.455 1.00 80.06 369 LEU A CA 1
ATOM 2967 C C . LEU A 1 369 ? -11.290 -9.356 -22.714 1.00 80.06 369 LEU A C 1
ATOM 2969 O O . LEU A 1 369 ? -10.291 -9.686 -23.350 1.00 80.06 369 LEU A O 1
ATOM 2973 N N . GLN A 1 370 ? -11.292 -9.343 -21.380 1.00 77.00 370 GLN A N 1
ATOM 2974 C CA . GLN A 1 370 ? -10.146 -9.780 -20.580 1.00 77.00 370 GLN A CA 1
ATOM 2975 C C . GLN A 1 370 ? -9.930 -11.296 -20.677 1.00 77.00 370 GLN A C 1
ATOM 2977 O O . GLN A 1 370 ? -8.789 -11.725 -20.845 1.00 77.00 370 GLN A O 1
ATOM 2982 N N . GLU A 1 371 ? -10.997 -12.096 -20.652 1.00 80.81 371 GLU A N 1
ATOM 2983 C CA . GLU A 1 371 ? -10.953 -13.553 -20.840 1.00 80.81 371 GLU A CA 1
ATOM 2984 C C . GLU A 1 371 ? -10.411 -13.943 -22.226 1.00 80.81 371 GLU A C 1
ATOM 2986 O O . GLU A 1 371 ? -9.588 -14.860 -22.338 1.00 80.81 371 GLU A O 1
ATOM 2991 N N . ASP A 1 372 ? -10.788 -13.208 -23.277 1.00 82.50 372 ASP A N 1
ATOM 2992 C CA . ASP A 1 372 ? -10.262 -13.403 -24.633 1.00 82.50 372 ASP A CA 1
ATOM 2993 C C . ASP A 1 372 ? -8.754 -13.114 -24.712 1.00 82.50 372 ASP A C 1
ATOM 2995 O O . ASP A 1 372 ? -7.987 -13.888 -25.299 1.00 82.50 372 ASP A O 1
ATOM 2999 N N . VAL A 1 373 ? -8.294 -12.028 -24.081 1.00 81.88 373 VAL A N 1
ATOM 3000 C CA . VAL A 1 373 ? -6.866 -11.668 -24.048 1.00 81.88 373 VAL A CA 1
ATOM 3001 C C . VAL A 1 373 ? -6.061 -12.671 -23.215 1.00 81.88 373 VAL A C 1
ATOM 3003 O O . VAL A 1 373 ? -4.962 -13.054 -23.625 1.00 81.88 373 VAL A O 1
ATOM 3006 N N . ILE A 1 374 ? -6.593 -13.149 -22.086 1.00 81.06 374 ILE A N 1
ATOM 3007 C CA . ILE A 1 374 ? -5.969 -14.213 -21.279 1.00 81.06 374 ILE A CA 1
ATOM 3008 C C . ILE A 1 374 ? -5.850 -15.495 -22.109 1.00 81.06 374 ILE A C 1
ATOM 3010 O O . ILE A 1 374 ? -4.766 -16.072 -22.197 1.00 81.06 374 ILE A O 1
ATOM 3014 N N . SER A 1 375 ? -6.914 -15.878 -22.815 1.00 84.25 375 SER A N 1
ATOM 3015 C CA . SER A 1 375 ? -6.916 -17.041 -23.707 1.00 84.25 375 SER A CA 1
ATOM 3016 C C . SER A 1 37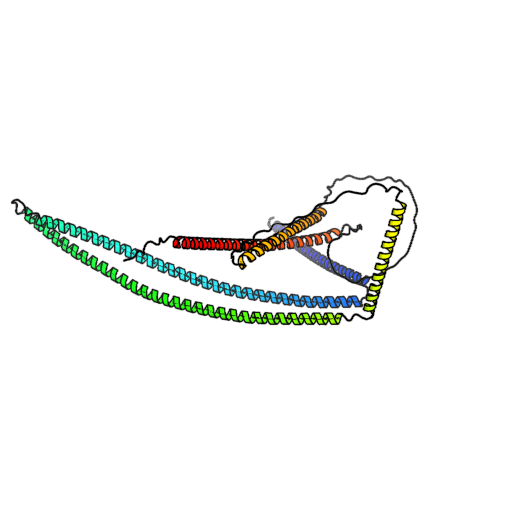5 ? -5.890 -16.913 -24.837 1.00 84.25 375 SER A C 1
ATOM 3018 O O . SER A 1 375 ? -5.255 -17.895 -25.227 1.00 84.25 375 SER A O 1
ATOM 3020 N N . GLN A 1 376 ? -5.692 -15.706 -25.374 1.00 83.31 376 GLN A N 1
ATOM 3021 C CA . GLN A 1 376 ? -4.645 -15.435 -26.358 1.00 83.31 376 GLN A CA 1
ATOM 3022 C C . GLN A 1 376 ? -3.245 -15.585 -25.744 1.00 83.31 376 GLN A C 1
ATOM 3024 O O . GLN A 1 376 ? -2.375 -16.200 -26.363 1.00 83.31 376 GLN A O 1
ATOM 3029 N N . LYS A 1 377 ? -3.033 -15.080 -24.522 1.00 81.69 377 LYS A N 1
ATOM 3030 C CA . LYS A 1 377 ? -1.762 -15.212 -23.793 1.00 81.69 377 LYS A CA 1
ATOM 3031 C C . LYS A 1 377 ? -1.434 -16.661 -23.450 1.00 81.69 377 LYS A C 1
ATOM 3033 O O . LYS A 1 377 ? -0.283 -17.052 -23.612 1.00 81.69 377 LYS A O 1
ATOM 3038 N N . ASP A 1 378 ? -2.425 -17.471 -23.092 1.00 83.44 378 ASP A N 1
ATOM 3039 C CA . ASP A 1 378 ? -2.257 -18.913 -22.874 1.00 83.44 378 ASP A CA 1
ATOM 3040 C C . ASP A 1 378 ? -1.767 -19.640 -24.130 1.00 83.44 378 ASP A C 1
ATOM 3042 O O . ASP A 1 378 ? -0.889 -20.503 -24.059 1.00 83.44 378 ASP A O 1
ATOM 3046 N N . ARG A 1 379 ? -2.282 -19.267 -25.308 1.00 85.88 379 ARG A N 1
ATOM 3047 C CA . ARG A 1 379 ? -1.792 -19.810 -26.586 1.00 85.88 379 ARG A CA 1
ATOM 3048 C C . ARG A 1 379 ? -0.356 -19.369 -26.868 1.00 85.88 379 ARG A C 1
ATOM 3050 O O . ARG A 1 379 ? 0.441 -20.183 -27.327 1.00 85.88 379 ARG A O 1
ATOM 3057 N N . THR A 1 380 ? -0.013 -18.112 -26.581 1.00 81.69 380 THR A N 1
ATOM 3058 C CA . THR A 1 380 ? 1.356 -17.594 -26.739 1.00 81.69 380 THR A CA 1
ATOM 3059 C C . THR A 1 380 ? 2.340 -18.290 -25.801 1.00 81.69 380 THR A C 1
ATOM 3061 O O . THR A 1 380 ? 3.394 -18.711 -26.261 1.00 81.69 380 THR A O 1
ATOM 3064 N N . ILE A 1 381 ? 1.988 -18.484 -24.529 1.00 84.06 381 ILE A N 1
ATOM 3065 C CA . ILE A 1 381 ? 2.819 -19.200 -23.548 1.00 84.06 381 ILE A CA 1
ATOM 3066 C C . ILE A 1 381 ? 3.056 -20.639 -24.001 1.00 84.06 381 ILE A C 1
ATOM 3068 O O . ILE A 1 381 ? 4.203 -21.064 -24.070 1.00 84.06 381 ILE A O 1
ATOM 3072 N N . LYS A 1 382 ? 2.006 -21.360 -24.420 1.00 89.06 382 LYS A N 1
ATOM 3073 C CA . LYS A 1 382 ? 2.157 -22.718 -24.971 1.00 89.06 382 LYS A CA 1
ATOM 3074 C C . LYS A 1 382 ? 3.062 -22.750 -26.203 1.00 89.06 382 LYS A C 1
ATOM 3076 O O . LYS A 1 382 ? 3.890 -23.648 -26.328 1.00 89.06 382 LYS A O 1
ATOM 3081 N N . SER A 1 383 ? 2.935 -21.770 -27.100 1.00 87.00 383 SER A N 1
ATOM 3082 C CA . SER A 1 383 ? 3.801 -21.651 -28.279 1.00 87.00 383 SER A CA 1
ATOM 3083 C C . SER A 1 383 ? 5.262 -21.404 -27.896 1.00 87.00 383 SER A C 1
ATOM 3085 O O . SER A 1 383 ? 6.141 -22.045 -28.461 1.00 87.00 383 SER A O 1
ATOM 3087 N N . LEU A 1 384 ? 5.524 -20.506 -26.941 1.00 82.88 384 LEU A N 1
ATOM 3088 C CA . LEU A 1 384 ? 6.875 -20.201 -26.464 1.00 82.88 384 LEU A CA 1
ATOM 3089 C C . LEU A 1 384 ? 7.492 -21.398 -25.738 1.00 82.88 384 LEU A C 1
ATOM 3091 O O . LEU A 1 384 ? 8.639 -21.728 -26.002 1.00 82.88 384 LEU A O 1
ATOM 3095 N N . GLN A 1 385 ? 6.725 -22.097 -24.897 1.00 85.88 385 GLN A N 1
ATOM 3096 C CA . GLN A 1 385 ? 7.163 -23.329 -24.232 1.00 85.88 385 GLN A CA 1
ATOM 3097 C C . GLN A 1 385 ? 7.508 -24.429 -25.244 1.00 85.88 385 GLN A C 1
ATOM 3099 O O . GLN A 1 385 ? 8.537 -25.081 -25.103 1.00 85.88 385 GLN A O 1
ATOM 3104 N N . THR A 1 386 ? 6.694 -24.590 -26.293 1.00 87.25 386 THR A N 1
ATOM 3105 C CA . THR A 1 386 ? 6.963 -25.558 -27.371 1.00 87.25 386 THR A CA 1
ATOM 3106 C C . THR A 1 386 ? 8.245 -25.196 -28.127 1.00 87.25 386 THR A C 1
ATOM 3108 O O . THR A 1 386 ? 9.083 -26.061 -28.348 1.00 87.25 386 THR A O 1
ATOM 3111 N N . GLN A 1 387 ? 8.454 -23.915 -28.455 1.00 82.00 387 GLN A N 1
ATOM 3112 C CA . GLN A 1 387 ? 9.683 -23.442 -29.112 1.00 82.00 387 GLN A CA 1
ATOM 3113 C C . GLN A 1 387 ? 10.924 -23.637 -28.235 1.00 82.00 387 GLN A C 1
ATOM 3115 O O . GLN A 1 387 ? 11.963 -24.072 -28.723 1.00 82.00 387 GLN A O 1
ATOM 3120 N N . LEU A 1 388 ? 10.814 -23.365 -26.934 1.00 81.81 388 LEU A N 1
ATOM 3121 C CA . LEU A 1 388 ? 11.891 -23.590 -25.971 1.00 81.81 388 LEU A CA 1
ATOM 3122 C C . LEU A 1 388 ? 12.252 -25.077 -25.893 1.00 81.81 388 LEU A C 1
ATOM 3124 O O . LEU A 1 388 ? 13.426 -25.430 -25.953 1.00 81.81 388 LEU A O 1
ATOM 3128 N N . GLN A 1 389 ? 11.238 -25.943 -25.850 1.00 83.25 389 GLN A N 1
ATOM 3129 C CA . GLN A 1 389 ? 11.409 -27.391 -25.842 1.00 83.25 389 GLN A CA 1
ATOM 3130 C C . GLN A 1 389 ? 12.011 -27.917 -27.154 1.00 83.25 389 GLN A C 1
ATOM 3132 O O . GLN A 1 389 ? 12.851 -28.810 -27.115 1.00 83.25 389 GLN A O 1
ATOM 3137 N N . GLU A 1 390 ? 11.634 -27.368 -28.310 1.00 80.94 390 GLU A N 1
ATOM 3138 C CA . GLU A 1 390 ? 12.226 -27.720 -29.607 1.00 80.94 390 GLU A CA 1
ATOM 3139 C C . GLU A 1 390 ? 13.704 -27.312 -29.689 1.00 80.94 390 GLU A C 1
ATOM 3141 O O . GLU A 1 390 ? 14.540 -28.110 -30.114 1.00 80.94 390 GLU A O 1
ATOM 3146 N N . VAL A 1 391 ? 14.056 -26.101 -29.244 1.00 79.00 391 VAL A N 1
ATOM 3147 C CA . VAL A 1 391 ? 15.449 -25.622 -29.226 1.00 79.00 391 VAL A CA 1
ATOM 3148 C C . VAL A 1 391 ? 16.297 -26.433 -28.238 1.00 79.00 391 VAL A C 1
ATOM 3150 O O . VAL A 1 391 ? 17.424 -26.815 -28.557 1.00 79.00 391 VAL A O 1
ATOM 3153 N N . GLU A 1 392 ? 15.750 -26.778 -27.071 1.00 75.25 392 GLU A N 1
ATOM 3154 C CA . GLU A 1 392 ? 16.422 -27.626 -26.081 1.00 75.25 392 GLU A CA 1
ATOM 3155 C C . GLU A 1 392 ? 16.539 -29.093 -26.535 1.00 75.25 392 GLU A C 1
ATOM 3157 O O . GLU A 1 392 ? 17.585 -29.711 -26.337 1.00 75.25 392 GLU A O 1
ATOM 3162 N N . SER A 1 393 ? 15.527 -29.646 -27.211 1.00 71.62 393 SER A N 1
ATOM 3163 C CA . SER A 1 393 ? 15.562 -31.013 -27.750 1.00 71.62 393 SER A CA 1
ATOM 3164 C C . SER A 1 393 ? 16.505 -31.144 -28.947 1.00 71.62 393 SER A C 1
ATOM 3166 O O . SER A 1 393 ? 17.147 -32.180 -29.100 1.00 71.62 393 SER A O 1
ATOM 3168 N N . ASN A 1 394 ? 16.655 -30.100 -29.767 1.00 64.31 394 ASN A N 1
ATOM 3169 C CA . ASN A 1 394 ? 17.642 -30.061 -30.852 1.00 64.31 394 ASN A CA 1
ATOM 3170 C C . ASN A 1 394 ? 19.091 -29.967 -30.337 1.00 64.31 394 ASN A C 1
ATOM 3172 O O . ASN A 1 394 ? 20.025 -30.275 -31.076 1.00 64.31 394 ASN A O 1
ATOM 3176 N N . ARG A 1 395 ? 19.284 -29.584 -29.068 1.00 59.47 395 ARG A N 1
ATOM 3177 C CA . ARG A 1 395 ? 20.578 -29.614 -28.369 1.00 59.47 395 ARG A CA 1
ATOM 3178 C C . ARG A 1 395 ? 20.896 -30.992 -27.772 1.00 59.47 395 ARG A C 1
ATOM 3180 O O . ARG A 1 395 ? 22.054 -31.280 -27.480 1.00 59.47 395 ARG A O 1
ATOM 3187 N N . ALA A 1 396 ? 19.888 -31.847 -27.599 1.00 46.75 396 ALA A N 1
ATOM 3188 C CA . ALA A 1 396 ? 20.005 -33.163 -26.982 1.00 46.75 396 ALA A CA 1
ATOM 3189 C C . ALA A 1 396 ? 19.762 -34.298 -27.997 1.00 46.75 396 ALA A C 1
ATOM 3191 O O . ALA A 1 396 ? 18.695 -34.905 -28.025 1.00 46.75 396 ALA A O 1
ATOM 3192 N N . GLY A 1 397 ? 20.770 -34.652 -28.801 1.00 38.12 397 GLY A N 1
ATOM 3193 C CA . GLY A 1 397 ? 20.764 -35.935 -29.513 1.00 38.12 397 GLY A CA 1
ATOM 3194 C C . GLY A 1 397 ? 22.073 -36.273 -30.237 1.00 38.12 397 GLY A C 1
ATOM 3195 O O . GLY A 1 397 ? 22.767 -35.362 -30.681 1.00 38.12 397 GLY A O 1
ATOM 3196 N N . PRO A 1 398 ? 22.374 -37.567 -30.463 1.00 42.25 398 PRO A N 1
ATOM 3197 C CA . PRO A 1 398 ? 22.438 -38.672 -29.509 1.00 42.25 398 PRO A CA 1
ATOM 3198 C C . PRO A 1 398 ? 23.880 -38.861 -28.986 1.00 42.25 398 PRO A C 1
ATOM 3200 O O . PRO A 1 398 ? 24.862 -38.697 -29.710 1.00 42.25 398 PRO A O 1
ATOM 3203 N N . THR A 1 399 ? 24.027 -39.257 -27.725 1.00 34.16 399 THR A N 1
ATOM 3204 C CA . THR A 1 399 ? 25.301 -39.698 -27.147 1.00 34.16 399 THR A CA 1
ATOM 3205 C C . THR A 1 399 ? 25.761 -41.000 -27.812 1.00 34.16 399 THR A C 1
ATOM 3207 O O . THR A 1 399 ? 25.173 -42.059 -27.603 1.00 34.16 399 THR A O 1
ATOM 3210 N N . CYS A 1 400 ? 26.827 -40.926 -28.613 1.00 30.08 400 CYS A N 1
ATOM 3211 C CA . CYS A 1 400 ? 27.533 -42.098 -29.126 1.00 30.08 400 CYS A CA 1
ATOM 3212 C C . CYS A 1 400 ? 28.081 -42.929 -27.961 1.00 30.08 400 CYS A C 1
ATOM 3214 O O . CYS A 1 400 ? 28.985 -42.497 -27.244 1.00 30.08 400 CYS A O 1
ATOM 3216 N N . THR A 1 401 ? 27.555 -44.139 -27.798 1.00 31.75 401 THR A N 1
ATOM 3217 C CA . THR A 1 401 ? 28.190 -45.190 -27.014 1.00 31.75 401 THR A CA 1
ATOM 3218 C C . THR A 1 401 ? 29.341 -45.792 -27.813 1.00 31.75 401 THR A C 1
ATOM 3220 O O . THR A 1 401 ? 29.218 -46.199 -28.966 1.00 31.75 401 THR A O 1
ATOM 3223 N N . THR A 1 402 ? 30.493 -45.805 -27.161 1.00 34.16 402 THR A N 1
ATOM 3224 C CA . THR A 1 402 ? 31.746 -46.437 -27.547 1.00 34.16 402 THR A CA 1
ATOM 3225 C C . THR A 1 402 ? 31.533 -47.908 -27.919 1.00 34.16 402 THR A C 1
ATOM 3227 O O . THR A 1 402 ? 31.047 -48.684 -27.099 1.00 34.16 402 THR A O 1
ATOM 3230 N N . SER A 1 403 ? 31.976 -48.332 -29.104 1.00 27.72 403 SER A N 1
ATOM 3231 C CA . SER A 1 403 ? 32.388 -49.723 -29.309 1.00 27.72 403 SER A CA 1
ATOM 3232 C C . SER A 1 403 ? 33.654 -49.776 -30.162 1.00 27.72 403 SER A C 1
ATOM 3234 O O . SER A 1 403 ? 33.817 -49.052 -31.142 1.00 27.72 403 SER A O 1
ATOM 3236 N N . VAL A 1 404 ? 34.589 -50.573 -29.664 1.00 33.53 404 VAL A N 1
ATOM 3237 C CA . VAL A 1 404 ? 35.956 -50.787 -30.129 1.00 33.53 404 VAL A CA 1
ATOM 3238 C C . VAL A 1 404 ? 35.938 -51.819 -31.260 1.00 33.53 404 VAL A C 1
ATOM 3240 O O . VAL A 1 404 ? 35.309 -52.862 -31.106 1.00 33.53 404 VAL A O 1
ATOM 3243 N N . GLY A 1 405 ? 36.667 -51.580 -32.354 1.00 26.39 405 GLY A N 1
ATOM 3244 C CA . GLY A 1 405 ? 36.931 -52.604 -33.375 1.00 26.39 405 GLY A CA 1
ATOM 3245 C C . GLY A 1 405 ? 37.612 -52.051 -34.639 1.00 26.39 405 GLY A C 1
ATOM 3246 O O . GLY A 1 405 ? 37.124 -51.055 -35.165 1.00 26.39 405 GLY A O 1
ATOM 3247 N N . PRO A 1 406 ? 38.737 -52.627 -35.115 1.00 34.69 406 PRO A N 1
ATOM 3248 C CA . PRO A 1 406 ? 39.641 -51.981 -36.070 1.00 34.69 406 PRO A CA 1
ATOM 3249 C C . PRO A 1 406 ? 39.355 -52.273 -37.560 1.00 34.69 406 PRO A C 1
ATOM 3251 O O . PRO A 1 406 ? 38.716 -53.257 -37.914 1.00 34.69 406 PRO A O 1
ATOM 3254 N N . SER A 1 407 ? 39.916 -51.385 -38.392 1.00 30.02 407 SER A N 1
ATOM 3255 C CA . SER A 1 407 ? 40.178 -51.402 -39.855 1.00 30.02 407 SER A CA 1
ATOM 3256 C C . SER A 1 407 ? 40.468 -52.792 -40.481 1.00 30.02 407 SER A C 1
ATOM 3258 O O . SER A 1 407 ? 41.024 -53.638 -39.778 1.00 30.02 407 SER A O 1
ATOM 3260 N N . PRO A 1 408 ? 40.220 -53.033 -41.797 1.00 35.91 408 PRO A N 1
ATOM 3261 C CA . PRO A 1 408 ? 41.068 -52.454 -42.854 1.00 35.91 408 PRO A CA 1
ATOM 3262 C C . PRO A 1 408 ? 40.372 -51.970 -44.153 1.00 35.91 408 PRO A C 1
ATOM 3264 O O . PRO A 1 408 ? 39.215 -52.246 -44.449 1.00 35.91 408 PRO A O 1
ATOM 3267 N N . VAL A 1 409 ? 41.175 -51.211 -44.901 1.00 32.03 409 VAL A N 1
ATOM 3268 C CA . VAL A 1 409 ? 41.001 -50.423 -46.144 1.00 32.03 409 VAL A CA 1
ATOM 3269 C C . VAL A 1 409 ? 41.135 -51.334 -47.410 1.00 32.03 409 VAL A C 1
ATOM 3271 O O . VAL A 1 409 ? 41.353 -52.530 -47.231 1.00 32.03 409 VAL A O 1
ATOM 3274 N N . PRO A 1 410 ? 41.326 -50.831 -48.657 1.00 48.97 410 PRO A N 1
ATOM 3275 C CA . PRO A 1 410 ? 40.478 -50.136 -49.660 1.00 48.97 410 PRO A CA 1
ATOM 3276 C C . PRO A 1 410 ? 40.226 -50.971 -50.954 1.00 48.97 410 PRO A C 1
ATOM 3278 O O . PRO A 1 410 ? 40.899 -51.969 -51.180 1.00 48.97 410 PRO A O 1
ATOM 3281 N N . SER A 1 411 ? 39.414 -50.482 -51.913 1.00 25.05 411 SER A N 1
ATOM 3282 C CA . SER A 1 411 ? 39.741 -50.649 -53.351 1.00 25.05 411 SER A CA 1
ATOM 3283 C C . SER A 1 411 ? 39.024 -49.654 -54.279 1.00 25.05 411 SER A C 1
ATOM 3285 O O . SER A 1 411 ? 37.830 -49.404 -54.157 1.00 25.05 411 SER A O 1
ATOM 3287 N N . MET A 1 412 ? 39.814 -49.141 -55.224 1.00 27.78 412 MET A N 1
ATOM 3288 C CA . MET A 1 412 ? 39.507 -48.331 -56.409 1.00 27.78 412 MET A CA 1
ATOM 3289 C C . MET A 1 412 ? 38.408 -48.887 -57.337 1.00 27.78 412 MET A C 1
ATOM 3291 O O . MET A 1 412 ? 38.179 -50.093 -57.344 1.00 27.78 412 MET A O 1
ATOM 3295 N N . VAL A 1 413 ? 37.839 -47.999 -58.175 1.00 30.14 413 VAL A N 1
ATOM 3296 C CA . VAL A 1 413 ? 37.731 -48.029 -59.668 1.00 30.14 413 VAL A CA 1
ATOM 3297 C C . VAL A 1 413 ? 36.755 -46.888 -60.072 1.00 30.14 413 VAL A C 1
ATOM 3299 O O . VAL A 1 413 ? 35.642 -46.851 -59.565 1.00 30.14 413 VAL A O 1
ATOM 3302 N N . GLN A 1 414 ? 37.180 -45.756 -60.660 1.00 28.12 414 GLN A N 1
ATOM 3303 C CA . GLN A 1 414 ? 37.545 -45.424 -62.063 1.00 28.12 414 GLN A CA 1
ATOM 3304 C C . GLN A 1 414 ? 36.348 -45.015 -62.966 1.00 28.12 414 GLN A C 1
ATOM 3306 O O . GLN A 1 414 ? 35.350 -45.723 -63.025 1.00 28.12 414 GLN A O 1
ATOM 3311 N N . GLY A 1 415 ? 36.501 -43.883 -63.682 1.00 28.19 415 GLY A N 1
ATOM 3312 C CA . GLY A 1 415 ? 35.630 -43.374 -64.765 1.00 28.19 415 GLY A CA 1
ATOM 3313 C C . GLY A 1 415 ? 35.176 -41.913 -64.554 1.00 28.19 415 GLY A C 1
ATOM 3314 O O . GLY A 1 415 ? 34.234 -41.687 -63.808 1.00 28.19 415 GLY A O 1
ATOM 3315 N N . GLU A 1 416 ? 35.927 -40.867 -64.936 1.00 27.19 416 GLU A N 1
ATOM 3316 C CA . GLU A 1 416 ? 36.038 -40.245 -66.285 1.00 27.19 416 GLU A CA 1
ATOM 3317 C C . GLU A 1 416 ? 34.719 -39.634 -66.816 1.00 27.19 416 GLU A C 1
ATOM 3319 O O . GLU A 1 416 ? 33.687 -40.279 -66.741 1.00 27.19 416 GLU A O 1
ATOM 3324 N N . VAL A 1 417 ? 34.625 -38.448 -67.439 1.00 30.61 417 VAL A N 1
ATOM 3325 C CA . VAL A 1 417 ? 35.473 -37.248 -67.621 1.00 30.61 417 VAL A CA 1
ATOM 3326 C C . VAL A 1 417 ? 34.641 -36.230 -68.453 1.00 30.61 417 VAL A C 1
ATOM 3328 O O . VAL A 1 417 ? 33.833 -36.652 -69.271 1.00 30.61 417 VAL A O 1
ATOM 3331 N N . GLN A 1 418 ? 34.913 -34.920 -68.281 1.00 28.77 418 GLN A N 1
ATOM 3332 C CA . GLN A 1 418 ? 34.620 -33.775 -69.193 1.00 28.77 418 GLN A CA 1
ATOM 3333 C C . GLN A 1 418 ? 33.139 -33.351 -69.419 1.00 28.77 418 GLN A C 1
ATOM 3335 O O . GLN A 1 418 ? 32.243 -34.174 -69.446 1.00 28.77 418 GLN A O 1
ATOM 3340 N N . THR A 1 419 ? 32.761 -32.071 -69.566 1.00 26.86 419 THR A N 1
ATOM 3341 C CA . THR A 1 419 ? 33.503 -30.830 -69.878 1.00 26.86 419 THR A CA 1
ATOM 3342 C C . THR A 1 419 ? 32.689 -29.575 -69.475 1.00 26.86 419 THR A C 1
ATOM 3344 O O . THR A 1 419 ? 31.493 -29.473 -69.725 1.00 26.86 419 THR A O 1
ATOM 3347 N N . LYS A 1 420 ? 33.388 -28.595 -68.883 1.00 28.53 420 LYS A N 1
ATOM 3348 C CA . LYS A 1 420 ? 33.135 -27.124 -68.858 1.00 28.53 420 LYS A CA 1
ATOM 3349 C C . LYS A 1 420 ? 33.431 -26.502 -70.259 1.00 28.53 420 LYS A C 1
ATOM 3351 O O . LYS A 1 420 ? 33.784 -27.306 -71.119 1.00 28.53 420 LYS A O 1
ATOM 3356 N N . PRO A 1 421 ? 33.448 -25.161 -70.531 1.00 37.31 421 PRO A N 1
ATOM 3357 C CA . PRO A 1 421 ? 33.414 -23.952 -69.659 1.00 37.31 421 PRO A CA 1
ATOM 3358 C C . PRO A 1 421 ? 32.446 -22.828 -70.142 1.00 37.31 421 PRO A C 1
ATOM 3360 O O . PRO A 1 421 ? 31.886 -22.928 -71.221 1.00 37.31 421 PRO A O 1
ATOM 3363 N N . GLY A 1 422 ? 32.067 -21.809 -69.352 1.00 24.27 422 GLY A N 1
ATOM 3364 C CA . GLY A 1 422 ? 32.819 -20.592 -68.951 1.00 24.27 422 GLY A CA 1
ATOM 3365 C C . GLY A 1 422 ? 32.204 -19.374 -69.682 1.00 24.27 422 GLY A C 1
ATOM 3366 O O . GLY A 1 422 ? 31.644 -19.561 -70.749 1.00 24.27 422 GLY A O 1
ATOM 3367 N N . ALA A 1 423 ? 32.212 -18.116 -69.245 1.00 26.05 423 ALA A N 1
ATOM 3368 C CA . ALA A 1 423 ? 32.698 -17.391 -68.076 1.00 26.05 423 ALA A CA 1
ATOM 3369 C C . ALA A 1 423 ? 32.127 -15.943 -68.163 1.00 26.05 423 ALA A C 1
ATOM 3371 O O . ALA A 1 423 ? 31.755 -15.533 -69.258 1.00 26.05 423 ALA A O 1
ATOM 3372 N N . GLN A 1 424 ? 32.186 -15.179 -67.053 1.00 26.23 424 GLN A N 1
ATOM 3373 C CA . GLN A 1 424 ? 32.240 -13.692 -66.985 1.00 26.23 424 GLN A CA 1
ATOM 3374 C C . GLN A 1 424 ? 30.963 -12.914 -67.408 1.00 26.23 424 GLN A C 1
ATOM 3376 O O . GLN A 1 424 ? 30.238 -13.339 -68.286 1.00 26.23 424 GLN A O 1
ATOM 3381 N N . GLU A 1 425 ? 30.551 -11.772 -66.843 1.00 26.05 425 GLU A N 1
ATOM 3382 C CA . GLU A 1 425 ? 31.185 -10.737 -66.014 1.00 26.05 425 GLU A CA 1
ATOM 3383 C C . GLU A 1 425 ? 30.065 -9.844 -65.390 1.00 26.05 425 GLU A C 1
ATOM 3385 O O . GLU A 1 425 ? 29.049 -9.615 -66.032 1.00 26.05 425 GLU A O 1
ATOM 3390 N N . ARG A 1 426 ? 30.110 -9.518 -64.084 1.00 25.98 426 ARG A N 1
ATOM 3391 C CA . ARG A 1 426 ? 30.453 -8.202 -63.470 1.00 25.98 426 ARG A CA 1
ATOM 3392 C C . ARG A 1 426 ? 29.312 -7.172 -63.265 1.00 25.98 426 ARG A C 1
ATOM 3394 O O . ARG A 1 426 ? 28.644 -6.773 -64.205 1.00 25.98 426 ARG A O 1
ATOM 3401 N N . HIS A 1 427 ? 29.306 -6.652 -62.025 1.00 23.45 427 HIS A N 1
ATOM 3402 C CA . HIS A 1 427 ? 28.860 -5.331 -61.526 1.00 23.45 427 HIS A CA 1
ATOM 3403 C C . HIS A 1 427 ? 27.356 -5.007 -61.513 1.00 23.45 427 HIS A C 1
ATOM 3405 O O . HIS A 1 427 ? 26.632 -5.380 -62.418 1.00 23.45 427 HIS A O 1
ATOM 3411 N N . SER A 1 428 ? 26.784 -4.219 -60.600 1.00 23.14 428 SER A N 1
ATOM 3412 C CA . SER A 1 428 ? 27.041 -3.708 -59.237 1.00 23.14 428 SER A CA 1
ATOM 3413 C C . SER A 1 428 ? 25.866 -2.742 -58.980 1.00 23.14 428 SER A C 1
ATOM 3415 O O . SER A 1 428 ? 25.513 -2.030 -59.914 1.00 23.14 428 SER A O 1
ATOM 3417 N N . SER A 1 429 ? 25.376 -2.642 -57.729 1.00 24.70 429 SER A N 1
ATOM 3418 C CA . SER A 1 429 ? 24.761 -1.438 -57.091 1.00 24.70 429 SER A CA 1
ATOM 3419 C C . SER A 1 429 ? 23.501 -0.802 -57.734 1.00 24.70 429 SER A C 1
ATOM 3421 O O . SER A 1 429 ? 23.346 -0.770 -58.940 1.00 24.70 429 SER A O 1
ATOM 3423 N N . SER A 1 430 ? 22.544 -0.183 -57.047 1.00 24.53 430 SER A N 1
ATOM 3424 C CA . SER A 1 430 ? 22.257 0.105 -55.638 1.00 24.53 430 SER A CA 1
ATOM 3425 C C . SER A 1 430 ? 20.965 0.930 -55.646 1.00 24.53 430 SER A C 1
ATOM 3427 O O . SER A 1 430 ? 20.896 1.888 -56.408 1.00 24.53 430 SER A O 1
ATOM 3429 N N . THR A 1 431 ? 20.011 0.637 -54.766 1.00 26.89 431 THR A N 1
ATOM 3430 C CA . THR A 1 431 ? 19.103 1.646 -54.188 1.00 26.89 431 THR A CA 1
ATOM 3431 C C . THR A 1 431 ? 18.633 1.133 -52.822 1.00 26.89 431 THR A C 1
ATOM 3433 O O . THR A 1 431 ? 17.720 0.312 -52.745 1.00 26.89 431 THR A O 1
ATOM 3436 N N . SER A 1 432 ? 19.304 1.568 -51.750 1.00 26.95 432 SER A N 1
ATOM 3437 C CA . SER A 1 432 ? 18.625 2.072 -50.542 1.00 26.95 432 SER A CA 1
ATOM 3438 C C . SER A 1 432 ? 18.169 3.500 -50.876 1.00 26.95 432 SER A C 1
ATOM 3440 O O . SER A 1 432 ? 18.781 4.123 -51.736 1.00 26.95 432 SER A O 1
ATOM 3442 N N . GLU A 1 433 ? 17.088 4.079 -50.371 1.00 29.42 433 GLU A N 1
ATOM 3443 C CA . GLU A 1 433 ? 16.524 4.213 -49.017 1.00 29.42 433 GLU A CA 1
ATOM 3444 C C . GLU A 1 433 ? 14.977 4.265 -49.193 1.00 29.42 433 GLU A C 1
ATOM 3446 O O . GLU A 1 433 ? 14.509 4.511 -50.299 1.00 29.42 433 GLU A O 1
ATOM 3451 N N . GLN A 1 434 ? 14.049 3.999 -48.270 1.00 27.66 434 GLN A N 1
ATOM 3452 C CA . GLN A 1 434 ? 13.935 4.219 -46.828 1.00 27.66 434 GLN A CA 1
ATOM 3453 C C . GLN A 1 434 ? 12.672 3.422 -46.397 1.00 27.66 434 GLN A C 1
ATOM 3455 O O . GLN A 1 434 ? 11.630 3.496 -47.042 1.00 27.66 434 GLN A O 1
ATOM 3460 N N . GLU A 1 435 ? 12.822 2.399 -45.561 1.00 28.81 435 GLU A N 1
ATOM 3461 C CA . GLU A 1 435 ? 12.378 2.330 -44.158 1.00 28.81 435 GLU A CA 1
ATOM 3462 C C . GLU A 1 435 ? 10.867 2.386 -43.831 1.00 28.81 435 GLU A C 1
ATOM 3464 O O . GLU A 1 435 ? 10.168 3.373 -44.032 1.00 28.81 435 GLU A O 1
ATOM 3469 N N . SER A 1 436 ? 10.478 1.327 -43.104 1.00 29.17 436 SER A N 1
ATOM 3470 C CA . SER A 1 436 ? 9.487 1.280 -42.020 1.00 29.17 436 SER A CA 1
ATOM 3471 C C . SER A 1 436 ? 8.018 1.028 -42.372 1.00 29.17 436 SER A C 1
ATOM 3473 O O . SER A 1 436 ? 7.234 1.946 -42.561 1.00 29.17 436 SER A O 1
ATOM 3475 N N . MET A 1 437 ? 7.600 -0.241 -42.286 1.00 29.61 437 MET A N 1
ATOM 3476 C CA . MET A 1 437 ? 6.684 -0.728 -41.235 1.00 29.61 437 MET A CA 1
ATOM 3477 C C . MET A 1 437 ? 6.378 -2.228 -41.415 1.00 29.61 437 MET A C 1
ATOM 3479 O O . MET A 1 437 ? 6.314 -2.734 -42.530 1.00 29.61 437 MET A O 1
ATOM 3483 N N . ASN A 1 438 ? 6.102 -2.893 -40.289 1.00 27.80 438 ASN A N 1
ATOM 3484 C CA . ASN A 1 438 ? 5.670 -4.287 -40.106 1.00 27.80 438 ASN A CA 1
ATOM 3485 C C . ASN A 1 438 ? 6.764 -5.357 -39.971 1.00 27.80 438 ASN A C 1
ATOM 3487 O O . ASN A 1 438 ? 7.067 -6.123 -40.883 1.00 27.80 438 ASN A O 1
ATOM 3491 N N . LEU A 1 439 ? 7.226 -5.509 -38.727 1.00 33.78 439 LEU A N 1
ATOM 3492 C CA . LEU A 1 439 ? 7.668 -6.792 -38.187 1.00 33.78 439 LEU A CA 1
ATOM 3493 C C . LEU A 1 439 ? 6.502 -7.793 -38.246 1.00 33.78 439 LEU A C 1
ATOM 3495 O O . LEU A 1 439 ? 5.618 -7.792 -37.388 1.00 33.78 439 LEU A O 1
ATOM 3499 N N . ARG A 1 440 ? 6.494 -8.658 -39.264 1.00 31.73 440 ARG A N 1
ATOM 3500 C CA . ARG A 1 440 ? 5.764 -9.929 -39.215 1.00 31.73 440 ARG A CA 1
ATOM 3501 C C . ARG A 1 440 ? 6.424 -10.972 -40.115 1.00 31.73 440 ARG A C 1
ATOM 3503 O O . ARG A 1 440 ? 6.405 -10.846 -41.332 1.00 31.73 440 ARG A O 1
ATOM 3510 N N . ASN A 1 441 ? 6.979 -11.994 -39.465 1.00 40.19 441 ASN A N 1
ATOM 3511 C CA . ASN A 1 441 ? 7.242 -13.358 -39.928 1.00 40.19 441 ASN A CA 1
ATOM 3512 C C . ASN A 1 441 ? 7.362 -13.590 -41.440 1.00 40.19 441 ASN A C 1
ATOM 3514 O O . ASN A 1 441 ? 6.332 -13.744 -42.090 1.00 40.19 441 ASN A O 1
ATOM 3518 N N . LYS A 1 442 ? 8.584 -13.851 -41.928 1.00 31.59 442 LYS A N 1
ATOM 3519 C CA . LYS A 1 442 ? 8.874 -14.997 -42.814 1.00 31.59 442 LYS A CA 1
ATOM 3520 C C . LYS A 1 442 ? 10.307 -15.474 -42.588 1.00 31.59 442 LYS A C 1
ATOM 3522 O O . LYS A 1 442 ? 11.253 -14.723 -42.789 1.00 31.59 442 LYS A O 1
ATOM 3527 N N . GLY A 1 443 ? 10.445 -16.732 -42.178 1.00 40.91 443 GLY A N 1
ATOM 3528 C CA . GLY A 1 443 ? 11.722 -17.425 -42.189 1.00 40.91 443 GLY A CA 1
ATOM 3529 C C . GLY A 1 443 ? 12.217 -17.616 -43.620 1.00 40.91 443 GLY A C 1
ATOM 3530 O O . GLY A 1 443 ? 11.462 -18.030 -44.500 1.00 40.91 443 GLY A O 1
ATOM 3531 N N . THR A 1 444 ? 13.503 -17.365 -43.830 1.00 32.59 444 THR A N 1
ATOM 3532 C CA . THR A 1 444 ? 14.245 -17.853 -44.991 1.00 32.59 444 THR A CA 1
ATOM 3533 C C . THR A 1 444 ? 15.475 -18.587 -44.497 1.00 32.59 444 THR A C 1
ATOM 3535 O O . THR A 1 444 ? 16.451 -18.009 -44.030 1.00 32.59 444 THR A O 1
ATOM 3538 N N . ARG A 1 445 ? 15.368 -19.908 -44.600 1.00 41.88 445 ARG A N 1
ATOM 3539 C CA . ARG A 1 445 ? 16.414 -20.902 -44.417 1.00 41.88 445 ARG A CA 1
ATOM 3540 C C . ARG A 1 445 ? 17.469 -20.704 -45.511 1.00 41.88 445 ARG A C 1
ATOM 3542 O O . ARG A 1 445 ? 17.219 -21.066 -46.657 1.00 41.88 445 ARG A O 1
ATOM 3549 N N . LEU A 1 446 ? 18.639 -20.169 -45.167 1.00 32.09 446 LEU A N 1
ATOM 3550 C CA . LEU A 1 446 ? 19.834 -20.269 -46.006 1.00 32.09 446 LEU A CA 1
ATOM 3551 C C . LEU A 1 446 ? 20.727 -21.377 -45.452 1.00 32.09 446 LEU A C 1
ATOM 3553 O O . LEU A 1 446 ? 21.321 -21.264 -44.384 1.00 32.09 446 LEU A O 1
ATOM 3557 N N . LYS A 1 447 ? 20.771 -22.486 -46.194 1.00 44.41 447 LYS A N 1
ATOM 3558 C CA . LYS A 1 447 ? 21.797 -23.515 -46.054 1.00 44.41 447 LYS A CA 1
ATOM 3559 C C . LYS A 1 447 ? 23.100 -22.950 -46.614 1.00 44.41 447 LYS A C 1
ATOM 3561 O O . LYS A 1 447 ? 23.215 -22.799 -47.825 1.00 44.41 447 LYS A O 1
ATOM 3566 N N . THR A 1 448 ? 24.091 -22.762 -45.755 1.00 30.91 448 THR A N 1
ATOM 3567 C CA . THR A 1 448 ? 25.497 -22.785 -46.169 1.00 30.91 448 THR A CA 1
ATOM 3568 C C . THR A 1 448 ? 26.277 -23.459 -45.059 1.00 30.91 448 THR A C 1
ATOM 3570 O O . THR A 1 448 ? 26.383 -22.944 -43.951 1.00 30.91 448 THR A O 1
ATOM 3573 N N . GLY A 1 449 ? 26.717 -24.685 -45.332 1.00 42.81 449 GLY A N 1
ATOM 3574 C CA . GLY A 1 449 ? 27.491 -25.475 -44.394 1.00 42.81 449 GLY A CA 1
ATOM 3575 C C . GLY A 1 449 ? 28.930 -25.000 -44.378 1.00 42.81 449 GLY A C 1
ATOM 3576 O O . GLY A 1 449 ? 29.611 -25.130 -45.385 1.00 42.81 449 GLY A O 1
ATOM 3577 N N . THR A 1 450 ? 29.391 -24.491 -43.240 1.00 36.84 450 THR A N 1
ATOM 3578 C CA . THR A 1 450 ? 30.727 -24.737 -42.678 1.00 36.84 450 THR A CA 1
ATOM 3579 C C . THR A 1 450 ? 30.723 -24.231 -41.229 1.00 36.84 450 THR A C 1
ATOM 3581 O O . THR A 1 450 ? 30.259 -23.124 -40.983 1.00 36.84 450 THR A O 1
ATOM 3584 N N . ASN A 1 451 ? 31.280 -25.026 -40.307 1.00 32.53 451 ASN A N 1
ATOM 3585 C CA . ASN A 1 451 ? 31.714 -24.681 -38.936 1.00 32.53 451 ASN A CA 1
ATOM 3586 C C . ASN A 1 451 ? 30.766 -25.035 -37.769 1.00 32.53 451 ASN A C 1
ATOM 3588 O O . ASN A 1 451 ? 29.951 -24.250 -37.300 1.00 32.53 451 ASN A O 1
ATOM 3592 N N . MET A 1 452 ? 31.001 -26.231 -37.222 1.00 39.06 452 MET A N 1
ATOM 3593 C CA . MET A 1 452 ? 30.407 -26.848 -36.022 1.00 39.06 452 MET A CA 1
ATOM 3594 C C . MET A 1 452 ? 30.764 -26.170 -34.674 1.00 39.06 452 MET A C 1
ATOM 3596 O O . MET A 1 452 ? 30.695 -26.819 -33.642 1.00 39.06 452 MET A O 1
ATOM 3600 N N . ILE A 1 453 ? 31.169 -24.893 -34.638 1.00 42.03 453 ILE A N 1
ATOM 3601 C CA . ILE A 1 453 ? 31.623 -24.241 -33.382 1.00 42.03 453 ILE A CA 1
ATOM 3602 C C . ILE A 1 453 ? 30.856 -22.942 -33.065 1.00 42.03 453 ILE A C 1
ATOM 3604 O O . ILE A 1 453 ? 30.851 -22.491 -31.925 1.00 42.03 453 ILE A O 1
ATOM 3608 N N . THR A 1 454 ? 30.128 -22.357 -34.020 1.00 40.53 454 THR A N 1
ATOM 3609 C CA . THR A 1 454 ? 29.376 -21.106 -33.793 1.00 40.53 454 THR A CA 1
ATOM 3610 C C . THR A 1 454 ? 27.907 -21.310 -33.418 1.00 40.53 454 THR A C 1
ATOM 3612 O O . THR A 1 454 ? 27.302 -20.390 -32.880 1.00 40.53 454 THR A O 1
ATOM 3615 N N . ASN A 1 455 ? 27.324 -22.492 -33.642 1.00 44.25 455 ASN A N 1
ATOM 3616 C CA . ASN A 1 455 ? 25.896 -22.726 -33.372 1.00 44.25 455 ASN A CA 1
ATOM 3617 C C . ASN A 1 455 ? 25.545 -22.745 -31.877 1.00 44.25 455 ASN A C 1
ATOM 3619 O O . ASN A 1 455 ? 24.446 -22.331 -31.522 1.00 44.25 455 ASN A O 1
ATOM 3623 N N . ASP A 1 456 ? 26.465 -23.151 -30.998 1.00 45.75 456 ASP A N 1
ATOM 3624 C CA . ASP A 1 456 ? 26.177 -23.233 -29.560 1.00 45.75 456 ASP A CA 1
ATOM 3625 C C . ASP A 1 456 ? 26.050 -21.858 -28.890 1.00 45.75 456 ASP A C 1
ATOM 3627 O O . ASP A 1 456 ? 25.263 -21.712 -27.960 1.00 45.75 456 ASP A O 1
ATOM 3631 N N . ILE A 1 457 ? 26.773 -20.841 -29.378 1.00 48.19 457 ILE A N 1
ATOM 3632 C CA . ILE A 1 457 ? 26.772 -19.490 -28.789 1.00 48.19 457 ILE A CA 1
ATOM 3633 C C . ILE A 1 457 ? 25.500 -18.722 -29.189 1.00 48.19 457 ILE A C 1
ATOM 3635 O O . ILE A 1 457 ? 24.855 -18.105 -28.342 1.00 48.19 457 ILE A O 1
ATOM 3639 N N . TYR A 1 458 ? 25.079 -18.818 -30.455 1.00 48.72 458 TYR A N 1
ATOM 3640 C CA . TYR A 1 458 ? 23.829 -18.197 -30.916 1.00 48.72 458 TYR A CA 1
ATOM 3641 C C . TYR A 1 458 ? 22.582 -18.910 -30.371 1.00 48.72 458 TYR A C 1
ATOM 3643 O O . TYR A 1 458 ? 21.603 -18.245 -30.040 1.00 48.72 458 TYR A O 1
ATOM 3651 N N . ALA A 1 459 ? 22.631 -20.236 -30.191 1.00 55.47 459 ALA A N 1
ATOM 3652 C CA . ALA A 1 459 ? 21.541 -20.988 -29.570 1.00 55.47 459 ALA A CA 1
ATOM 3653 C C . ALA A 1 459 ? 21.377 -20.658 -28.075 1.00 55.47 459 ALA A C 1
ATOM 3655 O O . ALA A 1 459 ? 20.253 -20.628 -27.577 1.00 55.47 459 ALA A O 1
ATOM 3656 N N . THR A 1 460 ? 22.462 -20.370 -27.339 1.00 61.22 460 THR A N 1
ATOM 3657 C CA . THR A 1 460 ? 22.349 -19.932 -25.936 1.00 61.22 460 THR A CA 1
ATOM 3658 C C . THR A 1 460 ? 21.696 -18.561 -25.794 1.00 61.22 460 THR A C 1
ATOM 3660 O O . THR A 1 460 ? 20.861 -18.390 -24.906 1.00 61.22 460 THR A O 1
ATOM 3663 N N . ASP A 1 461 ? 22.009 -17.615 -26.681 1.00 68.56 461 ASP A N 1
ATOM 3664 C CA . ASP A 1 461 ? 21.370 -16.295 -26.675 1.00 68.56 461 ASP A CA 1
ATOM 3665 C C . ASP A 1 461 ? 19.886 -16.389 -27.061 1.00 68.56 461 ASP A C 1
ATOM 3667 O O . ASP A 1 461 ? 19.042 -15.754 -26.428 1.00 68.56 461 ASP A O 1
ATOM 3671 N N . GLU A 1 462 ? 19.541 -17.247 -28.024 1.00 74.38 462 GLU A N 1
ATOM 3672 C CA . GLU A 1 462 ? 18.153 -17.507 -28.425 1.00 74.38 462 GLU A CA 1
ATOM 3673 C C . GLU A 1 462 ? 17.326 -18.137 -27.290 1.00 74.38 462 GLU A C 1
ATOM 3675 O O . GLU A 1 462 ? 16.221 -17.674 -27.003 1.00 74.38 462 GLU A O 1
ATOM 3680 N N . VAL A 1 463 ? 17.877 -19.114 -26.556 1.00 75.62 463 VAL A N 1
ATOM 3681 C CA . VAL A 1 463 ? 17.213 -19.702 -25.376 1.00 75.62 463 VAL A CA 1
ATOM 3682 C C . VAL A 1 463 ? 17.016 -18.664 -24.269 1.00 75.62 463 VAL A C 1
ATOM 3684 O O . VAL A 1 463 ? 15.956 -18.632 -23.643 1.00 75.62 463 VAL A O 1
ATOM 3687 N N . VAL A 1 464 ? 17.996 -17.789 -24.016 1.00 77.44 464 VAL A N 1
ATOM 3688 C CA . VAL A 1 464 ? 17.868 -16.725 -23.002 1.00 77.44 464 VAL A CA 1
ATOM 3689 C C . VAL A 1 464 ? 16.792 -15.710 -23.395 1.00 77.44 464 VAL A C 1
ATOM 3691 O O . VAL A 1 464 ? 16.013 -15.284 -22.538 1.00 77.44 464 VAL A O 1
ATOM 3694 N N . VAL A 1 465 ? 16.707 -15.342 -24.676 1.00 79.56 465 VAL A N 1
ATOM 3695 C CA . VAL A 1 465 ? 15.664 -14.444 -25.193 1.00 79.56 465 VAL A CA 1
ATOM 3696 C C . VAL A 1 465 ? 14.282 -15.088 -25.075 1.00 79.56 465 VAL A C 1
ATOM 3698 O O . VAL A 1 465 ? 13.384 -14.468 -24.504 1.00 79.56 465 VAL A O 1
ATOM 3701 N N . LEU A 1 466 ? 14.124 -16.343 -25.509 1.00 76.62 466 LEU A N 1
ATOM 3702 C CA . LEU A 1 466 ? 12.858 -17.077 -25.410 1.00 76.62 466 LEU A CA 1
ATOM 3703 C C . LEU A 1 466 ? 12.413 -17.271 -23.953 1.00 76.62 466 LEU A C 1
ATOM 3705 O O . LEU A 1 466 ? 11.230 -17.122 -23.653 1.00 76.62 466 LEU A O 1
ATOM 3709 N N . ARG A 1 467 ? 13.346 -17.526 -23.023 1.00 81.19 467 ARG A N 1
ATOM 3710 C CA . ARG A 1 467 ? 13.047 -17.628 -21.581 1.00 81.19 467 ARG A CA 1
ATOM 3711 C C . ARG A 1 467 ? 12.567 -16.302 -20.995 1.00 81.19 467 ARG A C 1
ATOM 3713 O O . ARG A 1 467 ? 11.578 -16.290 -20.270 1.00 81.19 467 ARG A O 1
ATOM 3720 N N . ARG A 1 468 ? 13.214 -15.183 -21.340 1.00 81.62 468 ARG A N 1
ATOM 3721 C CA . ARG A 1 468 ? 12.775 -13.843 -20.902 1.00 81.62 468 ARG A CA 1
ATOM 3722 C C . ARG A 1 468 ? 11.419 -13.460 -21.490 1.00 81.62 468 ARG A C 1
ATOM 3724 O O . ARG A 1 468 ? 10.614 -12.815 -20.821 1.00 81.62 468 ARG A O 1
ATOM 3731 N N . GLU A 1 469 ? 11.157 -13.826 -22.741 1.00 80.81 469 GLU A N 1
ATOM 3732 C CA . GLU A 1 469 ? 9.875 -13.552 -23.390 1.00 80.81 469 GLU A CA 1
ATOM 3733 C C . GLU A 1 469 ? 8.743 -14.413 -22.809 1.00 80.81 469 GLU A C 1
ATOM 3735 O O . GLU A 1 469 ? 7.637 -13.907 -22.595 1.00 80.81 469 GLU A O 1
ATOM 3740 N N . LEU A 1 470 ? 9.040 -15.670 -22.459 1.00 81.25 470 LEU A N 1
ATOM 3741 C CA . LEU A 1 470 ? 8.138 -16.554 -21.724 1.00 81.25 470 LEU A CA 1
ATOM 3742 C C . LEU A 1 470 ? 7.802 -15.980 -20.341 1.00 81.25 470 LEU A C 1
ATOM 3744 O O . LEU A 1 470 ? 6.625 -15.775 -20.055 1.00 81.25 470 LEU A O 1
ATOM 3748 N N . GLU A 1 471 ? 8.811 -15.619 -19.544 1.00 83.94 471 GLU A N 1
ATOM 3749 C CA . GLU A 1 471 ? 8.639 -15.019 -18.211 1.00 83.94 471 GLU A CA 1
ATOM 3750 C C . GLU A 1 471 ? 7.799 -13.733 -18.277 1.00 83.94 471 GLU A C 1
ATOM 3752 O O . GLU A 1 471 ? 6.829 -13.555 -17.537 1.00 83.94 471 GLU A O 1
ATOM 3757 N N . LYS A 1 472 ? 8.093 -12.849 -19.239 1.00 83.25 472 LYS A N 1
ATOM 3758 C CA . LYS A 1 472 ? 7.299 -11.635 -19.475 1.00 83.25 472 LYS A CA 1
ATOM 3759 C C . LYS A 1 472 ? 5.847 -11.962 -19.833 1.00 83.25 472 LYS A C 1
ATOM 3761 O O . LYS A 1 472 ? 4.932 -11.258 -19.392 1.00 83.25 472 LYS A O 1
ATOM 3766 N N . SER A 1 473 ? 5.613 -12.984 -20.656 1.00 76.31 473 SER A N 1
ATOM 3767 C CA . SER A 1 473 ? 4.265 -13.387 -21.062 1.00 76.31 473 SER A CA 1
ATOM 3768 C C . SER A 1 473 ? 3.482 -14.023 -19.907 1.00 76.31 473 SER A C 1
ATOM 3770 O O . SER A 1 473 ? 2.294 -13.730 -19.767 1.00 76.31 473 SER A O 1
ATOM 3772 N N . GLU A 1 474 ? 4.136 -14.815 -19.056 1.00 81.12 474 GLU A N 1
ATOM 3773 C CA . GLU A 1 474 ? 3.562 -15.413 -17.842 1.00 81.12 474 GLU A CA 1
ATOM 3774 C C . GLU A 1 474 ? 3.184 -14.344 -16.808 1.00 81.12 474 GLU A C 1
ATOM 3776 O O . GLU A 1 474 ? 2.038 -14.315 -16.356 1.00 81.12 474 GLU A O 1
ATOM 3781 N N . LEU A 1 475 ? 4.073 -13.383 -16.533 1.00 83.62 475 LEU A N 1
ATOM 3782 C CA . LEU A 1 475 ? 3.781 -12.246 -15.649 1.00 83.62 475 LEU A CA 1
ATOM 3783 C C . LEU A 1 475 ? 2.626 -11.387 -16.181 1.00 83.62 475 LEU A C 1
ATOM 3785 O O . LEU A 1 475 ? 1.722 -11.005 -15.438 1.00 83.62 475 LEU A O 1
ATOM 3789 N N . THR A 1 476 ? 2.610 -11.112 -17.491 1.00 77.56 476 THR A N 1
ATOM 3790 C CA . THR A 1 476 ? 1.518 -10.346 -18.116 1.00 77.56 476 THR A CA 1
ATOM 3791 C C . THR A 1 476 ? 0.183 -11.084 -17.989 1.00 77.56 476 THR A C 1
ATOM 3793 O O . THR A 1 476 ? -0.842 -10.460 -17.719 1.00 77.56 476 THR A O 1
ATOM 3796 N N . ARG A 1 477 ? 0.181 -12.411 -18.168 1.00 87.12 477 ARG A N 1
ATOM 3797 C CA . ARG A 1 477 ? -1.007 -13.249 -17.980 1.00 87.12 477 ARG A CA 1
ATOM 3798 C C . ARG A 1 477 ? -1.493 -13.206 -16.531 1.00 87.12 477 ARG A C 1
ATOM 3800 O O . ARG A 1 477 ? -2.691 -13.057 -16.317 1.00 87.12 477 ARG A O 1
ATOM 3807 N N . GLU A 1 478 ? -0.598 -13.305 -15.548 1.00 85.06 478 GLU A N 1
ATOM 3808 C CA . GLU A 1 478 ? -0.970 -13.271 -14.128 1.00 85.06 478 GLU A CA 1
ATOM 3809 C C . GLU A 1 478 ? -1.618 -11.932 -13.736 1.00 85.06 478 GLU A C 1
ATOM 3811 O O . GLU A 1 478 ? -2.661 -11.913 -13.079 1.00 85.06 478 GLU A O 1
ATOM 3816 N N . VAL A 1 479 ? -1.055 -10.811 -14.197 1.00 86.00 479 VAL A N 1
ATOM 3817 C CA . VAL A 1 479 ? -1.629 -9.472 -13.976 1.00 86.00 479 VAL A CA 1
ATOM 3818 C C . VAL A 1 479 ? -3.009 -9.346 -14.626 1.00 86.00 479 VAL A C 1
ATOM 3820 O O . VAL A 1 479 ? -3.943 -8.846 -13.997 1.00 86.00 479 VAL A O 1
ATOM 3823 N N . LEU A 1 480 ? -3.170 -9.835 -15.860 1.00 79.44 480 LEU A N 1
ATOM 3824 C CA . LEU A 1 480 ? -4.463 -9.831 -16.549 1.00 79.44 480 LEU A CA 1
ATOM 3825 C C . LEU A 1 480 ? -5.499 -10.712 -15.842 1.00 79.44 480 LEU A C 1
ATOM 3827 O O . LEU A 1 480 ? -6.653 -10.307 -15.729 1.00 79.44 480 LEU A O 1
ATOM 3831 N N . GLN A 1 481 ? -5.095 -11.871 -15.316 1.00 84.06 481 GLN A N 1
ATOM 3832 C CA . GLN A 1 481 ? -5.975 -12.752 -14.549 1.00 84.06 481 GLN A CA 1
ATOM 3833 C C . GLN A 1 481 ? -6.459 -12.083 -13.258 1.00 84.06 481 GLN A C 1
ATOM 3835 O O . GLN A 1 481 ? -7.646 -12.159 -12.947 1.00 84.06 481 GLN A O 1
ATOM 3840 N N . LYS A 1 482 ? -5.574 -11.389 -12.527 1.00 85.88 482 LYS A N 1
ATOM 3841 C CA . LYS A 1 482 ? -5.958 -10.621 -11.330 1.00 85.88 482 LYS A CA 1
ATOM 3842 C C . LYS A 1 482 ? -6.959 -9.516 -11.677 1.00 85.88 482 LYS A C 1
ATOM 3844 O O . LYS A 1 482 ? -8.021 -9.452 -11.068 1.00 85.88 482 LYS A O 1
ATOM 3849 N N . ALA A 1 483 ? -6.687 -8.736 -12.725 1.00 75.06 483 ALA A N 1
ATOM 3850 C CA . ALA A 1 483 ? -7.598 -7.688 -13.194 1.00 75.06 483 ALA A CA 1
ATOM 3851 C C . ALA A 1 483 ? -8.963 -8.233 -13.671 1.00 75.06 483 ALA A C 1
ATOM 3853 O O . ALA A 1 483 ? -9.996 -7.576 -13.501 1.00 75.06 483 ALA A O 1
ATOM 3854 N N . CYS A 1 484 ? -8.977 -9.434 -14.258 1.00 78.62 484 CYS A N 1
ATOM 3855 C CA . CYS A 1 484 ? -10.200 -10.138 -14.639 1.00 78.62 484 CYS A CA 1
ATOM 3856 C C . CYS A 1 484 ? -11.008 -10.554 -13.405 1.00 78.62 484 CYS A C 1
ATOM 3858 O O . CYS A 1 484 ? -12.201 -10.267 -13.331 1.00 78.62 484 CYS A O 1
ATOM 3860 N N . ASN A 1 485 ? -10.358 -11.150 -12.402 1.00 80.19 485 ASN A N 1
ATOM 3861 C CA . ASN A 1 485 ? -11.009 -11.558 -11.156 1.00 80.19 485 ASN A CA 1
ATOM 3862 C C . ASN A 1 485 ? -11.614 -10.356 -10.410 1.00 80.19 485 ASN A C 1
ATOM 3864 O O . ASN A 1 485 ? -12.777 -10.404 -10.020 1.00 80.19 485 ASN A O 1
ATOM 3868 N N . GLU A 1 486 ? -10.884 -9.243 -10.304 1.00 83.25 486 GLU A N 1
ATOM 3869 C CA . GLU A 1 486 ? -11.396 -7.994 -9.716 1.00 83.25 486 GLU A CA 1
ATOM 3870 C C . GLU A 1 486 ? -12.624 -7.457 -10.474 1.00 83.25 486 GLU A C 1
ATOM 3872 O O . GLU A 1 486 ? -13.594 -6.973 -9.881 1.00 83.25 486 GLU A O 1
ATOM 3877 N N . SER A 1 487 ? -12.616 -7.561 -11.807 1.00 75.81 487 SER A N 1
ATOM 3878 C CA . SER A 1 487 ? -13.747 -7.147 -12.644 1.00 75.81 487 SER A CA 1
ATOM 3879 C C . SER A 1 487 ? -14.967 -8.050 -12.435 1.00 75.81 487 SER A C 1
ATOM 3881 O O . SER A 1 487 ? -16.092 -7.544 -12.364 1.00 75.81 487 SER A O 1
ATOM 3883 N N . VAL A 1 488 ? -14.756 -9.360 -12.269 1.00 77.19 488 VAL A N 1
ATOM 3884 C CA . VAL A 1 488 ? -15.797 -10.337 -11.916 1.00 77.19 488 VAL A CA 1
ATOM 3885 C C . VAL A 1 488 ? -16.385 -10.032 -10.541 1.00 77.19 488 VAL A C 1
ATOM 3887 O O . VAL A 1 488 ? -17.604 -9.915 -10.425 1.00 77.19 488 VAL A O 1
ATOM 3890 N N . GLU A 1 489 ? -15.559 -9.819 -9.517 1.00 83.12 489 GLU A N 1
ATOM 3891 C CA . GLU A 1 489 ? -16.015 -9.465 -8.165 1.00 83.12 489 GLU A CA 1
ATOM 3892 C C . GLU A 1 489 ? -16.864 -8.188 -8.173 1.00 83.12 489 GLU A C 1
ATOM 3894 O O . GLU A 1 489 ? -17.958 -8.141 -7.600 1.00 83.12 489 GLU A O 1
ATOM 3899 N N . LYS A 1 490 ? -16.426 -7.167 -8.916 1.00 81.19 490 LYS A N 1
ATOM 3900 C CA . LYS A 1 490 ? -17.187 -5.928 -9.100 1.00 81.19 490 LYS A CA 1
ATOM 3901 C C . LYS A 1 490 ? -18.519 -6.164 -9.815 1.00 81.19 490 LYS A C 1
ATOM 3903 O O . LYS A 1 490 ? -19.532 -5.578 -9.428 1.00 81.19 490 LYS A O 1
ATOM 3908 N N . ALA A 1 491 ? -18.550 -7.018 -10.837 1.00 73.19 491 ALA A N 1
ATOM 3909 C CA . ALA A 1 491 ? -19.784 -7.379 -11.532 1.00 73.19 491 ALA A CA 1
ATOM 3910 C C . ALA A 1 491 ? -20.749 -8.171 -10.630 1.00 73.19 491 ALA A C 1
ATOM 3912 O O . ALA A 1 491 ? -21.961 -7.944 -10.688 1.00 73.19 491 ALA A O 1
ATOM 3913 N N . VAL A 1 492 ? -20.236 -9.051 -9.764 1.00 80.88 492 VAL A N 1
ATOM 3914 C CA . VAL A 1 492 ? -21.026 -9.789 -8.765 1.00 80.88 492 VAL A CA 1
ATOM 3915 C C . VAL A 1 492 ? -21.644 -8.827 -7.753 1.00 80.88 492 VAL A C 1
ATOM 3917 O O . VAL A 1 492 ? -22.855 -8.873 -7.539 1.00 80.88 492 VAL A O 1
ATOM 3920 N N . LEU A 1 493 ? -20.861 -7.892 -7.205 1.00 82.12 493 LEU A N 1
ATOM 3921 C CA . LEU A 1 493 ? -21.361 -6.867 -6.281 1.00 82.12 493 LEU A CA 1
ATOM 3922 C C . LEU A 1 493 ? -22.451 -5.999 -6.919 1.00 82.12 493 LEU A C 1
ATOM 3924 O O . LEU A 1 493 ? -23.508 -5.794 -6.322 1.00 82.12 493 LEU A O 1
ATOM 3928 N N . LEU A 1 494 ? -22.239 -5.538 -8.156 1.00 77.50 494 LEU A N 1
ATOM 3929 C CA . LEU A 1 494 ? -23.245 -4.773 -8.900 1.00 77.50 494 LEU A CA 1
ATOM 3930 C C . LEU A 1 494 ? -24.511 -5.597 -9.174 1.00 77.50 494 LEU A C 1
ATOM 3932 O O . LEU A 1 494 ? -25.617 -5.059 -9.133 1.00 77.50 494 LEU A O 1
ATOM 3936 N N . THR A 1 495 ? -24.371 -6.900 -9.422 1.00 74.88 495 THR A N 1
ATOM 3937 C CA . THR A 1 495 ? -25.511 -7.808 -9.611 1.00 74.88 495 THR A CA 1
ATOM 3938 C C . THR A 1 495 ? -26.303 -7.976 -8.315 1.00 74.88 495 THR A C 1
ATOM 3940 O O . THR A 1 495 ? -27.530 -7.894 -8.345 1.00 74.88 495 THR A O 1
ATOM 3943 N N . LEU A 1 496 ? -25.623 -8.145 -7.178 1.00 80.38 496 LEU A N 1
ATOM 3944 C CA . LEU A 1 496 ? -26.256 -8.251 -5.863 1.00 80.38 496 LEU A CA 1
ATOM 3945 C C . LEU A 1 496 ? -27.002 -6.958 -5.499 1.00 80.38 496 LEU A C 1
ATOM 3947 O O . LEU A 1 496 ? -28.167 -7.003 -5.108 1.00 80.38 496 LEU A O 1
ATOM 3951 N N . GLN A 1 497 ? -26.368 -5.799 -5.702 1.00 76.44 497 GLN A N 1
ATOM 3952 C CA . GLN A 1 497 ? -26.998 -4.491 -5.495 1.00 76.44 497 GLN A CA 1
ATOM 3953 C C . GLN A 1 497 ? -28.220 -4.303 -6.400 1.00 76.44 497 GLN A C 1
ATOM 3955 O O . GLN A 1 497 ? -29.260 -3.819 -5.949 1.00 76.44 497 GLN A O 1
ATOM 3960 N N . HIS A 1 498 ? -28.129 -4.729 -7.663 1.00 76.38 498 HIS A N 1
ATOM 3961 C CA . HIS A 1 498 ? -29.257 -4.685 -8.585 1.00 76.38 498 HIS A CA 1
ATOM 3962 C C . HIS A 1 498 ? -30.415 -5.582 -8.122 1.00 76.38 498 HIS A C 1
ATOM 3964 O O . HIS A 1 498 ? -31.567 -5.146 -8.145 1.00 76.38 498 HIS A O 1
ATOM 3970 N N . GLN A 1 499 ? -30.131 -6.802 -7.654 1.00 75.62 499 GLN A N 1
ATOM 3971 C CA . GLN A 1 499 ? -31.146 -7.713 -7.115 1.00 75.62 499 GLN A CA 1
ATOM 3972 C C . GLN A 1 499 ? -31.813 -7.152 -5.851 1.00 75.62 499 GLN A C 1
ATOM 3974 O O . GLN A 1 499 ? -33.040 -7.164 -5.760 1.00 75.62 499 GLN A O 1
ATOM 3979 N N . GLN A 1 500 ? -31.042 -6.594 -4.914 1.00 75.62 500 GLN A N 1
ATOM 3980 C CA . GLN A 1 500 ? -31.587 -5.947 -3.712 1.00 75.62 500 GLN A CA 1
ATOM 3981 C C . GLN A 1 500 ? -32.485 -4.753 -4.065 1.00 75.62 500 GLN A C 1
ATOM 3983 O O . GLN A 1 500 ? -33.580 -4.610 -3.519 1.00 75.62 500 GLN A O 1
ATOM 3988 N N . ALA A 1 501 ? -32.069 -3.922 -5.026 1.00 72.75 501 ALA A N 1
ATOM 3989 C CA . ALA A 1 501 ? -32.879 -2.804 -5.504 1.00 72.75 501 ALA A CA 1
ATOM 3990 C C . ALA A 1 501 ? -34.202 -3.277 -6.133 1.00 72.75 501 ALA A C 1
ATOM 3992 O O . ALA A 1 501 ? -35.254 -2.687 -5.873 1.00 72.75 501 ALA A O 1
ATOM 3993 N N . GLN A 1 502 ? -34.174 -4.365 -6.912 1.00 77.06 502 GLN A N 1
ATOM 3994 C CA . GLN A 1 502 ? -35.383 -4.970 -7.476 1.00 77.06 502 GLN A CA 1
ATOM 3995 C C . GLN A 1 502 ? -36.316 -5.522 -6.391 1.00 77.06 502 GLN A C 1
ATOM 3997 O O . GLN A 1 502 ? -37.521 -5.276 -6.451 1.00 77.06 502 GLN A O 1
ATOM 4002 N N . GLN A 1 503 ? -35.785 -6.216 -5.380 1.00 77.25 503 GLN A N 1
ATOM 4003 C CA . GLN A 1 503 ? -36.578 -6.738 -4.261 1.00 77.25 503 GLN A CA 1
ATOM 4004 C C . GLN A 1 503 ? -37.263 -5.609 -3.480 1.00 77.25 503 GLN A C 1
ATOM 4006 O O . GLN A 1 503 ? -38.471 -5.661 -3.251 1.00 77.25 503 GLN A O 1
ATOM 4011 N N . LEU A 1 504 ? -36.538 -4.533 -3.152 1.00 76.44 504 LEU A N 1
ATOM 4012 C CA . LEU A 1 504 ? -37.114 -3.357 -2.489 1.00 76.44 504 LEU A CA 1
ATOM 4013 C C . LEU A 1 504 ? -38.208 -2.691 -3.333 1.00 76.44 504 LEU A C 1
ATOM 4015 O O . LEU A 1 504 ? -39.225 -2.241 -2.799 1.00 76.44 504 LEU A O 1
ATOM 4019 N N . GLN A 1 505 ? -38.035 -2.643 -4.655 1.00 76.44 505 GLN A N 1
ATOM 4020 C CA . GLN A 1 505 ? -39.051 -2.111 -5.560 1.00 76.44 505 GLN A CA 1
ATOM 4021 C C . GLN A 1 505 ? -40.301 -3.003 -5.602 1.00 76.44 505 GLN A C 1
ATOM 4023 O O . GLN A 1 505 ? -41.413 -2.475 -5.594 1.00 76.44 505 GLN A O 1
ATOM 4028 N N . GLN A 1 506 ? -40.142 -4.330 -5.607 1.00 76.62 506 GLN A N 1
ATOM 4029 C CA . GLN A 1 506 ? -41.260 -5.275 -5.536 1.00 76.62 506 GLN A CA 1
ATOM 4030 C C . GLN A 1 506 ? -42.026 -5.149 -4.213 1.00 76.62 506 GLN A C 1
ATOM 4032 O O . GLN A 1 506 ? -43.255 -5.101 -4.241 1.00 76.62 506 GLN A O 1
ATOM 4037 N N . ILE A 1 507 ? -41.322 -4.999 -3.085 1.00 77.81 507 ILE A N 1
ATOM 4038 C CA . ILE A 1 507 ? -41.926 -4.767 -1.761 1.00 77.81 507 ILE A CA 1
ATOM 4039 C C . ILE A 1 507 ? -42.713 -3.449 -1.739 1.00 77.81 507 ILE A C 1
ATOM 4041 O O . ILE A 1 507 ? -43.858 -3.413 -1.298 1.00 77.81 507 ILE A O 1
ATOM 4045 N N . ARG A 1 508 ? -42.158 -2.353 -2.274 1.00 76.88 508 ARG A N 1
ATOM 4046 C CA . ARG A 1 508 ? -42.905 -1.084 -2.376 1.00 76.88 508 ARG A CA 1
ATOM 4047 C C . ARG A 1 508 ? -44.135 -1.211 -3.274 1.00 76.88 508 ARG A C 1
ATOM 4049 O O . ARG A 1 508 ? -45.183 -0.648 -2.972 1.00 76.88 508 ARG A O 1
ATOM 4056 N N . GLN A 1 509 ? -44.034 -1.951 -4.379 1.00 75.81 509 GLN A N 1
ATOM 4057 C CA . GLN A 1 509 ? -45.171 -2.179 -5.273 1.00 75.81 509 GLN A CA 1
ATOM 4058 C C . GLN A 1 509 ? -46.257 -3.050 -4.630 1.00 75.81 509 GLN A C 1
ATOM 4060 O O . GLN A 1 509 ? -47.436 -2.786 -4.863 1.00 75.81 509 GLN A O 1
ATOM 4065 N N . SER A 1 510 ? -45.902 -4.059 -3.828 1.00 73.81 510 SER A N 1
ATOM 4066 C CA . SER A 1 510 ? -46.884 -4.868 -3.097 1.00 73.81 510 SER A CA 1
ATOM 4067 C C . SER A 1 510 ? -47.558 -4.064 -1.983 1.00 73.81 510 SER A C 1
ATOM 4069 O O . SER A 1 510 ? -48.779 -4.118 -1.871 1.00 73.81 510 SER A O 1
ATOM 4071 N N . GLN A 1 511 ? -46.815 -3.229 -1.249 1.00 75.25 511 GLN A N 1
ATOM 4072 C CA . GLN A 1 511 ? -47.378 -2.302 -0.257 1.00 75.25 511 GLN A CA 1
ATOM 4073 C C . GLN A 1 511 ? -48.368 -1.308 -0.885 1.00 75.25 511 GLN A C 1
ATOM 4075 O O . GLN A 1 511 ? -49.478 -1.142 -0.387 1.00 75.25 511 GLN A O 1
ATOM 4080 N N . MET A 1 512 ? -48.019 -0.712 -2.031 1.00 69.06 512 MET A N 1
ATOM 4081 C CA . MET A 1 512 ? -48.910 0.194 -2.773 1.00 69.06 512 MET A CA 1
ATOM 4082 C C . MET A 1 512 ? -50.173 -0.508 -3.293 1.00 69.06 512 MET A C 1
ATOM 4084 O O . MET A 1 512 ? -51.253 0.082 -3.307 1.00 69.06 512 MET A O 1
ATOM 4088 N N . LYS A 1 513 ? -50.062 -1.775 -3.717 1.00 69.12 513 LYS A N 1
ATOM 4089 C CA . LYS A 1 513 ? -51.225 -2.588 -4.105 1.00 69.12 513 LYS A CA 1
ATOM 4090 C C . LYS A 1 513 ? -52.114 -2.914 -2.902 1.00 69.12 513 LYS A C 1
ATOM 4092 O O . LYS A 1 513 ? -53.326 -2.805 -3.038 1.00 69.12 513 LYS A O 1
ATOM 4097 N N . HIS A 1 514 ? -51.528 -3.233 -1.744 1.00 61.91 514 HIS A N 1
ATOM 4098 C CA . HIS A 1 514 ? -52.268 -3.487 -0.503 1.00 61.91 514 HIS A CA 1
ATOM 4099 C C . HIS A 1 514 ? -52.996 -2.244 0.027 1.00 61.91 514 HIS A C 1
ATOM 4101 O O . HIS A 1 514 ? -54.143 -2.355 0.457 1.00 61.91 514 HIS A O 1
ATOM 4107 N N . HIS A 1 515 ? -52.387 -1.057 -0.067 1.00 56.84 515 HIS A N 1
ATOM 4108 C CA . HIS A 1 515 ? -53.063 0.207 0.247 1.00 56.84 515 HIS A CA 1
ATOM 4109 C C . HIS A 1 515 ? -54.245 0.480 -0.691 1.00 56.84 515 HIS A C 1
ATOM 4111 O O . HIS A 1 515 ? -55.345 0.747 -0.218 1.00 56.84 515 HIS A O 1
ATOM 4117 N N . ARG A 1 516 ? -54.082 0.297 -2.009 1.00 55.84 516 ARG A N 1
ATOM 4118 C CA . ARG A 1 516 ? -55.199 0.468 -2.958 1.00 55.84 516 ARG A CA 1
ATOM 4119 C C . ARG A 1 516 ? -56.333 -0.543 -2.769 1.00 55.84 516 ARG A C 1
ATOM 4121 O O . ARG A 1 516 ? -57.488 -0.193 -2.985 1.00 55.84 516 ARG A O 1
ATOM 4128 N N . SER A 1 517 ? -56.038 -1.780 -2.364 1.00 54.28 517 SER A N 1
ATOM 4129 C CA . SER A 1 517 ? -57.080 -2.763 -2.026 1.00 54.28 517 SER A CA 1
ATOM 4130 C C . SER A 1 517 ? -57.776 -2.470 -0.692 1.00 54.28 517 SER A C 1
ATOM 4132 O O . SER A 1 517 ? -58.941 -2.822 -0.541 1.00 54.28 517 SER A O 1
ATOM 4134 N N . SER A 1 518 ? -57.095 -1.804 0.248 1.00 53.97 518 SER A N 1
ATOM 4135 C CA . SER A 1 518 ? -57.668 -1.374 1.532 1.00 53.97 518 SER A CA 1
ATOM 4136 C C . SER A 1 518 ? -58.608 -0.173 1.384 1.00 53.97 518 SER A C 1
ATOM 4138 O O . SER A 1 518 ? -59.576 -0.071 2.126 1.00 53.97 518 SER A O 1
ATOM 4140 N N . GLU A 1 519 ? -58.358 0.719 0.422 1.00 50.06 519 GLU A N 1
ATOM 4141 C CA . GLU A 1 519 ? -59.220 1.882 0.143 1.00 50.06 519 GLU A CA 1
ATOM 4142 C C . GLU A 1 519 ? -60.495 1.527 -0.649 1.00 50.06 519 GLU A C 1
ATOM 4144 O O . GLU A 1 519 ? -61.416 2.332 -0.722 1.00 50.06 519 GLU A O 1
ATOM 4149 N N . CYS A 1 520 ? -60.592 0.315 -1.210 1.00 48.44 520 CYS A N 1
ATOM 4150 C CA . CYS A 1 520 ? -61.775 -0.148 -1.952 1.00 48.44 520 CYS A CA 1
ATOM 4151 C C . CYS A 1 520 ? -62.749 -1.006 -1.114 1.00 48.44 520 CYS A C 1
ATOM 4153 O O . CYS A 1 520 ? -63.689 -1.565 -1.676 1.00 48.44 520 CYS A O 1
ATOM 4155 N N . GLN A 1 521 ? -62.540 -1.140 0.203 1.00 44.72 521 GLN A N 1
ATOM 4156 C CA . GLN A 1 521 ? -63.378 -1.963 1.096 1.00 44.72 521 GLN A CA 1
ATOM 4157 C C . GLN A 1 521 ? -64.016 -1.183 2.259 1.00 44.72 521 GLN A C 1
ATOM 4159 O O . GLN A 1 521 ? -64.296 -1.753 3.311 1.00 44.72 521 GLN A O 1
ATOM 4164 N N . THR A 1 522 ? -64.307 0.105 2.088 1.00 45.59 522 THR A N 1
ATOM 4165 C CA . THR A 1 522 ? -65.237 0.821 2.976 1.00 45.59 522 THR A CA 1
ATOM 4166 C C . THR A 1 522 ? -66.646 0.762 2.378 1.00 45.59 522 THR A C 1
ATOM 4168 O O . THR A 1 522 ? -66.900 1.418 1.366 1.00 45.59 522 THR A O 1
ATOM 4171 N N . PRO A 1 523 ? -67.591 -0.012 2.948 1.00 45.72 523 PRO A N 1
ATOM 4172 C CA . PRO A 1 523 ? -68.970 0.034 2.495 1.00 45.72 523 PRO A CA 1
ATOM 4173 C C . PRO A 1 523 ? -69.575 1.386 2.889 1.00 45.72 523 PRO A C 1
ATOM 4175 O O . PRO A 1 523 ? -69.599 1.761 4.061 1.00 45.72 523 PRO A O 1
ATOM 4178 N N . LEU A 1 524 ? -70.076 2.114 1.890 1.00 50.22 524 LEU A N 1
ATOM 4179 C CA . LEU A 1 524 ? -71.003 3.236 2.042 1.00 50.22 524 LEU A CA 1
ATOM 4180 C C . LEU A 1 524 ? -72.297 2.728 2.701 1.00 50.22 524 LEU A C 1
ATOM 4182 O O . LEU A 1 524 ? -73.266 2.398 2.026 1.00 50.22 524 LEU A O 1
ATOM 4186 N N . ALA A 1 525 ? -72.311 2.638 4.026 1.00 49.28 525 ALA A N 1
ATOM 4187 C CA . ALA A 1 525 ? -73.512 2.396 4.815 1.00 49.28 525 ALA A CA 1
ATOM 4188 C C . ALA A 1 525 ? -73.586 3.458 5.914 1.00 49.28 525 ALA A C 1
ATOM 4190 O O . ALA A 1 525 ? -73.024 3.298 6.993 1.00 49.28 525 ALA A O 1
ATOM 4191 N N . GLY A 1 526 ? -74.247 4.577 5.615 1.00 47.69 526 GLY A N 1
ATOM 4192 C CA . GLY A 1 526 ? -74.444 5.630 6.608 1.00 47.69 526 GLY A CA 1
ATOM 4193 C C . GLY A 1 526 ? -74.936 6.965 6.062 1.00 47.69 526 GLY A C 1
ATOM 4194 O O . GLY A 1 526 ? -74.357 7.987 6.405 1.00 47.69 526 GLY A O 1
ATOM 4195 N N . ALA A 1 527 ? -75.976 6.982 5.221 1.00 49.78 527 ALA A N 1
ATOM 4196 C CA . ALA A 1 527 ? -76.718 8.215 4.933 1.00 49.78 527 ALA A CA 1
ATOM 4197 C C . ALA A 1 527 ? -78.139 7.929 4.406 1.00 49.78 527 ALA A C 1
ATOM 4199 O O . ALA A 1 527 ? -78.375 7.938 3.203 1.00 49.78 527 ALA A O 1
ATOM 4200 N N . VAL A 1 528 ? -79.093 7.710 5.315 1.00 47.12 528 VAL A N 1
ATOM 4201 C CA . VAL A 1 528 ? -80.543 7.896 5.085 1.00 47.12 528 VAL A CA 1
ATOM 4202 C C . VAL A 1 528 ? -81.068 8.610 6.340 1.00 47.12 528 VAL A C 1
ATOM 4204 O O . VAL A 1 528 ? -81.052 8.039 7.424 1.00 47.12 528 VAL A O 1
ATOM 4207 N N . TRP A 1 529 ? -81.069 9.945 6.316 1.00 43.75 529 TRP A N 1
ATOM 4208 C CA . TRP A 1 529 ? -82.244 10.822 6.155 1.00 43.75 529 TRP A CA 1
ATOM 4209 C C . TRP A 1 529 ? -83.255 10.753 7.316 1.00 43.75 529 TRP A C 1
ATOM 4211 O O . TRP A 1 529 ? -84.022 9.808 7.450 1.00 43.75 529 TRP A O 1
ATOM 4221 N N . LYS A 1 530 ? -83.257 11.823 8.128 1.00 41.53 530 LYS A N 1
ATOM 4222 C CA . LYS A 1 530 ? -84.453 12.340 8.809 1.00 41.53 530 LYS A CA 1
ATOM 4223 C C . LYS A 1 530 ? -85.304 13.059 7.758 1.00 41.53 530 LYS A C 1
ATOM 4225 O O . LYS A 1 530 ? -84.761 13.901 7.042 1.00 41.53 530 LYS A O 1
ATOM 4230 N N . GLY A 1 531 ? -86.598 12.758 7.731 1.00 38.50 531 GLY A N 1
ATOM 4231 C CA . GLY A 1 531 ? -87.612 13.365 6.870 1.00 38.50 531 GLY A CA 1
ATOM 4232 C C . GLY A 1 531 ? -88.778 12.417 6.715 1.00 38.50 531 GLY A C 1
ATOM 4233 O O . GLY A 1 531 ? -88.743 11.664 5.722 1.00 38.50 531 GLY A O 1
#

Organism: Ceratodon purpureus (NCBI:txid3225)

Radius of gyration: 55.81 Å; chains: 1; bounding box: 152×77×178 Å

InterPro domains:
  IPR038774 Centrosomal protein CEP162-like [PTHR34031] (12-520)

Sequence (531 aa):
MKKSQIIVTFVYKVENEKAVAKLKEVQLETKQRLQEMAEEKAYLASQLANRHIQRYGTDSDSLHEKLQNALSRETALRIDLDKMRDSYSELEKRVNREESSRMKDLELKLKTLHETLEAERQSHAQMEGRKQAMIQQEELIASLQETVSDQASKIRALTTMLEGGEGQGKNSVSENLDKKEAQQQIETLQAQVKKLEQSLRAAKKETGLQVTKSGMEENETFRRMQAELVAVQRQAHQKEEETNRIIHHLKVENEKIKHESVTRIRNLKQQIQTRAQSDHSISESELSAVNRVKDLEKQLANLRIHYSRKVKELSEKLEEASKPKLEDVLNRNKTLTSSMAPPSRVATTRLIQPAQGKALREAKERIALQEDVISQKDRTIKSLQTQLQEVESNRAGPTCTTSVGPSPVPSMVQGEVQTKPGAQERHSSSTSEQESMNLRNKGTRLKTGTNMITNDIYATDEVVVLRRELEKSELTREVLQKACNESVEKAVLLTLQHQQAQQLQQIRQSQMKHHRSSECQTPLAGAVWKG

Secondary structure (DSSP, 8-state):
-HHHHHHHHHHHHHHHHHHHHHHHHHHHHHHHHHHHHHHHHHHHHHHHHHHHHHHH-S-HHHHHHHHHHHHHHHHHHHHHHHHHHHHHHHHHHHHHHHHHHHHHHHHHHHHHHHHHHHHHHHHHHHHHHHHHHHHHHHHHHHHHHHHHHHHHHHHHHHHHHHHSTTSS---TTHHHHHHHHHHHHHHHHHHHHHHHHHHHHHHHHHHHHHHHHHHHHHHHHHHHHHHHHHHHHHHHHHHHHHHHHHHHHHHHHHHHHHHHHHHHHHHHHHHHHHHHHHTT---HHHHHHHHHHHHHHHHHHHHHHHHHHHHHHHHHHHHHHH--S---S------------------------HHHHHHHHHHHHHHHHHHHHHHHHHHHHHHHHHHHHHHHHHH--------------------------------------------------------TTSHHHHHHHHHHHHHHHHHHHHHHHHHHHHHHHHHHHHHHHHHHHHHHHHHHHHHHHHHHHHHHHHTT-----------